Protein AF-A0AA88W5J7-F1 (afdb_monomer)

Structure (mmCIF, N/CA/C/O backbone):
data_AF-A0AA88W5J7-F1
#
_entry.id   AF-A0AA88W5J7-F1
#
loop_
_atom_site.group_PDB
_atom_site.id
_atom_site.type_symbol
_atom_site.label_atom_id
_atom_site.label_alt_id
_atom_site.label_comp_id
_atom_site.label_asym_id
_atom_site.label_entity_id
_atom_site.label_seq_id
_atom_site.pdbx_PDB_ins_code
_atom_site.Cartn_x
_atom_site.Cartn_y
_atom_site.Cartn_z
_atom_site.occupancy
_atom_site.B_iso_or_equiv
_atom_site.auth_seq_id
_atom_site.auth_comp_id
_atom_site.auth_asym_id
_atom_site.auth_atom_id
_atom_site.pdbx_PDB_model_num
ATOM 1 N N . MET A 1 1 ? -21.258 -0.349 -21.286 1.00 39.62 1 MET A N 1
ATOM 2 C CA . MET A 1 1 ? -20.048 -0.805 -20.565 1.00 39.62 1 MET A CA 1
ATOM 3 C C . MET A 1 1 ? -19.727 -2.217 -21.030 1.00 39.62 1 MET A C 1
ATOM 5 O O . MET A 1 1 ? -20.636 -3.033 -21.038 1.00 39.62 1 MET A O 1
ATOM 9 N N . ALA A 1 2 ? -18.496 -2.500 -21.459 1.00 29.19 2 ALA A N 1
ATOM 10 C CA . ALA A 1 2 ? -18.082 -3.851 -21.848 1.00 29.19 2 ALA A CA 1
ATOM 11 C C . ALA A 1 2 ? -17.327 -4.499 -20.676 1.00 29.19 2 ALA A C 1
ATOM 13 O O . ALA A 1 2 ? -16.171 -4.175 -20.427 1.00 29.19 2 ALA A O 1
ATOM 14 N N . SER A 1 3 ? -18.009 -5.369 -19.931 1.00 36.09 3 SER A N 1
ATOM 15 C CA . SER A 1 3 ? -17.408 -6.240 -18.918 1.00 36.09 3 SER A CA 1
ATOM 16 C C . SER A 1 3 ? -17.003 -7.550 -19.593 1.00 36.09 3 SER A C 1
ATOM 18 O O . SER A 1 3 ? -17.827 -8.184 -20.247 1.00 36.09 3 SER A O 1
ATOM 20 N N . THR A 1 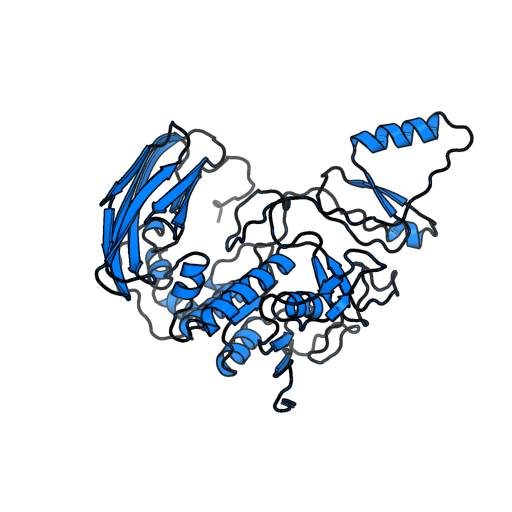4 ? -15.738 -7.948 -19.472 1.00 39.88 4 THR A N 1
ATOM 21 C CA . THR A 1 4 ? -15.267 -9.291 -19.847 1.00 39.88 4 THR A CA 1
ATOM 22 C C . THR A 1 4 ? -14.630 -9.935 -18.622 1.00 39.88 4 THR A C 1
ATOM 24 O O . THR A 1 4 ? -13.416 -9.928 -18.452 1.00 39.88 4 THR A O 1
ATOM 27 N N . ALA A 1 5 ? -15.460 -10.467 -17.728 1.00 39.97 5 ALA A N 1
ATOM 28 C CA . ALA A 1 5 ? -15.006 -11.355 -16.665 1.00 39.97 5 ALA A CA 1
ATOM 29 C C . ALA A 1 5 ? -15.251 -12.803 -17.112 1.00 39.97 5 ALA A C 1
ATOM 31 O O . ALA A 1 5 ? -16.396 -13.208 -17.292 1.00 39.97 5 ALA A O 1
ATOM 32 N N . MET A 1 6 ? -14.183 -13.575 -17.332 1.00 38.09 6 MET A N 1
ATOM 33 C CA . MET A 1 6 ? -14.278 -15.029 -17.491 1.00 38.09 6 MET A CA 1
ATOM 34 C C . MET A 1 6 ? -14.120 -15.685 -16.120 1.00 38.09 6 MET A C 1
ATOM 36 O O . MET A 1 6 ? -13.175 -15.393 -15.388 1.00 38.09 6 MET A O 1
ATOM 40 N N . GLU A 1 7 ? -15.033 -16.582 -15.772 1.00 35.09 7 GLU A N 1
ATOM 41 C CA . GLU A 1 7 ? -14.992 -17.353 -14.533 1.00 35.09 7 GLU A CA 1
ATOM 42 C C . GLU A 1 7 ? -13.627 -18.067 -14.391 1.00 35.09 7 GLU A C 1
ATOM 44 O O . GLU A 1 7 ? -13.141 -18.711 -15.319 1.00 35.09 7 GLU A O 1
ATOM 49 N N . GLY A 1 8 ? -12.939 -17.871 -13.259 1.00 54.25 8 GLY A N 1
ATOM 50 C CA . GLY A 1 8 ? -11.575 -18.376 -13.035 1.00 54.25 8 GLY A CA 1
ATOM 51 C C . GLY A 1 8 ? -10.427 -17.403 -13.366 1.00 54.25 8 GLY A C 1
ATOM 52 O O . GLY A 1 8 ? -9.282 -17.676 -12.978 1.00 54.25 8 GLY A O 1
ATOM 53 N N . SER A 1 9 ? -10.689 -16.236 -13.964 1.00 73.88 9 SER A N 1
ATOM 54 C CA . SER A 1 9 ? -9.660 -15.238 -14.298 1.00 73.88 9 SER A CA 1
ATOM 55 C C . SER A 1 9 ? -9.037 -14.561 -13.062 1.00 73.88 9 SER A C 1
ATOM 57 O O . SER A 1 9 ? -9.671 -14.359 -12.027 1.00 73.88 9 SER A O 1
ATOM 59 N N . LYS A 1 10 ? -7.739 -14.225 -13.126 1.00 89.00 10 LYS A N 1
ATOM 60 C CA . LYS A 1 10 ? -7.043 -13.463 -12.065 1.00 89.00 10 LYS A CA 1
ATOM 61 C C . LYS A 1 10 ? -7.529 -12.010 -12.005 1.00 89.00 10 LYS A C 1
ATOM 63 O O . LYS A 1 10 ? -7.726 -11.473 -10.918 1.00 89.00 10 LYS A O 1
ATOM 68 N N . LEU A 1 11 ? -7.700 -11.411 -13.181 1.00 90.81 11 LEU A N 1
ATOM 69 C CA . LEU A 1 11 ? -8.288 -10.094 -13.389 1.00 90.81 11 LEU A CA 1
ATOM 70 C C . LEU A 1 11 ? -9.779 -10.292 -13.661 1.00 90.81 11 LEU A C 1
ATOM 72 O O . LEU A 1 11 ? -10.135 -10.867 -14.689 1.00 90.81 11 LEU A O 1
ATOM 76 N N . ILE A 1 12 ? -10.624 -9.882 -12.720 1.00 92.88 12 ILE A N 1
ATOM 77 C CA . ILE A 1 12 ? -12.079 -10.120 -12.759 1.00 92.88 12 ILE A CA 1
ATOM 78 C C . ILE A 1 12 ? -12.879 -8.863 -13.113 1.00 92.88 12 ILE A C 1
ATOM 80 O O . ILE A 1 12 ? -14.061 -8.957 -13.411 1.00 92.88 12 ILE A O 1
ATOM 84 N N . GLY A 1 13 ? -12.238 -7.695 -13.107 1.00 89.88 13 GLY A N 1
ATOM 85 C CA . GLY A 1 13 ? -12.848 -6.425 -13.482 1.00 89.88 13 GLY A CA 1
ATOM 86 C C . GLY A 1 13 ? -11.786 -5.450 -13.973 1.00 89.88 13 GLY A C 1
ATOM 87 O O . GLY A 1 13 ? -10.667 -5.430 -13.458 1.00 89.88 13 GLY A O 1
ATOM 88 N N . ALA A 1 14 ? -12.114 -4.661 -14.991 1.00 91.44 14 ALA A N 1
ATOM 89 C CA . ALA A 1 14 ? -11.231 -3.630 -15.516 1.00 91.44 14 ALA A CA 1
ATOM 90 C C . ALA A 1 14 ? -12.068 -2.451 -16.020 1.00 91.44 14 ALA A C 1
ATOM 92 O O . ALA A 1 14 ? -12.797 -2.565 -17.006 1.00 91.44 14 ALA A O 1
ATOM 93 N N . ARG A 1 15 ? -11.954 -1.317 -15.336 1.00 88.88 15 ARG A N 1
ATOM 94 C CA . ARG A 1 15 ? -12.644 -0.063 -15.633 1.00 88.88 15 ARG A CA 1
ATOM 95 C C . ARG A 1 15 ? -11.637 1.073 -15.727 1.00 88.88 15 ARG A C 1
ATOM 97 O O . ARG A 1 15 ? -10.503 0.983 -15.253 1.00 88.88 15 ARG A O 1
ATOM 104 N N . TYR A 1 16 ? -12.056 2.154 -16.358 1.00 85.62 16 TYR A N 1
ATOM 105 C CA . TYR A 1 16 ? -11.303 3.392 -16.403 1.00 85.62 16 TYR A CA 1
ATOM 106 C C . TYR A 1 16 ? -12.275 4.559 -16.374 1.00 85.62 16 TYR A C 1
ATOM 108 O O . TYR A 1 16 ? -13.380 4.465 -16.909 1.00 85.62 16 TYR A O 1
ATOM 116 N N . CYS A 1 17 ? -11.871 5.645 -15.733 1.00 76.12 17 CYS A N 1
ATOM 117 C CA . CYS A 1 17 ? -12.718 6.820 -15.647 1.00 76.12 17 CYS A CA 1
ATOM 118 C C . CYS A 1 17 ? -12.650 7.658 -16.939 1.00 76.12 17 CYS A C 1
ATOM 120 O O . CYS A 1 17 ? -11.587 7.813 -17.544 1.00 76.12 17 CYS A O 1
ATOM 122 N N . HIS A 1 18 ? -13.800 8.195 -17.360 1.00 64.06 18 HIS A N 1
ATOM 123 C CA . HIS A 1 18 ? -13.929 9.112 -18.492 1.00 64.06 18 HIS A CA 1
ATOM 124 C C . HIS A 1 18 ? -13.679 10.558 -18.035 1.00 64.06 18 HIS A C 1
ATOM 126 O O . HIS A 1 18 ? -14.587 11.229 -17.556 1.00 64.06 18 HIS A O 1
ATOM 132 N N . SER A 1 19 ? -12.451 11.049 -18.198 1.00 56.16 19 SER A N 1
ATOM 133 C CA . SER A 1 19 ? -12.050 12.432 -17.909 1.00 56.16 19 SER A CA 1
ATOM 134 C C . SER A 1 19 ? -12.571 13.424 -18.961 1.00 56.16 19 SER A C 1
ATOM 136 O O . SER A 1 19 ? -11.780 13.964 -19.722 1.00 56.16 19 SER A O 1
ATOM 138 N N . GLU A 1 20 ? -13.892 13.613 -19.082 1.00 59.34 20 GLU A N 1
ATOM 139 C CA . GLU A 1 20 ? -14.538 14.599 -19.988 1.00 59.34 20 GLU A CA 1
ATOM 140 C C . GLU A 1 20 ? -13.945 14.675 -21.421 1.00 59.34 20 GLU A C 1
ATOM 142 O O . GLU A 1 20 ? -13.947 15.715 -22.072 1.00 59.34 20 GLU A O 1
ATOM 147 N N . GLY A 1 21 ? -13.403 13.566 -21.938 1.00 57.25 21 GLY A N 1
ATOM 148 C CA . GLY A 1 21 ? -12.769 13.505 -23.260 1.00 57.25 21 GLY A CA 1
ATOM 149 C C . GLY A 1 21 ? -11.319 14.007 -23.350 1.00 57.25 21 GLY A C 1
ATOM 150 O O . GLY A 1 21 ? -10.726 13.895 -24.425 1.00 57.25 21 GLY A O 1
ATOM 151 N N . GLN A 1 22 ? -10.715 14.499 -22.265 1.00 56.75 22 GLN A N 1
ATOM 152 C CA . GLN A 1 22 ? -9.301 14.879 -22.221 1.00 56.75 22 GLN A CA 1
ATOM 153 C C . GLN A 1 22 ? -8.429 13.678 -21.845 1.00 56.75 22 GLN A C 1
ATOM 155 O O . GLN A 1 22 ? -8.345 13.277 -20.683 1.00 56.75 22 GLN A O 1
ATOM 160 N N . TYR A 1 23 ? -7.775 13.110 -22.855 1.00 63.28 23 TYR A N 1
ATOM 161 C CA . TYR A 1 23 ? -6.804 12.028 -22.720 1.00 63.28 23 TYR A CA 1
ATOM 162 C C . TYR A 1 23 ? -5.432 12.534 -23.158 1.00 63.28 23 TYR A C 1
ATOM 164 O O . TYR A 1 23 ? -5.344 13.311 -24.110 1.00 63.28 23 TYR A O 1
ATOM 172 N N . ASP A 1 24 ? -4.369 12.056 -22.513 1.00 64.00 24 ASP A N 1
ATOM 173 C CA . ASP A 1 24 ? -3.034 12.184 -23.090 1.00 64.00 24 ASP A CA 1
ATOM 174 C C . ASP A 1 24 ? -3.030 11.447 -24.441 1.00 64.00 24 ASP A C 1
ATOM 176 O O . ASP A 1 24 ? -3.471 10.298 -24.534 1.00 64.00 24 ASP A O 1
ATOM 180 N N . VAL A 1 25 ? -2.577 12.123 -25.501 1.00 63.53 25 VAL A N 1
ATOM 181 C CA . VAL A 1 25 ? -2.519 11.580 -26.870 1.00 63.53 25 VAL A CA 1
ATOM 182 C C . VAL A 1 25 ? -1.694 10.296 -26.962 1.00 63.53 25 VAL A C 1
ATOM 184 O O . VAL A 1 25 ? -1.873 9.513 -27.892 1.00 63.53 25 VAL A O 1
ATOM 187 N N . SER A 1 26 ? -0.813 10.073 -25.991 1.00 66.81 26 SER A N 1
ATOM 188 C CA . SER A 1 26 ? 0.068 8.916 -25.909 1.00 66.81 26 SER A CA 1
ATOM 189 C C . SER A 1 26 ? -0.462 7.772 -25.031 1.00 66.81 26 SER A C 1
ATOM 191 O O . SER A 1 26 ? 0.231 6.767 -24.875 1.00 66.81 26 SER A O 1
ATOM 193 N N . ASP A 1 27 ? -1.671 7.891 -24.468 1.00 76.12 27 ASP A N 1
ATOM 194 C CA . ASP A 1 27 ? -2.262 6.889 -23.575 1.00 76.12 27 ASP A CA 1
ATOM 195 C C . ASP A 1 27 ? -3.402 6.085 -24.240 1.00 76.12 27 ASP A C 1
ATOM 197 O O . ASP A 1 27 ? -4.095 6.530 -25.158 1.00 76.12 27 ASP A O 1
ATOM 201 N N . PHE A 1 28 ? -3.629 4.861 -23.765 1.00 82.75 28 PHE A N 1
ATOM 202 C CA . PHE A 1 28 ? -4.695 3.989 -24.244 1.00 82.75 28 PHE A CA 1
ATOM 203 C C . PHE A 1 28 ? -6.025 4.398 -23.621 1.00 82.75 28 PHE A C 1
ATOM 205 O O . PHE A 1 28 ? -6.159 4.340 -22.402 1.00 82.75 28 PHE A O 1
ATOM 212 N N . ARG A 1 29 ? -7.051 4.678 -24.437 1.00 82.50 29 ARG A N 1
ATOM 213 C CA . ARG A 1 29 ? -8.449 4.896 -23.997 1.00 82.50 29 ARG A CA 1
ATOM 214 C C . ARG A 1 29 ? -9.119 3.594 -23.540 1.00 82.50 29 ARG A C 1
ATOM 216 O O . ARG A 1 29 ? -10.092 3.128 -24.123 1.00 82.50 29 ARG A O 1
ATOM 223 N N . SER A 1 30 ? -8.528 2.956 -22.541 1.00 85.62 30 SER A N 1
ATOM 224 C CA . SER A 1 30 ? -8.933 1.678 -21.968 1.00 85.62 30 SER A CA 1
ATOM 225 C C . SER A 1 30 ? -8.321 1.534 -20.566 1.00 85.62 30 SER A C 1
ATOM 227 O O . SER A 1 30 ? -7.436 2.315 -20.208 1.00 85.62 30 SER A O 1
ATOM 229 N N . PRO A 1 31 ? -8.684 0.496 -19.792 1.00 88.06 31 PRO A N 1
ATOM 230 C CA . PRO A 1 31 ? -8.007 0.172 -18.533 1.00 88.06 31 PRO A CA 1
ATOM 231 C C . PRO A 1 31 ? -6.540 -0.267 -18.690 1.00 88.06 31 PRO A C 1
ATOM 233 O O . PRO A 1 31 ? -5.891 -0.565 -17.690 1.00 88.06 31 PRO A O 1
ATOM 236 N N . ARG A 1 32 ? -6.014 -0.368 -19.922 1.00 89.81 32 ARG A N 1
ATOM 237 C CA . ARG A 1 32 ? -4.634 -0.793 -20.184 1.00 89.81 32 ARG A CA 1
ATOM 238 C C . ARG A 1 32 ? -3.636 0.214 -19.608 1.00 89.81 32 ARG A C 1
ATOM 240 O O . ARG A 1 32 ? -3.761 1.425 -19.801 1.00 89.81 32 ARG A O 1
ATOM 247 N N . ASP A 1 33 ? -2.623 -0.326 -18.942 1.00 88.69 33 ASP A N 1
ATOM 248 C CA . ASP A 1 33 ? -1.536 0.434 -18.338 1.00 88.69 33 ASP A CA 1
ATOM 249 C C . ASP A 1 33 ? -0.433 0.747 -19.363 1.00 88.69 33 ASP A C 1
ATOM 251 O O . ASP A 1 33 ? 0.204 -0.158 -19.908 1.00 88.69 33 ASP A O 1
ATOM 255 N N . SER A 1 34 ? -0.226 2.034 -19.628 1.00 86.56 34 SER A N 1
ATOM 256 C CA . SER A 1 34 ? 0.808 2.584 -20.517 1.00 86.56 34 SER A CA 1
ATOM 257 C C . SER A 1 34 ? 2.043 3.095 -19.766 1.00 86.56 34 SER A C 1
ATOM 259 O O . SER A 1 34 ? 3.051 3.389 -20.400 1.00 86.56 34 SER A O 1
ATOM 26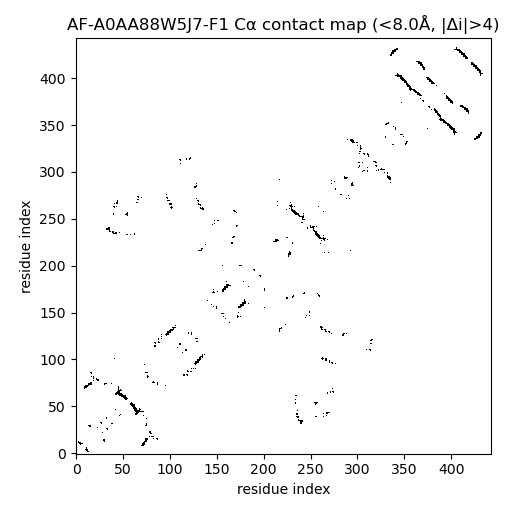1 N N . ILE A 1 35 ? 1.980 3.195 -18.432 1.00 85.06 35 ILE A N 1
ATOM 262 C CA . ILE A 1 35 ? 3.013 3.826 -17.591 1.00 85.06 35 ILE A CA 1
ATOM 263 C C . ILE A 1 35 ? 3.741 2.786 -16.728 1.00 85.06 35 ILE A C 1
ATOM 265 O O . ILE A 1 35 ? 4.877 2.999 -16.324 1.00 85.06 35 ILE A O 1
ATOM 269 N N . GLY A 1 36 ? 3.112 1.646 -16.445 1.00 89.38 36 GLY A N 1
ATOM 270 C CA . GLY A 1 36 ? 3.699 0.524 -15.708 1.00 89.38 36 GLY A CA 1
ATOM 271 C C . GLY A 1 36 ? 3.434 0.555 -14.201 1.00 89.38 36 GLY A C 1
ATOM 272 O O . GLY A 1 36 ? 3.413 -0.500 -13.568 1.00 89.38 36 GLY A O 1
ATOM 273 N N . HIS A 1 37 ? 3.158 1.729 -13.618 1.00 90.19 37 HIS A N 1
ATOM 274 C CA . HIS A 1 37 ? 2.931 1.893 -12.171 1.00 90.19 37 HIS A CA 1
ATOM 275 C C . HIS A 1 37 ? 1.739 1.075 -11.651 1.00 90.19 37 HIS A C 1
ATOM 277 O O . HIS A 1 37 ? 1.834 0.431 -10.602 1.00 90.19 37 HIS A O 1
ATOM 283 N N . GLY A 1 38 ? 0.634 1.036 -12.403 1.00 91.25 38 GLY A N 1
ATOM 284 C CA . GLY A 1 38 ? -0.549 0.247 -12.046 1.00 91.25 38 GLY A CA 1
ATOM 285 C C . GLY A 1 38 ? -0.275 -1.258 -12.079 1.00 91.25 38 GLY A C 1
ATOM 286 O O . GLY A 1 38 ? -0.657 -1.985 -11.163 1.00 91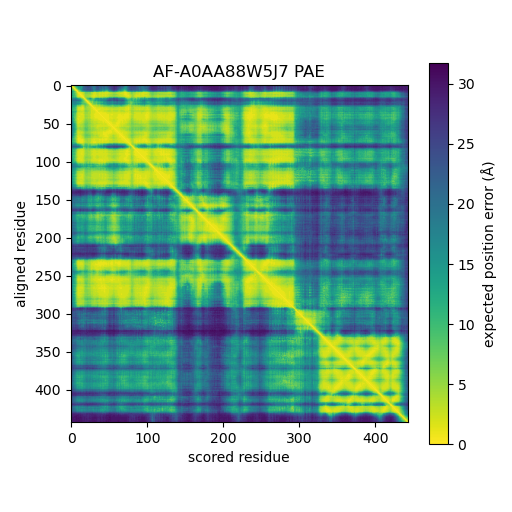.25 38 GLY A O 1
ATOM 287 N N . THR A 1 39 ? 0.446 -1.726 -13.100 1.00 94.81 39 THR A N 1
ATOM 288 C CA . THR A 1 39 ? 0.881 -3.126 -13.232 1.00 94.81 39 THR A CA 1
ATOM 289 C C . THR A 1 39 ? 1.804 -3.526 -12.081 1.00 94.81 39 THR A C 1
ATOM 291 O O . THR A 1 39 ? 1.609 -4.581 -11.466 1.00 94.81 39 THR A O 1
ATOM 294 N N . HIS A 1 40 ? 2.757 -2.656 -11.739 1.00 94.88 40 HIS A N 1
ATOM 295 C CA . HIS A 1 40 ? 3.719 -2.869 -10.657 1.00 94.88 40 HIS A CA 1
ATOM 296 C C . HIS A 1 40 ? 3.012 -3.017 -9.316 1.00 94.88 40 HIS A C 1
ATOM 298 O O . HIS A 1 40 ? 3.076 -4.077 -8.691 1.00 94.88 40 HIS A O 1
ATOM 304 N N . THR A 1 41 ? 2.214 -2.018 -8.938 1.00 93.44 41 THR A N 1
ATOM 305 C CA . THR A 1 41 ? 1.462 -2.013 -7.676 1.00 93.44 41 THR A CA 1
ATOM 306 C C . THR A 1 41 ? 0.466 -3.171 -7.561 1.00 93.44 41 THR A C 1
ATOM 308 O O . THR A 1 41 ? 0.425 -3.838 -6.523 1.00 93.44 41 THR A O 1
ATOM 311 N N . ALA A 1 42 ? -0.283 -3.491 -8.622 1.00 95.12 42 ALA A N 1
ATOM 312 C CA . ALA A 1 42 ? -1.218 -4.619 -8.620 1.00 95.12 42 ALA A CA 1
ATOM 313 C C . ALA A 1 42 ? -0.508 -5.970 -8.411 1.00 95.12 42 ALA A C 1
ATOM 315 O O . ALA A 1 42 ? -1.002 -6.836 -7.678 1.00 95.12 42 ALA A O 1
ATOM 316 N N . SER A 1 43 ? 0.668 -6.151 -9.020 1.00 95.94 43 SER A N 1
ATOM 317 C CA . SER A 1 43 ? 1.456 -7.379 -8.874 1.00 95.94 43 SER A CA 1
ATOM 318 C C . SER A 1 43 ? 2.113 -7.524 -7.495 1.00 95.94 43 SER A C 1
ATOM 320 O O . SER A 1 43 ? 2.221 -8.645 -7.007 1.00 95.94 43 SER A O 1
ATOM 322 N N . ILE A 1 44 ? 2.444 -6.425 -6.809 1.00 93.38 44 ILE A N 1
ATOM 323 C CA . ILE A 1 44 ? 2.893 -6.465 -5.405 1.00 93.38 44 ILE A CA 1
ATOM 324 C C . ILE A 1 44 ? 1.753 -6.905 -4.478 1.00 93.38 44 ILE A C 1
ATOM 326 O O . ILE A 1 44 ? 1.950 -7.717 -3.575 1.00 93.38 44 ILE A O 1
ATOM 330 N N . ALA A 1 45 ? 0.537 -6.395 -4.688 1.00 88.31 45 ALA A N 1
ATOM 331 C CA . ALA A 1 45 ? -0.587 -6.731 -3.815 1.00 88.31 45 ALA A CA 1
ATOM 332 C C . ALA A 1 45 ? -1.014 -8.196 -3.985 1.00 88.31 45 ALA A C 1
ATOM 334 O O . ALA A 1 45 ? -1.223 -8.919 -3.007 1.00 88.31 45 ALA A O 1
ATOM 335 N N . ALA A 1 46 ? -1.138 -8.641 -5.237 1.00 93.81 46 ALA A N 1
ATOM 336 C CA . ALA A 1 46 ? -1.755 -9.920 -5.550 1.00 93.81 46 ALA A CA 1
ATOM 337 C C . ALA A 1 46 ? -1.160 -10.605 -6.790 1.00 93.81 46 ALA A C 1
ATOM 339 O O . ALA A 1 46 ? -1.844 -11.397 -7.415 1.00 93.81 46 ALA A O 1
ATOM 340 N N . GLY A 1 47 ? 0.078 -10.363 -7.207 1.00 93.06 47 GLY A N 1
ATOM 341 C CA . GLY A 1 47 ? 0.699 -11.115 -8.306 1.00 93.06 47 GLY A CA 1
ATOM 342 C C . GLY A 1 47 ? 0.688 -12.630 -8.060 1.00 93.06 47 GLY A C 1
ATOM 343 O O . GLY A 1 47 ? 0.869 -13.086 -6.930 1.00 93.06 47 GLY A O 1
ATOM 344 N N . ARG A 1 48 ? 0.462 -13.424 -9.116 1.00 92.19 48 ARG A N 1
ATOM 345 C CA . ARG A 1 48 ? 0.701 -14.877 -9.053 1.00 92.19 48 ARG A CA 1
ATOM 346 C C . ARG A 1 48 ? 2.198 -15.142 -8.912 1.00 92.19 48 ARG A C 1
ATOM 348 O O . ARG A 1 48 ? 3.007 -14.288 -9.257 1.00 92.19 48 ARG A O 1
ATOM 355 N N . GLU A 1 49 ? 2.538 -16.330 -8.431 1.00 90.12 49 GLU A N 1
ATOM 356 C CA . GLU A 1 49 ? 3.925 -16.784 -8.393 1.00 90.12 49 GLU A CA 1
ATOM 357 C C . GLU A 1 49 ? 4.478 -16.937 -9.810 1.00 90.12 49 GLU A C 1
ATOM 359 O O . GLU A 1 49 ? 3.881 -17.620 -10.645 1.00 90.12 49 GLU A O 1
ATOM 364 N N . VAL A 1 50 ? 5.612 -16.289 -10.072 1.00 94.06 50 VAL A N 1
ATOM 365 C CA . VAL A 1 50 ? 6.344 -16.388 -11.335 1.00 94.06 50 VAL A CA 1
ATOM 366 C C . VAL A 1 50 ? 7.819 -16.672 -11.041 1.00 94.06 50 VAL A C 1
ATOM 368 O O . VAL A 1 50 ? 8.529 -15.774 -10.578 1.00 94.06 50 VAL A O 1
ATOM 371 N N . PRO A 1 51 ? 8.288 -17.911 -11.273 1.00 92.94 51 PRO A N 1
ATOM 372 C CA . PRO A 1 51 ? 9.701 -18.266 -11.164 1.00 92.94 51 PRO A CA 1
ATOM 373 C C . PRO A 1 51 ? 10.562 -17.581 -12.231 1.00 92.94 51 PRO A C 1
ATOM 375 O O . PRO A 1 51 ? 10.093 -17.338 -13.343 1.00 92.94 51 PRO A O 1
ATOM 378 N N . GLY A 1 52 ? 11.829 -17.313 -11.904 1.00 93.44 52 GLY A N 1
ATOM 379 C CA . GLY A 1 52 ? 12.794 -16.691 -12.821 1.00 93.44 52 GLY A CA 1
ATOM 380 C C . GLY A 1 52 ? 12.503 -15.218 -13.121 1.00 93.44 52 GLY A C 1
ATOM 381 O O . GLY A 1 52 ? 12.969 -14.683 -14.125 1.00 93.44 52 GLY A O 1
ATOM 382 N N . ALA A 1 53 ? 11.699 -14.559 -12.284 1.00 94.06 53 ALA A N 1
ATOM 383 C CA . ALA A 1 53 ? 11.454 -13.131 -12.398 1.00 94.06 53 ALA A CA 1
ATOM 384 C C . ALA A 1 53 ? 12.725 -12.368 -12.014 1.00 94.06 53 ALA A C 1
ATOM 386 O O . ALA A 1 53 ? 13.304 -12.620 -10.960 1.00 94.06 53 ALA A O 1
ATOM 387 N N . SER A 1 54 ? 13.144 -11.440 -12.868 1.00 93.31 54 SER A N 1
ATOM 388 C CA . SER A 1 54 ? 14.308 -10.587 -12.644 1.00 93.31 54 SER A CA 1
ATOM 389 C C . SER A 1 54 ? 14.207 -9.315 -13.479 1.00 93.31 54 SER A C 1
ATOM 391 O O . SER A 1 54 ? 13.445 -9.245 -14.452 1.00 93.31 54 SER A O 1
ATOM 393 N N . TYR A 1 55 ? 14.999 -8.311 -13.117 1.00 91.12 55 TYR A N 1
ATOM 394 C CA . TYR A 1 55 ? 15.214 -7.122 -13.935 1.00 91.12 55 TYR A CA 1
ATOM 395 C C . TYR A 1 55 ? 16.674 -7.088 -14.383 1.00 91.12 55 TYR A C 1
ATOM 397 O O . TYR A 1 55 ? 17.559 -6.784 -13.595 1.00 91.12 55 TYR A O 1
ATOM 405 N N . MET A 1 56 ? 16.944 -7.472 -15.635 1.00 88.06 56 MET A N 1
ATOM 406 C CA . MET A 1 56 ? 18.315 -7.617 -16.158 1.00 88.06 56 MET A CA 1
ATOM 407 C C . MET A 1 56 ? 19.205 -8.548 -15.300 1.00 88.06 56 MET A C 1
ATOM 409 O O . MET A 1 56 ? 20.394 -8.297 -15.139 1.00 88.06 56 MET A O 1
ATOM 413 N N . GLY A 1 57 ? 18.627 -9.609 -14.719 1.00 87.38 57 GLY A N 1
ATOM 414 C CA . GLY A 1 57 ? 19.321 -10.515 -13.789 1.00 87.38 57 GLY A CA 1
ATOM 415 C C . GLY A 1 57 ? 19.367 -10.024 -12.335 1.00 87.38 57 GLY A C 1
ATOM 416 O O . GLY A 1 57 ? 19.695 -10.795 -11.437 1.00 87.38 57 GLY A O 1
ATOM 417 N N . LEU A 1 58 ? 18.971 -8.776 -12.064 1.00 86.75 58 LEU A N 1
ATOM 418 C CA . LEU A 1 58 ? 18.836 -8.263 -10.702 1.00 86.75 58 LEU A CA 1
ATOM 419 C C . LEU A 1 58 ? 17.628 -8.883 -10.003 1.00 86.75 58 LEU A C 1
ATOM 421 O O . LEU A 1 58 ? 16.558 -9.036 -10.603 1.00 86.75 58 LEU A O 1
ATOM 425 N N . ALA A 1 59 ? 17.813 -9.172 -8.712 1.00 84.31 59 ALA A N 1
ATOM 426 C CA . ALA A 1 59 ? 16.797 -9.732 -7.822 1.00 84.31 59 ALA A CA 1
ATOM 427 C C . ALA A 1 59 ? 16.133 -11.012 -8.370 1.00 84.31 59 ALA A C 1
ATOM 429 O O . ALA A 1 59 ? 14.942 -11.233 -8.154 1.00 84.31 59 ALA A O 1
ATOM 430 N N . GLU A 1 60 ? 16.898 -11.846 -9.087 1.00 90.81 60 GLU A N 1
ATOM 431 C CA . GLU A 1 60 ? 16.382 -13.083 -9.667 1.00 90.81 60 GLU A CA 1
ATOM 432 C C . GLU A 1 60 ? 15.777 -14.004 -8.599 1.00 90.81 60 GLU A C 1
ATOM 434 O O . GLU A 1 60 ? 16.395 -14.320 -7.579 1.00 90.81 60 GLU A O 1
ATOM 439 N N . GLY A 1 61 ? 14.546 -14.447 -8.844 1.00 88.75 61 GLY A N 1
ATOM 440 C CA . GLY A 1 61 ? 13.855 -15.356 -7.946 1.00 88.75 61 GLY A CA 1
ATOM 441 C C . GLY A 1 61 ? 12.415 -15.626 -8.357 1.00 88.75 61 GLY A C 1
ATOM 442 O O . GLY A 1 61 ? 12.050 -15.586 -9.532 1.00 88.75 61 GLY A O 1
ATOM 443 N N . VAL A 1 62 ? 11.580 -15.938 -7.366 1.00 89.06 62 VAL A N 1
ATOM 444 C CA . VAL A 1 62 ? 10.139 -16.141 -7.556 1.00 89.06 62 VAL A CA 1
ATOM 445 C C . VAL A 1 62 ? 9.403 -14.871 -7.137 1.00 89.06 62 VAL A C 1
ATOM 447 O O . VAL A 1 62 ? 9.269 -14.600 -5.943 1.00 89.06 62 VAL A O 1
ATOM 450 N N . ALA A 1 63 ? 8.897 -14.106 -8.105 1.00 91.25 63 ALA A N 1
ATOM 451 C CA . ALA A 1 63 ? 8.059 -12.942 -7.823 1.00 91.25 63 ALA A CA 1
ATOM 452 C C . ALA A 1 63 ? 6.629 -13.383 -7.483 1.00 91.25 63 ALA A C 1
ATOM 454 O O . ALA A 1 63 ? 6.068 -14.241 -8.164 1.00 91.25 63 ALA A O 1
ATOM 455 N N . ARG A 1 64 ? 6.024 -12.794 -6.445 1.00 90.00 64 ARG A N 1
ATOM 456 C CA . ARG A 1 64 ? 4.625 -13.028 -6.046 1.00 90.00 64 ARG A CA 1
ATOM 457 C C . ARG A 1 64 ? 4.089 -11.827 -5.274 1.00 90.00 64 ARG A C 1
ATOM 459 O O . ARG A 1 64 ? 4.864 -11.118 -4.639 1.00 90.00 64 ARG A O 1
ATOM 466 N N . GLY A 1 65 ? 2.777 -11.623 -5.303 1.00 85.75 65 GLY A N 1
ATOM 467 C CA . GLY A 1 65 ? 2.146 -10.626 -4.444 1.00 85.75 65 GLY A CA 1
ATOM 468 C C . GLY A 1 65 ? 1.918 -11.137 -3.024 1.00 85.75 65 GLY A C 1
ATOM 469 O O . GLY A 1 65 ? 2.082 -12.327 -2.753 1.00 85.75 65 GLY A O 1
ATOM 470 N N . GLY A 1 66 ? 1.470 -10.253 -2.132 1.00 79.44 66 GLY A N 1
ATOM 471 C CA . GLY A 1 66 ? 1.134 -10.612 -0.749 1.00 79.44 66 GLY A CA 1
ATOM 472 C C . GLY A 1 66 ? 0.066 -11.708 -0.648 1.00 79.44 66 GLY A C 1
ATOM 473 O O . GLY A 1 66 ? 0.187 -12.603 0.185 1.00 79.44 66 GLY A O 1
ATOM 474 N N . VAL A 1 67 ? -0.946 -11.683 -1.529 1.00 85.38 67 VAL A N 1
ATOM 475 C CA . VAL A 1 67 ? -1.985 -12.732 -1.606 1.00 85.38 67 VAL A CA 1
ATOM 476 C C . VAL A 1 67 ? -2.164 -13.223 -3.050 1.00 85.38 67 VAL A C 1
ATOM 478 O O . VAL A 1 67 ? -3.026 -12.730 -3.787 1.00 85.38 67 VAL A O 1
ATOM 481 N N . PRO A 1 68 ? -1.371 -14.216 -3.499 1.00 85.19 68 PRO A N 1
ATOM 482 C CA . PRO A 1 68 ? -1.403 -14.704 -4.882 1.00 85.19 68 PRO A CA 1
ATOM 483 C C . PRO A 1 68 ? -2.750 -15.295 -5.324 1.00 85.19 68 PRO A C 1
ATOM 485 O O . PRO A 1 68 ? -3.046 -15.320 -6.523 1.00 85.19 68 PRO A O 1
ATOM 488 N N . SER A 1 69 ? -3.585 -15.739 -4.381 1.00 85.56 69 SER A N 1
ATOM 489 C CA . SER A 1 69 ? -4.924 -16.286 -4.631 1.00 85.56 69 SER A CA 1
ATOM 490 C C . SER A 1 69 ? -6.018 -15.222 -4.796 1.00 85.56 69 SER A C 1
ATOM 492 O O . SER A 1 69 ? -7.058 -15.532 -5.378 1.00 85.56 69 SER A O 1
ATOM 494 N N . SER A 1 70 ? -5.795 -13.974 -4.363 1.00 90.19 70 SER A N 1
ATOM 495 C CA . SER A 1 70 ? -6.799 -12.901 -4.457 1.00 90.19 70 SER A CA 1
ATOM 496 C C . SER A 1 70 ? -7.179 -12.589 -5.902 1.00 90.19 70 SER A C 1
ATOM 498 O O . SER A 1 70 ? -6.375 -12.743 -6.820 1.00 90.19 70 SER A O 1
ATOM 500 N N . ARG A 1 71 ? -8.395 -12.110 -6.143 1.00 94.50 71 ARG A N 1
ATOM 501 C CA . ARG A 1 71 ? -8.779 -11.572 -7.455 1.00 94.50 71 ARG A CA 1
ATOM 502 C C . ARG A 1 71 ? -8.396 -10.094 -7.541 1.00 94.50 71 ARG A C 1
ATOM 504 O O . ARG A 1 71 ? -8.249 -9.437 -6.515 1.00 94.50 71 ARG A O 1
ATOM 511 N N . ILE A 1 72 ? -8.194 -9.585 -8.752 1.00 95.25 72 ILE A N 1
ATOM 512 C CA . ILE A 1 72 ? -7.847 -8.180 -8.995 1.00 95.25 72 ILE A CA 1
ATOM 513 C C . ILE A 1 72 ? -8.953 -7.540 -9.838 1.00 95.25 72 ILE A C 1
ATOM 515 O O . ILE A 1 72 ? -9.300 -8.058 -10.902 1.00 95.25 72 ILE A O 1
ATOM 519 N N . ALA A 1 73 ? -9.469 -6.404 -9.374 1.00 95.38 73 ALA A N 1
ATOM 520 C CA . ALA A 1 73 ? -10.290 -5.486 -10.153 1.00 95.38 73 ALA A CA 1
ATOM 521 C C . ALA A 1 73 ? -9.513 -4.175 -10.340 1.00 95.38 73 ALA A C 1
ATOM 523 O O . ALA A 1 73 ? -9.011 -3.607 -9.371 1.00 95.38 73 ALA A O 1
ATOM 524 N N . VAL A 1 74 ? -9.358 -3.729 -11.585 1.00 93.81 74 VAL A N 1
ATOM 525 C CA . VAL A 1 74 ? -8.557 -2.550 -11.942 1.00 93.81 74 VAL A CA 1
ATOM 526 C C . VAL A 1 74 ? -9.473 -1.369 -12.227 1.00 93.81 74 VAL A C 1
ATOM 528 O O . VAL A 1 74 ? -10.383 -1.485 -13.042 1.00 93.81 74 VAL A O 1
ATOM 531 N N . TYR A 1 75 ? -9.172 -0.219 -11.624 1.00 91.81 75 TYR A N 1
ATOM 532 C CA . TYR A 1 75 ? -9.858 1.049 -11.877 1.00 91.81 75 TYR A CA 1
ATOM 533 C C . TYR A 1 75 ? -8.817 2.110 -12.250 1.00 91.81 75 TYR A C 1
ATOM 535 O O . TYR A 1 75 ? -8.148 2.682 -11.388 1.00 91.81 75 TYR A O 1
ATOM 543 N N . LYS A 1 76 ? -8.626 2.351 -13.551 1.00 88.56 76 LYS A N 1
ATOM 544 C CA . LYS A 1 76 ? -7.637 3.320 -14.044 1.00 88.56 76 LYS A CA 1
ATOM 545 C C . LYS A 1 76 ? -8.163 4.753 -13.888 1.00 88.56 76 LYS A C 1
ATOM 547 O O . LYS A 1 76 ? -9.064 5.179 -14.615 1.00 88.56 76 LYS A O 1
ATOM 552 N N . VAL A 1 77 ? -7.568 5.492 -12.950 1.00 83.69 77 VAL A N 1
ATOM 553 C CA . VAL A 1 77 ? -7.904 6.898 -12.631 1.00 83.69 77 VAL A CA 1
ATOM 554 C C . VAL A 1 77 ? -6.771 7.890 -12.890 1.00 83.69 77 VAL A C 1
ATOM 556 O O . VAL A 1 77 ? -6.999 9.097 -12.842 1.00 83.69 77 VAL A O 1
ATOM 559 N N . CYS A 1 78 ? -5.555 7.398 -13.130 1.00 70.75 78 CYS A N 1
ATOM 560 C CA . CYS A 1 78 ? -4.397 8.231 -13.430 1.00 70.75 78 CYS A CA 1
ATOM 561 C C . CYS A 1 78 ? -4.403 8.641 -14.896 1.00 70.75 78 CYS A C 1
ATOM 563 O O . CYS A 1 78 ? -4.115 7.824 -15.767 1.00 70.75 78 CYS A O 1
ATOM 565 N N . TRP A 1 79 ? -4.708 9.915 -15.110 1.00 73.19 79 TRP A N 1
ATOM 566 C CA . TRP A 1 79 ? -4.633 10.639 -16.376 1.00 73.19 79 TRP A CA 1
ATOM 567 C C . TRP A 1 79 ? -4.114 12.060 -16.084 1.00 73.19 79 TRP A C 1
ATOM 569 O O . TRP A 1 79 ? -3.616 12.322 -14.988 1.00 73.19 79 TRP A O 1
ATOM 579 N N . TYR A 1 80 ? -4.288 12.998 -17.023 1.00 51.62 80 TYR A N 1
ATOM 580 C CA . TYR A 1 80 ? -4.048 14.432 -16.798 1.00 51.62 80 TYR A CA 1
ATOM 581 C C . TYR A 1 80 ? -5.024 15.045 -15.768 1.00 51.62 80 TYR A C 1
ATOM 583 O O . TYR A 1 80 ? -4.629 15.853 -14.932 1.00 51.62 80 TYR A O 1
ATOM 591 N N . LEU A 1 81 ? -6.290 14.604 -15.780 1.00 54.06 81 LEU A N 1
ATOM 592 C CA . LEU A 1 81 ? -7.314 14.916 -14.777 1.00 54.06 81 LEU A CA 1
ATOM 593 C C . LEU A 1 81 ? -7.653 13.642 -13.994 1.00 54.06 81 LEU A C 1
ATOM 595 O O . LEU A 1 81 ? -8.022 12.623 -14.575 1.00 54.06 81 LEU A O 1
ATOM 599 N N . VAL A 1 82 ? -7.519 13.693 -12.668 1.00 65.56 82 VAL A N 1
ATOM 600 C CA . VAL A 1 82 ? -7.820 12.561 -11.780 1.00 65.56 82 VAL A CA 1
ATOM 601 C C . VAL A 1 82 ? -9.290 12.585 -11.360 1.00 65.56 82 VAL A C 1
ATOM 603 O O . VAL A 1 82 ? -9.786 13.590 -10.862 1.00 65.56 82 VAL A O 1
ATOM 606 N N . CYS A 1 83 ? -9.980 11.454 -11.496 1.00 71.38 83 CYS A N 1
ATOM 607 C CA . CYS A 1 83 ? -11.364 11.268 -11.035 1.00 71.38 83 CYS A CA 1
ATOM 608 C C . CYS A 1 83 ? -11.465 10.078 -10.068 1.00 71.38 83 CYS A C 1
ATOM 610 O O . CYS A 1 83 ? -12.122 9.076 -10.358 1.00 71.38 83 CYS A O 1
ATOM 612 N N . PRO A 1 84 ? -10.797 10.159 -8.903 1.00 76.00 84 PRO A N 1
ATOM 613 C CA . PRO A 1 84 ? -10.758 9.054 -7.955 1.00 76.00 84 PRO A CA 1
ATOM 614 C C . PRO A 1 84 ? -12.144 8.716 -7.387 1.00 76.00 84 PRO A C 1
ATOM 616 O O . PRO A 1 84 ? -12.401 7.545 -7.144 1.00 76.00 84 PRO A O 1
ATOM 619 N N . LEU A 1 85 ? -13.050 9.692 -7.230 1.00 80.94 85 LEU A N 1
ATOM 620 C CA . LEU A 1 85 ? -14.387 9.459 -6.658 1.00 80.94 85 LEU A CA 1
ATOM 621 C C . LEU A 1 85 ? -15.226 8.475 -7.475 1.00 80.94 85 LEU A C 1
ATOM 623 O O . LEU A 1 85 ? -15.737 7.518 -6.910 1.00 80.94 85 LEU A O 1
ATOM 627 N N . ALA A 1 86 ? -15.288 8.645 -8.799 1.00 85.81 86 ALA A N 1
ATOM 628 C CA . ALA A 1 86 ? -16.047 7.741 -9.663 1.00 85.81 86 ALA A CA 1
ATOM 629 C C . ALA A 1 86 ? -15.529 6.294 -9.582 1.00 85.81 86 ALA A C 1
ATOM 631 O O . ALA A 1 86 ? -16.308 5.348 -9.577 1.00 85.81 86 ALA A O 1
ATOM 632 N N . ALA A 1 87 ? -14.210 6.113 -9.466 1.00 88.56 87 ALA A N 1
ATOM 633 C CA . ALA A 1 87 ? -13.631 4.788 -9.280 1.00 88.56 87 ALA A CA 1
ATOM 634 C C . ALA A 1 87 ? -13.896 4.203 -7.891 1.00 88.56 87 ALA A C 1
ATOM 636 O O . ALA A 1 87 ? -14.052 2.991 -7.782 1.00 88.56 87 ALA A O 1
ATOM 637 N N . PHE A 1 88 ? -13.939 5.029 -6.840 1.00 86.00 88 PHE A N 1
ATOM 638 C CA . PHE A 1 88 ? -14.372 4.573 -5.519 1.00 86.00 88 PHE A CA 1
ATOM 639 C C . PHE A 1 88 ? -15.824 4.101 -5.559 1.00 86.00 88 PHE A C 1
ATOM 641 O O . PHE A 1 88 ? -16.095 3.007 -5.075 1.00 86.00 88 PHE A O 1
ATOM 648 N N . ASP A 1 89 ? -16.725 4.870 -6.169 1.00 89.31 89 ASP A N 1
ATOM 649 C CA . ASP A 1 89 ? -18.137 4.498 -6.287 1.00 89.31 89 ASP A CA 1
ATOM 650 C C . ASP A 1 89 ? -18.309 3.188 -7.070 1.00 89.31 89 ASP A C 1
ATOM 652 O O . ASP A 1 89 ? -18.972 2.271 -6.582 1.00 89.31 89 ASP A O 1
ATOM 656 N N . ASP A 1 90 ? -17.642 3.053 -8.223 1.00 91.50 90 ASP A N 1
ATOM 657 C CA . ASP A 1 90 ? -17.638 1.812 -9.007 1.00 91.50 90 ASP A CA 1
ATOM 658 C C . ASP A 1 90 ? -17.071 0.634 -8.199 1.00 91.50 90 ASP A C 1
ATOM 660 O O . ASP A 1 90 ? -17.659 -0.444 -8.189 1.00 91.50 90 ASP A O 1
ATOM 664 N N . ALA A 1 91 ? -15.952 0.822 -7.492 1.00 91.25 91 ALA A N 1
ATOM 665 C CA . ALA A 1 91 ? -15.325 -0.240 -6.709 1.00 91.25 91 ALA A CA 1
ATOM 666 C C . ALA A 1 91 ? -16.190 -0.693 -5.526 1.00 91.25 91 ALA A C 1
ATOM 668 O O . ALA A 1 91 ? -16.282 -1.889 -5.243 1.00 91.25 91 ALA A O 1
ATOM 669 N N . ILE A 1 92 ? -16.837 0.252 -4.842 1.00 90.75 92 ILE A N 1
ATOM 670 C CA . ILE A 1 92 ? -17.774 -0.033 -3.753 1.00 90.75 92 ILE A CA 1
ATOM 671 C C . ILE A 1 92 ? -18.991 -0.787 -4.297 1.00 90.75 92 ILE A C 1
ATOM 673 O O . ILE A 1 92 ? -19.391 -1.791 -3.709 1.00 90.75 92 ILE A O 1
ATOM 677 N N . ALA A 1 93 ? -19.555 -0.339 -5.422 1.00 93.00 93 ALA A N 1
ATOM 678 C CA . ALA A 1 93 ? -20.709 -0.973 -6.057 1.00 93.00 93 ALA A CA 1
ATOM 679 C C . ALA A 1 93 ? -20.393 -2.381 -6.588 1.00 93.00 93 ALA A C 1
ATOM 681 O O . ALA A 1 93 ? -21.215 -3.286 -6.452 1.00 93.00 93 ALA A O 1
ATOM 682 N N . ASP A 1 94 ? -19.192 -2.581 -7.135 1.00 93.88 94 ASP A N 1
ATOM 683 C CA . ASP A 1 94 ? -18.694 -3.883 -7.591 1.00 93.88 94 ASP A CA 1
ATOM 684 C C . ASP A 1 94 ? -18.358 -4.829 -6.410 1.00 93.88 94 ASP A C 1
ATOM 686 O O . ASP A 1 94 ? -18.088 -6.011 -6.626 1.00 93.88 94 ASP A O 1
ATOM 690 N N . GLY A 1 95 ? -18.397 -4.342 -5.161 1.00 91.50 95 GLY A N 1
ATOM 691 C CA . GLY A 1 95 ? -18.282 -5.163 -3.953 1.00 91.50 95 GLY A CA 1
ATOM 692 C C . GLY A 1 95 ? -16.861 -5.626 -3.631 1.00 91.50 95 GLY A C 1
ATOM 693 O O . GLY A 1 95 ? -16.677 -6.738 -3.138 1.00 91.50 95 GLY A O 1
ATOM 694 N N . VAL A 1 96 ? -15.844 -4.808 -3.920 1.00 93.19 96 VAL A N 1
ATOM 695 C CA . VAL A 1 96 ? -14.447 -5.155 -3.600 1.00 93.19 96 VAL A CA 1
ATOM 696 C C . VAL A 1 96 ? -14.206 -5.250 -2.087 1.00 93.19 96 VAL A C 1
ATOM 698 O O . VAL A 1 96 ? -14.793 -4.511 -1.307 1.00 93.19 96 VAL A O 1
ATOM 701 N N . ASP A 1 97 ? -13.280 -6.108 -1.653 1.00 87.88 97 ASP A N 1
ATOM 702 C CA . ASP A 1 97 ? -12.973 -6.285 -0.223 1.00 87.88 97 ASP A CA 1
ATOM 703 C C . ASP A 1 97 ? -11.997 -5.241 0.346 1.00 87.88 97 ASP A C 1
ATOM 705 O O . ASP A 1 97 ? -12.124 -4.806 1.494 1.00 87.88 97 ASP A O 1
ATOM 709 N N . ILE A 1 98 ? -10.988 -4.868 -0.446 1.00 86.38 98 ILE A N 1
ATOM 710 C CA . ILE A 1 98 ? -9.892 -3.959 -0.086 1.00 86.38 98 ILE A CA 1
ATOM 711 C C . ILE A 1 98 ? -9.592 -3.071 -1.293 1.00 86.38 98 ILE A C 1
ATOM 713 O O . ILE A 1 98 ? -9.498 -3.567 -2.417 1.00 86.38 98 ILE A O 1
ATOM 717 N N . ILE A 1 99 ? -9.373 -1.777 -1.061 1.00 84.12 99 ILE A N 1
ATOM 718 C CA . ILE A 1 99 ? -8.930 -0.829 -2.089 1.00 84.12 99 ILE A CA 1
ATOM 719 C C . ILE A 1 99 ? -7.471 -0.452 -1.815 1.00 84.12 99 ILE A C 1
ATOM 721 O O . ILE A 1 99 ? -7.118 -0.042 -0.710 1.00 84.12 99 ILE A O 1
ATOM 725 N N . SER A 1 100 ? -6.618 -0.579 -2.832 1.00 86.31 100 SER A N 1
ATOM 726 C CA . SER A 1 100 ? -5.218 -0.145 -2.800 1.00 86.31 100 SER A CA 1
ATOM 727 C C . SER A 1 100 ? -5.050 1.087 -3.680 1.00 86.31 100 SER A C 1
ATOM 729 O O . SER A 1 100 ? -5.326 1.021 -4.878 1.00 86.31 100 SER A O 1
ATOM 731 N N . VAL A 1 101 ? -4.627 2.212 -3.100 1.00 82.44 101 VAL A N 1
ATOM 732 C CA . VAL A 1 101 ? -4.498 3.482 -3.824 1.00 82.44 101 VAL A CA 1
ATOM 733 C C . VAL A 1 101 ? -3.124 4.100 -3.595 1.00 82.44 101 VAL A C 1
ATOM 735 O O . VAL A 1 101 ? -2.857 4.759 -2.591 1.00 82.44 101 VAL A O 1
ATOM 738 N N . SER A 1 102 ? -2.254 3.952 -4.586 1.00 81.50 102 SER A N 1
ATOM 739 C CA . SER A 1 102 ? -0.905 4.523 -4.578 1.00 81.50 102 SER A CA 1
ATOM 740 C C . SER A 1 102 ? -0.860 5.920 -5.211 1.00 81.50 102 SER A C 1
ATOM 742 O O . SER A 1 102 ? -0.032 6.175 -6.084 1.00 81.50 102 SER A O 1
ATOM 744 N N . LEU A 1 103 ? -1.766 6.810 -4.786 1.00 72.88 103 LEU A N 1
ATOM 745 C CA . LEU A 1 103 ? -1.890 8.202 -5.254 1.00 72.88 103 LEU A CA 1
ATOM 746 C C . LEU A 1 103 ? -1.570 9.199 -4.132 1.00 72.88 103 LEU A C 1
ATOM 748 O O . LEU A 1 103 ? -1.314 8.799 -3.001 1.00 72.88 103 LEU A O 1
ATOM 752 N N . GLY A 1 104 ? -1.481 10.493 -4.453 1.00 64.31 104 GLY A N 1
ATOM 753 C CA . GLY A 1 104 ? -0.906 11.493 -3.546 1.00 64.31 104 GLY A CA 1
ATOM 754 C C . GLY A 1 104 ? -1.021 12.929 -4.038 1.00 64.31 104 GLY A C 1
ATOM 755 O O . GLY A 1 104 ? -0.464 13.247 -5.081 1.00 64.31 104 GLY A O 1
ATOM 756 N N . SER A 1 105 ? -1.628 13.830 -3.256 1.00 61.59 105 SER A N 1
ATOM 757 C CA . SER A 1 105 ? -1.445 15.279 -3.443 1.00 61.59 105 SER A CA 1
ATOM 758 C C . SER A 1 105 ? -0.297 15.802 -2.572 1.00 61.59 105 SER A C 1
ATOM 760 O O . SER A 1 105 ? -0.181 15.479 -1.382 1.00 61.59 105 SER A O 1
ATOM 762 N N . ARG A 1 106 ? 0.558 16.659 -3.148 1.00 56.47 106 ARG A N 1
ATOM 763 C CA . ARG A 1 106 ? 1.572 17.411 -2.383 1.00 56.47 106 ARG A CA 1
ATOM 764 C C . ARG A 1 106 ? 0.940 18.525 -1.541 1.00 56.47 106 ARG A C 1
ATOM 766 O O . ARG A 1 106 ? 1.489 18.871 -0.495 1.00 56.47 106 ARG A O 1
ATOM 773 N N . ILE A 1 107 ? -0.216 19.031 -1.970 1.00 55.94 107 ILE A N 1
ATOM 774 C CA . ILE A 1 107 ? -1.006 20.054 -1.281 1.00 55.94 107 ILE A CA 1
ATOM 775 C C . ILE A 1 107 ? -1.899 19.364 -0.251 1.00 55.94 107 ILE A C 1
ATOM 777 O O . ILE A 1 107 ? -2.641 18.442 -0.597 1.00 55.94 107 ILE A O 1
ATOM 781 N N . LYS A 1 108 ? -1.820 19.804 1.010 1.00 54.91 108 LYS A N 1
ATOM 782 C CA . LYS A 1 108 ? -2.752 19.375 2.058 1.00 54.91 108 LYS A CA 1
ATOM 783 C C . LYS A 1 108 ? -4.095 20.057 1.810 1.00 54.91 108 LYS A C 1
ATOM 785 O O . LYS A 1 108 ? -4.139 21.281 1.784 1.00 54.91 108 LYS A O 1
ATOM 790 N N . LYS A 1 109 ? -5.151 19.270 1.639 1.00 57.06 109 LYS A N 1
ATOM 791 C CA . LYS A 1 109 ? -6.530 19.752 1.540 1.00 57.06 109 LYS A CA 1
ATOM 792 C C . LYS A 1 109 ? -7.291 19.382 2.810 1.00 57.06 109 LYS A C 1
ATOM 794 O O . LYS A 1 109 ? -6.897 18.440 3.505 1.00 57.06 109 LYS A O 1
ATOM 799 N N . ALA A 1 110 ? -8.354 20.115 3.121 1.00 53.84 110 ALA A N 1
ATOM 800 C CA . ALA A 1 110 ? -9.299 19.670 4.139 1.00 53.84 110 ALA A CA 1
ATOM 801 C C . ALA A 1 110 ? -10.005 18.382 3.671 1.00 53.84 110 ALA A C 1
ATOM 803 O O . ALA A 1 110 ? -10.093 18.124 2.471 1.00 53.84 110 ALA A O 1
ATOM 804 N N . TYR A 1 111 ? -10.519 17.561 4.594 1.00 51.09 111 TYR A N 1
ATOM 805 C CA . TYR A 1 111 ? -11.072 16.243 4.240 1.00 51.09 111 TYR A CA 1
ATOM 806 C C . TYR A 1 111 ? -12.225 16.305 3.224 1.00 51.09 111 TYR A C 1
ATOM 808 O O . TYR A 1 111 ? -12.342 15.413 2.395 1.00 51.09 111 TYR A O 1
ATOM 816 N N . PHE A 1 112 ? -13.040 17.363 3.252 1.00 61.59 112 PHE A N 1
ATOM 817 C CA . PHE A 1 112 ? -14.167 17.580 2.331 1.00 61.59 112 PHE A CA 1
ATOM 818 C C . PHE A 1 112 ? -13.755 18.145 0.960 1.00 61.59 112 PHE A C 1
ATOM 820 O O . PHE A 1 112 ? -14.591 18.279 0.073 1.00 61.59 112 PHE A O 1
ATOM 827 N N . GLU A 1 113 ? -12.477 18.467 0.774 1.00 61.06 113 GLU A N 1
ATOM 828 C CA . GLU A 1 113 ? -11.900 18.906 -0.505 1.00 61.06 113 GLU A CA 1
ATOM 829 C C . GLU A 1 113 ? -10.932 17.859 -1.081 1.00 61.06 113 GLU A C 1
ATOM 831 O O . GLU A 1 113 ? -10.417 18.005 -2.197 1.00 61.06 113 GLU A O 1
ATOM 836 N N . ASP A 1 114 ? -10.651 16.804 -0.312 1.00 64.19 114 ASP A N 1
ATOM 837 C CA . ASP A 1 114 ? -9.800 15.694 -0.709 1.00 64.19 114 ASP A CA 1
ATOM 838 C C . ASP A 1 114 ? -10.657 14.525 -1.202 1.00 64.19 114 ASP A C 1
ATOM 840 O O . ASP A 1 114 ? -11.231 13.750 -0.436 1.00 64.19 114 ASP A O 1
ATOM 844 N N . ALA A 1 115 ? -10.696 14.380 -2.522 1.00 72.44 115 ALA A N 1
ATOM 845 C CA . ALA A 1 115 ? -11.414 13.321 -3.212 1.00 72.44 115 ALA A CA 1
ATOM 846 C C . ALA A 1 115 ? -11.009 11.904 -2.750 1.00 72.44 115 ALA A C 1
ATOM 848 O O . ALA A 1 115 ? -11.830 10.988 -2.757 1.00 72.44 115 ALA A O 1
ATOM 849 N N . LEU A 1 116 ? -9.761 11.709 -2.314 1.00 72.00 116 LEU A N 1
ATOM 850 C CA . LEU A 1 116 ? -9.286 10.422 -1.807 1.00 72.00 116 LEU A CA 1
ATOM 851 C C . LEU A 1 116 ? -9.775 10.187 -0.378 1.00 72.00 116 LEU A C 1
ATOM 853 O O . LEU A 1 116 ? -10.110 9.054 -0.038 1.00 72.00 116 LEU A O 1
ATOM 857 N N . ALA A 1 117 ? -9.875 11.240 0.439 1.00 62.81 117 ALA A N 1
ATOM 858 C CA . ALA A 1 117 ? -10.454 11.149 1.778 1.00 62.81 117 ALA A CA 1
ATOM 859 C C . ALA A 1 117 ? -11.957 10.838 1.727 1.00 62.81 117 ALA A C 1
ATOM 861 O O . ALA A 1 117 ? -12.402 9.928 2.425 1.00 62.81 117 ALA A O 1
ATOM 862 N N . ILE A 1 118 ? -12.714 11.527 0.866 1.00 66.38 118 ILE A N 1
ATOM 863 C CA . ILE A 1 118 ? -14.156 11.296 0.667 1.00 66.38 118 ILE A CA 1
ATOM 864 C C . ILE A 1 118 ? -14.410 9.865 0.174 1.00 66.38 118 ILE A C 1
ATOM 866 O O . ILE A 1 118 ? -15.161 9.118 0.802 1.00 66.38 118 ILE A O 1
ATOM 870 N N . GLY A 1 119 ? -13.729 9.438 -0.897 1.00 67.94 119 GLY A N 1
ATOM 871 C CA . GLY A 1 119 ? -13.884 8.083 -1.435 1.00 67.94 119 GLY A CA 1
ATOM 872 C C . GLY A 1 119 ? -13.502 6.993 -0.426 1.00 67.94 119 GLY A C 1
ATOM 873 O O . GLY A 1 119 ? -14.243 6.028 -0.235 1.00 67.94 119 GLY A O 1
ATOM 874 N N . SER A 1 120 ? -12.402 7.187 0.311 1.00 70.88 120 SER A N 1
ATOM 875 C CA . SER A 1 120 ? -11.987 6.256 1.373 1.00 70.88 120 SER A CA 1
ATOM 876 C C . SER A 1 120 ? -13.001 6.187 2.515 1.00 70.88 120 SER A C 1
ATOM 878 O O . SER A 1 120 ? -13.219 5.117 3.085 1.00 70.88 120 SER A O 1
ATOM 880 N N . PHE A 1 121 ? -13.634 7.309 2.865 1.00 65.31 121 PHE A N 1
ATOM 881 C CA . PHE A 1 121 ? -14.674 7.351 3.889 1.00 65.31 121 PHE A CA 1
ATOM 882 C C . PHE A 1 121 ? -15.914 6.556 3.459 1.00 65.31 121 PHE A C 1
ATOM 884 O O . PHE A 1 121 ? -16.419 5.730 4.225 1.00 65.31 121 PHE A O 1
ATOM 891 N N . HIS A 1 122 ? -16.365 6.742 2.216 1.00 72.25 122 HIS A N 1
ATOM 892 C CA . HIS A 1 122 ? -17.475 5.982 1.637 1.00 72.25 122 HIS A CA 1
ATOM 893 C C . HIS A 1 122 ? -17.163 4.477 1.578 1.00 72.25 122 HIS A C 1
ATOM 895 O O . HIS A 1 122 ? -18.008 3.657 1.947 1.00 72.25 122 HIS A O 1
ATOM 901 N N . ALA A 1 123 ? -15.938 4.099 1.203 1.00 70.06 123 ALA A N 1
ATOM 902 C CA . ALA A 1 123 ? -15.492 2.706 1.218 1.00 70.06 123 ALA A CA 1
ATOM 903 C C . ALA A 1 123 ? -15.534 2.112 2.636 1.00 70.06 123 ALA A C 1
ATOM 905 O O . ALA A 1 123 ? -16.121 1.052 2.859 1.00 70.06 123 ALA A O 1
ATOM 906 N N . MET A 1 124 ? -15.006 2.840 3.624 1.00 68.75 124 MET A N 1
ATOM 907 C CA . MET A 1 124 ? -15.014 2.423 5.030 1.00 68.75 124 MET A CA 1
ATOM 908 C C . MET A 1 124 ? -16.432 2.189 5.561 1.00 68.75 124 MET A C 1
ATOM 910 O O . MET A 1 124 ? -16.677 1.180 6.230 1.00 68.75 124 MET A O 1
ATOM 914 N N . LYS A 1 125 ? -17.374 3.082 5.238 1.00 68.88 125 LYS A N 1
ATOM 915 C CA . LYS A 1 125 ? -18.797 2.949 5.590 1.00 68.88 125 LYS A CA 1
ATOM 916 C C . LYS A 1 125 ? -19.418 1.675 5.006 1.00 68.88 125 LYS A C 1
ATOM 918 O O . LYS A 1 125 ? -20.216 1.024 5.674 1.00 68.88 125 LYS A O 1
ATOM 923 N N . ASN A 1 126 ? -18.983 1.277 3.812 1.00 74.62 126 ASN A N 1
ATOM 924 C CA . ASN A 1 126 ? -19.375 0.031 3.148 1.00 74.62 126 ASN A CA 1
ATOM 925 C C . ASN A 1 126 ? -18.516 -1.180 3.556 1.00 74.62 126 ASN A C 1
ATOM 927 O O . ASN A 1 126 ? -18.560 -2.224 2.915 1.00 74.62 126 ASN A O 1
ATOM 931 N N . ARG A 1 127 ? -17.770 -1.077 4.663 1.00 77.00 127 ARG A N 1
ATOM 932 C CA . ARG A 1 127 ? -16.919 -2.141 5.219 1.00 77.00 127 ARG A CA 1
ATOM 933 C C . ARG A 1 127 ? -15.747 -2.559 4.321 1.00 77.00 127 ARG A C 1
ATOM 935 O O . ARG A 1 127 ? -15.244 -3.675 4.469 1.00 77.00 127 ARG A O 1
ATOM 942 N N . ILE A 1 128 ? -15.256 -1.634 3.500 1.00 75.19 128 ILE A N 1
ATOM 943 C CA . ILE A 1 128 ? -14.111 -1.806 2.601 1.00 75.19 128 ILE A CA 1
ATOM 944 C C . ILE A 1 128 ? -12.933 -0.984 3.137 1.00 75.19 128 ILE A C 1
ATOM 946 O O . ILE A 1 128 ? -13.032 0.232 3.316 1.00 75.19 128 ILE A O 1
ATOM 950 N N . LEU A 1 129 ? -11.805 -1.636 3.426 1.00 74.38 129 LEU A N 1
ATOM 951 C CA . LEU A 1 129 ? -10.603 -0.937 3.894 1.00 74.38 129 LEU A CA 1
ATOM 952 C C . LEU A 1 129 ? -9.855 -0.333 2.701 1.00 74.38 129 LEU A C 1
ATOM 954 O O . LEU A 1 129 ? -9.562 -1.034 1.735 1.00 74.38 129 LEU A O 1
ATOM 958 N N . THR A 1 130 ? -9.485 0.944 2.804 1.00 73.69 130 THR A N 1
ATOM 959 C CA . THR A 1 130 ? -8.612 1.605 1.824 1.00 73.69 130 THR A CA 1
ATOM 960 C C . THR A 1 130 ? -7.199 1.752 2.382 1.00 73.69 130 THR A C 1
ATOM 962 O O . THR A 1 130 ? -6.998 2.360 3.436 1.00 73.69 130 THR A O 1
ATOM 965 N N . ALA A 1 131 ? -6.212 1.210 1.674 1.00 70.25 131 ALA A N 1
ATOM 966 C CA . ALA A 1 131 ? -4.795 1.442 1.919 1.00 70.25 131 ALA A CA 1
ATOM 967 C C . ALA A 1 131 ? -4.282 2.529 0.969 1.00 70.25 131 ALA A C 1
ATOM 969 O O . ALA A 1 131 ? -4.591 2.520 -0.222 1.00 70.25 131 ALA A O 1
ATOM 970 N N . TYR A 1 132 ? -3.480 3.455 1.497 1.00 69.56 132 TYR A N 1
ATOM 971 C CA . TYR A 1 132 ? -3.045 4.643 0.767 1.00 69.56 132 TYR A CA 1
ATOM 972 C C . TYR A 1 132 ? -1.563 4.951 0.995 1.00 69.56 132 TYR A C 1
ATOM 974 O O . TYR A 1 132 ? -1.046 4.742 2.095 1.00 69.56 132 TYR A O 1
ATOM 982 N N . SER A 1 133 ? -0.869 5.459 -0.026 1.00 64.44 133 SER A N 1
ATOM 983 C CA . SER A 1 133 ? 0.544 5.843 0.084 1.00 64.44 133 SER A CA 1
ATOM 984 C C . SER A 1 133 ? 0.754 7.164 0.837 1.00 64.44 133 SER A C 1
ATOM 986 O O . SER A 1 133 ? 0.087 8.160 0.579 1.00 64.44 133 SER A O 1
ATOM 988 N N . ALA A 1 134 ? 1.742 7.218 1.737 1.00 55.06 134 ALA A N 1
ATOM 989 C CA . ALA A 1 134 ? 2.027 8.414 2.542 1.00 55.06 134 ALA A CA 1
ATOM 990 C C . ALA A 1 134 ? 2.666 9.585 1.754 1.00 55.06 134 ALA A C 1
ATOM 992 O O . ALA A 1 134 ? 2.667 10.724 2.235 1.00 55.06 134 ALA A O 1
ATOM 993 N N . GLY A 1 135 ? 3.184 9.321 0.550 1.00 57.19 135 GLY A N 1
ATOM 994 C CA . GLY A 1 135 ? 3.850 10.289 -0.321 1.00 57.19 135 GLY A CA 1
ATOM 995 C C . GLY A 1 135 ? 5.370 10.337 -0.126 1.00 57.19 135 GLY A C 1
ATOM 996 O O . GLY A 1 135 ? 5.878 10.115 0.968 1.00 57.19 135 GLY A O 1
ATOM 997 N N . ASN A 1 136 ? 6.098 10.664 -1.199 1.00 57.88 136 ASN A N 1
ATOM 998 C CA . ASN A 1 136 ? 7.566 10.545 -1.271 1.00 57.88 136 ASN A CA 1
ATOM 999 C C . ASN A 1 136 ? 8.309 11.888 -1.092 1.00 57.88 136 ASN A C 1
ATOM 1001 O O . ASN A 1 136 ? 9.463 12.023 -1.482 1.00 57.88 136 ASN A O 1
ATOM 1005 N N . SER A 1 137 ? 7.649 12.925 -0.563 1.00 56.03 137 SER A N 1
ATOM 1006 C CA . SER A 1 137 ? 8.244 14.266 -0.457 1.00 56.03 137 SER A CA 1
ATOM 1007 C C . SER A 1 137 ? 9.139 14.405 0.780 1.00 56.03 137 SER A C 1
ATOM 1009 O O . SER A 1 137 ? 8.662 14.785 1.854 1.00 56.03 137 SER A O 1
ATOM 1011 N N . ALA A 1 138 ? 10.433 14.137 0.610 1.00 45.75 138 ALA A N 1
ATOM 1012 C CA . ALA A 1 138 ? 11.495 14.695 1.450 1.00 45.75 138 ALA A CA 1
ATOM 1013 C C . ALA A 1 138 ? 11.585 16.234 1.248 1.00 45.75 138 ALA A C 1
ATOM 1015 O O . ALA A 1 138 ? 11.025 16.739 0.266 1.00 45.75 138 ALA A O 1
ATOM 1016 N N . PRO A 1 139 ? 12.198 17.019 2.166 1.00 36.31 139 PRO A N 1
ATOM 1017 C CA . PRO A 1 139 ? 12.453 18.447 1.925 1.00 36.31 139 PRO A CA 1
ATOM 1018 C C . PRO A 1 139 ? 13.219 18.652 0.604 1.00 36.31 139 PRO A C 1
ATOM 1020 O O . PRO A 1 139 ? 13.864 17.712 0.146 1.00 36.31 139 PRO A O 1
ATOM 1023 N N . PRO A 1 140 ? 13.114 19.838 -0.028 1.00 33.97 140 PRO A N 1
ATOM 1024 C CA . PRO A 1 140 ? 13.573 20.074 -1.394 1.00 33.97 140 PRO A CA 1
ATOM 1025 C C . PRO A 1 140 ? 15.097 19.944 -1.476 1.00 33.97 140 PRO A C 1
ATOM 1027 O O . PRO A 1 140 ? 15.825 20.907 -1.261 1.00 33.97 140 PRO A O 1
ATOM 1030 N N . ALA A 1 141 ? 15.572 18.739 -1.760 1.00 32.09 141 ALA A N 1
ATOM 1031 C CA . ALA A 1 141 ? 16.864 18.518 -2.378 1.00 32.09 141 ALA A CA 1
ATOM 1032 C C . ALA A 1 141 ? 16.637 18.516 -3.893 1.00 32.09 141 ALA A C 1
ATOM 1034 O O . ALA A 1 141 ? 15.557 18.133 -4.344 1.00 32.09 141 ALA A O 1
ATOM 1035 N N . GLY A 1 142 ? 17.604 19.064 -4.627 1.00 35.44 142 GLY A N 1
ATOM 1036 C CA . GLY A 1 142 ? 17.472 19.485 -6.019 1.00 35.44 142 GLY A CA 1
ATOM 1037 C C . GLY A 1 142 ? 16.979 18.410 -6.985 1.00 35.44 142 GLY A C 1
ATOM 1038 O O . GLY A 1 142 ? 16.896 17.231 -6.655 1.00 35.44 142 GLY A O 1
ATOM 1039 N N . GLU A 1 143 ? 16.625 18.869 -8.183 1.00 35.72 143 GLU A N 1
ATOM 1040 C CA . GLU A 1 143 ? 16.272 18.036 -9.333 1.00 35.72 143 GLU A CA 1
ATOM 1041 C C . GLU A 1 143 ? 17.177 16.801 -9.404 1.00 35.72 143 GLU A C 1
ATOM 1043 O O . GLU A 1 143 ? 18.402 16.913 -9.478 1.00 35.72 143 GLU A O 1
ATOM 1048 N N . TYR A 1 144 ? 16.568 15.617 -9.327 1.00 45.44 144 TYR A N 1
ATOM 1049 C CA . TYR A 1 144 ? 17.286 14.366 -9.512 1.00 45.44 144 TYR A CA 1
ATOM 1050 C C . TYR A 1 144 ? 17.927 14.386 -10.902 1.00 45.44 144 TYR A C 1
ATOM 1052 O O . TYR A 1 144 ? 17.260 14.672 -11.896 1.00 45.44 144 TYR A O 1
ATOM 1060 N N . ALA A 1 145 ? 19.220 14.083 -10.988 1.00 48.94 145 ALA A N 1
ATOM 1061 C CA . ALA A 1 145 ? 19.870 13.890 -12.274 1.00 48.94 145 ALA A CA 1
ATOM 1062 C C . ALA A 1 145 ? 19.361 12.571 -12.884 1.00 48.94 145 ALA A C 1
ATOM 1064 O O . ALA A 1 145 ? 19.808 11.489 -12.518 1.00 48.94 145 ALA A O 1
ATOM 1065 N N . GLU A 1 146 ? 18.400 12.651 -13.805 1.00 53.56 146 GLU A N 1
ATOM 1066 C CA . GLU A 1 146 ? 17.766 11.483 -14.449 1.00 53.56 146 GLU A CA 1
ATOM 1067 C C . GLU A 1 146 ? 18.641 10.835 -15.544 1.00 53.56 146 GLU A C 1
ATOM 1069 O O . GLU A 1 146 ? 18.248 9.857 -16.176 1.00 53.56 146 GLU A O 1
ATOM 1074 N N . GLY A 1 147 ? 19.828 11.387 -15.824 1.00 48.38 147 GLY A N 1
ATOM 1075 C CA . GLY A 1 147 ? 20.737 10.911 -16.876 1.00 48.38 147 GLY A CA 1
ATOM 1076 C C . GLY A 1 147 ? 20.287 11.225 -18.313 1.00 48.38 147 GLY A C 1
ATOM 1077 O O . GLY A 1 147 ? 21.117 11.263 -19.218 1.00 48.38 147 GLY A O 1
ATOM 1078 N N . THR A 1 148 ? 19.008 11.537 -18.536 1.00 51.59 148 THR A N 1
ATOM 1079 C CA . THR A 1 148 ? 18.393 11.822 -19.847 1.00 51.59 148 THR A CA 1
ATOM 1080 C C . THR A 1 148 ? 19.142 12.888 -20.659 1.00 51.59 148 THR A C 1
ATOM 1082 O O . THR A 1 148 ? 19.358 12.715 -21.857 1.00 51.59 148 THR A O 1
ATOM 1085 N N . GLY A 1 149 ? 19.602 13.968 -20.017 1.00 48.00 149 GLY A N 1
ATOM 1086 C CA . GLY A 1 149 ? 20.349 15.038 -20.692 1.00 48.00 149 GLY A CA 1
ATOM 1087 C C . GLY A 1 149 ? 21.700 14.586 -21.258 1.00 48.00 149 GLY A C 1
ATOM 1088 O O . GLY A 1 149 ? 22.111 15.059 -22.314 1.00 48.00 149 GLY A O 1
ATOM 1089 N N . ILE A 1 150 ? 22.363 13.625 -20.608 1.00 57.59 150 ILE A N 1
ATOM 1090 C CA . ILE A 1 150 ? 23.634 13.061 -21.083 1.00 57.59 150 ILE A CA 1
ATOM 1091 C C . ILE A 1 150 ? 23.401 12.172 -22.306 1.00 57.59 150 ILE A C 1
ATOM 1093 O O . ILE A 1 150 ? 24.191 12.218 -23.245 1.00 57.59 150 ILE A O 1
ATOM 1097 N N . LEU A 1 151 ? 22.294 11.423 -22.338 1.00 45.78 151 LEU A N 1
ATOM 1098 C CA . LEU A 1 151 ? 21.928 10.622 -23.507 1.00 45.78 151 LEU A CA 1
ATOM 1099 C C . LEU A 1 151 ? 21.607 11.498 -24.721 1.00 45.78 151 LEU A C 1
ATOM 1101 O O . LEU A 1 151 ? 22.087 11.226 -25.818 1.00 45.78 151 LEU A O 1
ATOM 1105 N N . ILE A 1 152 ? 20.857 12.588 -24.519 1.00 43.28 152 ILE A N 1
ATOM 1106 C CA . ILE A 1 152 ? 20.571 13.577 -25.573 1.00 43.28 152 ILE A CA 1
ATOM 1107 C C . ILE A 1 152 ? 21.872 14.220 -26.079 1.00 43.28 152 ILE A C 1
ATOM 1109 O O . ILE A 1 152 ? 22.023 14.465 -27.274 1.00 43.28 152 ILE A O 1
ATOM 1113 N N . ALA A 1 153 ? 22.851 14.423 -25.195 1.00 44.72 153 ALA A N 1
ATOM 1114 C CA . ALA A 1 153 ? 24.187 14.900 -25.544 1.00 44.72 153 ALA A CA 1
ATOM 1115 C C . ALA A 1 153 ? 25.111 13.818 -26.153 1.00 44.72 153 ALA A C 1
ATOM 1117 O O . ALA A 1 153 ? 26.303 14.066 -26.318 1.00 44.72 153 ALA A O 1
ATOM 1118 N N . SER A 1 154 ? 24.591 12.630 -26.500 1.00 50.91 154 SER A N 1
ATOM 1119 C CA . SER A 1 154 ? 25.355 11.489 -27.045 1.00 50.91 154 SER A CA 1
ATOM 1120 C C . SER A 1 154 ? 26.463 10.955 -26.121 1.00 50.91 154 SER A C 1
ATOM 1122 O O . SER A 1 154 ? 27.436 10.356 -26.580 1.00 50.91 154 SER A O 1
ATOM 1124 N N . GLY A 1 155 ? 26.330 11.154 -24.808 1.00 52.75 155 GLY A N 1
ATOM 1125 C CA . GLY A 1 155 ? 27.230 10.582 -23.811 1.00 52.75 155 GLY A CA 1
ATOM 1126 C C . GLY A 1 155 ? 27.060 9.064 -23.683 1.00 52.75 155 GLY A C 1
ATOM 1127 O O . GLY A 1 155 ? 25.945 8.550 -23.681 1.00 52.75 155 GLY A O 1
ATOM 1128 N N . LEU A 1 156 ? 28.178 8.343 -23.545 1.00 66.06 156 LEU A N 1
ATOM 1129 C CA . LEU A 1 156 ? 28.208 6.872 -23.468 1.00 66.06 156 LEU A CA 1
ATOM 1130 C C . LEU A 1 156 ? 27.947 6.313 -22.060 1.00 66.06 156 LEU A C 1
ATOM 1132 O O . LEU A 1 156 ? 27.646 5.132 -21.909 1.00 66.06 156 LEU A O 1
ATOM 1136 N N . GLY A 1 157 ? 28.101 7.141 -21.028 1.00 69.44 157 GLY A N 1
ATOM 1137 C CA . GLY A 1 157 ? 28.024 6.744 -19.628 1.00 69.44 157 GLY A CA 1
ATOM 1138 C C . GLY A 1 157 ? 28.028 7.965 -18.709 1.00 69.44 157 GLY A C 1
ATOM 1139 O O . GLY A 1 157 ? 28.436 9.047 -19.136 1.00 69.44 157 GLY A O 1
ATOM 1140 N N . THR A 1 158 ? 27.594 7.822 -17.455 1.00 75.44 158 THR A N 1
ATOM 1141 C CA . THR A 1 158 ? 27.673 8.922 -16.480 1.00 75.44 158 THR A CA 1
ATOM 1142 C C . THR A 1 158 ? 27.953 8.460 -15.052 1.00 75.44 158 THR A C 1
ATOM 1144 O O . THR A 1 158 ? 27.446 7.440 -14.592 1.00 75.44 158 THR A O 1
ATOM 1147 N N . ILE A 1 159 ? 28.763 9.237 -14.336 1.00 74.38 159 ILE A N 1
ATOM 1148 C CA . ILE A 1 159 ? 28.954 9.118 -12.891 1.00 74.38 159 ILE A CA 1
ATOM 1149 C C . ILE A 1 159 ? 28.303 10.359 -12.287 1.00 74.38 159 ILE A C 1
ATOM 1151 O O . ILE A 1 159 ? 28.775 11.476 -12.494 1.00 74.38 159 ILE A O 1
ATOM 1155 N N . MET A 1 160 ? 27.184 10.167 -11.601 1.00 73.94 160 MET A N 1
ATOM 1156 C CA . MET A 1 160 ? 26.369 11.246 -11.051 1.00 73.94 160 MET A CA 1
ATOM 1157 C C . MET A 1 160 ? 26.611 11.393 -9.557 1.00 73.94 160 MET A C 1
ATOM 1159 O O . MET A 1 160 ? 26.933 10.434 -8.860 1.00 73.94 160 MET A O 1
ATOM 1163 N N . VAL A 1 161 ? 26.429 12.611 -9.063 1.00 67.75 161 VAL A N 1
ATOM 1164 C CA . VAL A 1 161 ? 26.496 12.904 -7.633 1.00 67.75 161 VAL A CA 1
ATOM 1165 C C . VAL A 1 161 ? 25.096 12.801 -7.058 1.00 67.75 161 VAL A C 1
ATOM 1167 O O . VAL A 1 161 ? 24.211 13.533 -7.502 1.00 67.75 161 VAL A O 1
ATOM 1170 N N . ASP A 1 162 ? 24.906 11.954 -6.052 1.00 66.06 162 ASP A N 1
ATOM 1171 C CA . ASP A 1 162 ? 23.734 12.041 -5.183 1.00 66.06 162 ASP A CA 1
ATOM 1172 C C . ASP A 1 162 ? 24.157 12.677 -3.846 1.00 66.06 162 ASP A C 1
ATOM 1174 O O . ASP A 1 162 ? 24.747 12.007 -2.992 1.00 66.06 162 ASP A O 1
ATOM 1178 N N . PRO A 1 163 ? 23.877 13.978 -3.633 1.00 54.00 163 PRO A N 1
ATOM 1179 C CA . PRO A 1 163 ? 24.247 14.670 -2.402 1.00 54.00 163 PRO A CA 1
ATOM 1180 C C . PRO A 1 163 ? 23.414 14.220 -1.195 1.00 54.00 163 PRO A C 1
ATOM 1182 O O . PRO A 1 163 ? 23.715 14.610 -0.067 1.00 54.00 163 PRO A O 1
ATOM 1185 N N . THR A 1 164 ? 22.351 13.442 -1.412 1.00 53.81 164 THR A N 1
ATOM 1186 C CA . THR A 1 164 ? 21.404 13.039 -0.371 1.00 53.81 164 THR A CA 1
ATOM 1187 C C . THR A 1 164 ? 21.559 11.605 0.104 1.00 53.81 164 THR A C 1
ATOM 1189 O O . THR A 1 164 ? 20.985 11.297 1.152 1.00 53.81 164 THR A O 1
ATOM 1192 N N . LEU A 1 165 ? 22.346 10.773 -0.599 1.00 52.91 165 LEU A N 1
ATOM 1193 C CA . LEU A 1 165 ? 22.519 9.342 -0.309 1.00 52.91 165 LEU A CA 1
ATOM 1194 C C . LEU A 1 165 ? 21.168 8.708 0.042 1.00 52.91 165 LEU A C 1
ATOM 1196 O O . LEU A 1 165 ? 20.913 8.301 1.183 1.00 52.91 165 LEU A O 1
ATOM 1200 N N . ILE A 1 166 ? 20.248 8.716 -0.921 1.00 55.00 166 ILE A N 1
ATOM 1201 C CA . ILE A 1 166 ? 19.020 7.950 -0.754 1.00 55.00 166 ILE A CA 1
ATOM 1202 C C . ILE A 1 166 ? 19.403 6.490 -1.006 1.00 55.00 166 ILE A C 1
ATOM 1204 O O . ILE A 1 166 ? 19.904 6.175 -2.079 1.00 55.00 166 ILE A O 1
ATOM 1208 N N . ASP A 1 167 ? 19.184 5.606 -0.023 1.00 64.19 167 ASP A N 1
ATOM 1209 C CA . ASP A 1 167 ? 19.287 4.145 -0.196 1.00 64.19 167 ASP A CA 1
ATOM 1210 C C . ASP A 1 167 ? 18.162 3.664 -1.127 1.00 64.19 167 ASP A C 1
ATOM 1212 O O . ASP A 1 167 ? 17.212 3.014 -0.700 1.00 64.19 167 ASP A O 1
ATOM 1216 N N . THR A 1 168 ? 18.192 4.098 -2.380 1.00 65.62 168 THR A N 1
ATOM 1217 C CA . THR A 1 168 ? 17.270 3.712 -3.442 1.00 65.62 168 THR A CA 1
ATOM 1218 C C . THR A 1 168 ? 18.054 3.652 -4.736 1.00 65.62 168 THR A C 1
ATOM 1220 O O . THR A 1 168 ? 18.692 4.637 -5.121 1.00 65.62 168 THR A O 1
ATOM 1223 N N . ALA A 1 169 ? 17.959 2.539 -5.445 1.00 68.88 169 ALA A N 1
ATOM 1224 C CA . ALA A 1 169 ? 18.473 2.446 -6.796 1.00 68.88 169 ALA A CA 1
ATOM 1225 C C . ALA A 1 169 ? 17.513 3.135 -7.780 1.00 68.88 169 ALA A C 1
ATOM 1227 O O . ALA A 1 169 ? 16.288 3.036 -7.676 1.00 68.88 169 ALA A O 1
ATOM 1228 N N . SER A 1 170 ? 18.079 3.837 -8.762 1.00 73.81 170 SER A N 1
ATOM 1229 C CA . SER A 1 170 ? 17.336 4.399 -9.892 1.00 73.81 170 SER A CA 1
ATOM 1230 C C . SER A 1 170 ? 17.766 3.727 -11.188 1.00 73.81 170 SER A C 1
ATOM 1232 O O . SER A 1 170 ? 18.936 3.396 -11.376 1.00 73.81 170 SER A O 1
ATOM 1234 N N . ASN A 1 171 ? 16.811 3.547 -12.097 1.00 77.69 171 ASN A N 1
ATOM 1235 C CA . ASN A 1 171 ? 17.099 3.079 -13.445 1.00 77.69 171 ASN A CA 1
ATOM 1236 C C . ASN A 1 171 ? 17.510 4.261 -14.315 1.00 77.69 171 ASN A C 1
ATOM 1238 O O . ASN A 1 171 ? 16.863 5.308 -14.288 1.00 77.69 171 ASN A O 1
ATOM 1242 N N . TYR A 1 172 ? 18.540 4.062 -15.132 1.00 78.88 172 TYR A N 1
ATOM 1243 C CA . TYR A 1 172 ? 19.044 5.078 -16.048 1.00 78.88 172 TYR A CA 1
ATOM 1244 C C . TYR A 1 172 ? 19.018 4.576 -17.493 1.00 78.88 172 TYR A C 1
ATOM 1246 O O . TYR A 1 172 ? 19.171 3.370 -17.731 1.00 78.88 172 TYR A O 1
ATOM 1254 N N . PRO A 1 173 ? 18.829 5.479 -18.471 1.00 76.06 173 PRO A N 1
ATOM 1255 C CA . PRO A 1 173 ? 18.735 5.112 -19.883 1.00 76.06 173 PRO A CA 1
ATOM 1256 C C . PRO A 1 173 ? 20.094 4.768 -20.524 1.00 76.06 173 PRO A C 1
ATOM 1258 O O . PRO A 1 173 ? 20.135 4.231 -21.626 1.00 76.06 173 PRO A O 1
ATOM 1261 N N . LEU A 1 174 ? 21.203 5.019 -19.820 1.00 75.44 174 LEU A N 1
ATOM 1262 C CA . LEU A 1 174 ? 22.583 4.705 -20.212 1.00 75.44 174 LEU A CA 1
ATOM 1263 C C . LEU A 1 174 ? 23.369 4.121 -19.018 1.00 75.44 174 LEU A C 1
ATOM 1265 O O . LEU A 1 174 ? 22.899 4.258 -17.885 1.00 75.44 174 LEU A O 1
ATOM 1269 N N . PRO A 1 175 ? 24.546 3.490 -19.229 1.00 81.62 175 PRO A N 1
ATOM 1270 C CA . PRO A 1 175 ? 25.412 3.036 -18.142 1.00 81.62 175 PRO A CA 1
ATOM 1271 C C . PRO A 1 175 ? 25.708 4.167 -17.158 1.00 81.62 175 PRO A C 1
ATOM 1273 O O . PRO A 1 175 ? 26.367 5.150 -17.495 1.00 81.62 175 PRO A O 1
ATOM 1276 N N . ALA A 1 176 ? 25.193 4.043 -15.941 1.00 80.81 176 ALA A N 1
ATOM 1277 C CA . ALA A 1 176 ? 25.247 5.115 -14.970 1.00 80.81 176 ALA A CA 1
ATOM 1278 C C . ALA A 1 176 ? 25.447 4.577 -13.559 1.00 80.81 176 ALA A C 1
ATOM 1280 O O . ALA A 1 176 ? 24.963 3.497 -13.222 1.00 80.81 176 ALA A O 1
ATOM 1281 N N . THR A 1 177 ? 26.138 5.354 -12.736 1.00 81.25 177 THR A N 1
ATOM 1282 C CA . THR A 1 177 ? 26.237 5.111 -11.297 1.00 81.25 177 THR A CA 1
ATOM 1283 C C . THR A 1 177 ? 26.110 6.427 -10.546 1.00 81.25 177 THR A C 1
ATOM 1285 O O . THR A 1 177 ? 26.599 7.458 -11.013 1.00 81.25 177 THR A O 1
ATOM 1288 N N . ALA A 1 178 ? 25.428 6.397 -9.407 1.00 78.00 178 ALA A N 1
ATOM 1289 C CA . ALA A 1 178 ? 25.362 7.518 -8.484 1.00 78.00 178 ALA A CA 1
ATOM 1290 C C . ALA A 1 178 ? 26.347 7.267 -7.339 1.00 78.00 178 ALA A C 1
ATOM 1292 O O . ALA A 1 178 ? 26.376 6.179 -6.765 1.00 78.00 178 ALA A O 1
ATOM 1293 N N . ILE A 1 179 ? 27.161 8.267 -7.020 1.00 76.00 179 ILE A N 1
ATOM 1294 C CA . ILE A 1 179 ? 28.161 8.204 -5.954 1.00 76.00 179 ILE A CA 1
ATOM 1295 C C . ILE A 1 179 ? 27.933 9.317 -4.932 1.00 76.00 179 ILE A C 1
ATOM 1297 O O . ILE A 1 179 ? 27.310 10.344 -5.223 1.00 76.00 179 ILE A O 1
ATOM 1301 N N . SER A 1 180 ? 28.449 9.101 -3.723 1.00 76.12 180 SER A N 1
ATOM 1302 C CA . SER A 1 180 ? 28.364 10.071 -2.635 1.00 76.12 180 SER A CA 1
ATOM 1303 C C . SER A 1 180 ? 29.124 11.357 -2.972 1.00 76.12 180 SER A C 1
ATOM 1305 O O . SER A 1 180 ? 30.111 11.336 -3.709 1.00 76.12 180 SER A O 1
ATOM 1307 N N . ALA A 1 181 ? 28.723 12.483 -2.376 1.00 73.69 181 ALA A N 1
ATOM 1308 C CA . ALA A 1 181 ? 29.463 13.740 -2.512 1.00 73.69 181 ALA A CA 1
ATOM 1309 C C . ALA A 1 181 ? 30.941 13.619 -2.076 1.00 73.69 181 ALA A C 1
ATOM 1311 O O . ALA A 1 181 ? 31.802 14.303 -2.626 1.00 73.69 181 ALA A O 1
ATOM 1312 N N . GLU A 1 182 ? 31.247 12.728 -1.127 1.00 79.50 182 GLU A N 1
ATOM 1313 C CA . GLU A 1 182 ? 32.617 12.450 -0.682 1.00 79.50 182 GLU A CA 1
ATOM 1314 C C . GLU A 1 182 ? 33.436 11.719 -1.756 1.00 79.50 182 GLU A C 1
ATOM 1316 O O . GLU A 1 182 ? 34.598 12.056 -1.995 1.00 79.50 182 GLU A O 1
ATOM 1321 N N . ASP A 1 183 ? 32.838 10.745 -2.445 1.00 82.94 183 ASP A N 1
ATOM 1322 C CA . ASP A 1 183 ? 33.521 9.975 -3.489 1.00 82.94 183 ASP A CA 1
ATOM 1323 C C . ASP A 1 183 ? 33.723 10.779 -4.774 1.00 82.94 183 ASP A C 1
ATOM 1325 O O . ASP A 1 183 ? 34.697 10.556 -5.495 1.00 82.94 183 ASP A O 1
ATOM 1329 N N . VAL A 1 184 ? 32.873 11.773 -5.037 1.00 80.12 184 VAL A N 1
ATOM 1330 C CA . VAL A 1 184 ? 33.046 12.694 -6.172 1.00 80.12 184 VAL A CA 1
ATOM 1331 C C . VAL A 1 184 ? 34.369 13.429 -6.090 1.00 80.12 184 VAL A C 1
ATOM 1333 O O . VAL A 1 184 ? 35.041 13.578 -7.106 1.00 80.12 184 VAL A O 1
ATOM 1336 N N . LEU A 1 185 ? 34.782 13.853 -4.893 1.00 83.00 185 LEU A N 1
ATOM 1337 C CA . LEU A 1 185 ? 36.065 14.530 -4.717 1.00 83.00 185 LEU A CA 1
ATOM 1338 C C . LEU A 1 185 ? 37.232 13.619 -5.114 1.00 83.00 185 LEU A C 1
ATOM 1340 O O . LEU A 1 185 ? 38.176 14.087 -5.744 1.00 83.00 185 LEU A O 1
ATOM 1344 N N . LYS A 1 186 ? 37.136 12.314 -4.831 1.00 87.00 186 LYS A N 1
ATOM 1345 C CA . LYS A 1 186 ? 38.140 11.320 -5.241 1.00 87.00 186 LYS A CA 1
ATOM 1346 C C . LYS A 1 186 ? 38.153 11.130 -6.759 1.00 87.00 186 LYS A C 1
ATOM 1348 O O . LYS A 1 186 ? 39.223 11.050 -7.354 1.00 87.00 186 LYS A O 1
ATOM 1353 N N . VAL A 1 187 ? 36.980 11.092 -7.395 1.00 84.19 187 VAL A N 1
ATOM 1354 C CA . VAL A 1 187 ? 36.864 10.987 -8.861 1.00 84.19 187 VAL A CA 1
ATOM 1355 C C . VAL A 1 187 ? 37.423 12.234 -9.548 1.00 84.19 187 VAL A C 1
ATOM 1357 O O . VAL A 1 187 ? 38.185 12.113 -10.503 1.00 84.19 187 VAL A O 1
ATOM 1360 N N . LEU A 1 188 ? 37.093 13.430 -9.054 1.00 85.19 188 LEU A N 1
ATOM 1361 C CA . LEU A 1 188 ? 37.620 14.688 -9.587 1.00 85.19 188 LEU A CA 1
ATOM 1362 C C . LEU A 1 188 ? 39.139 14.781 -9.418 1.00 85.19 188 LEU A C 1
ATOM 1364 O O . LEU A 1 188 ? 39.831 15.236 -10.330 1.00 85.19 188 LEU A O 1
ATOM 1368 N N . ASP A 1 189 ? 39.664 14.322 -8.283 1.00 89.06 189 ASP A N 1
ATOM 1369 C CA . ASP A 1 189 ? 41.104 14.264 -8.058 1.00 89.06 189 ASP A CA 1
ATOM 1370 C C . ASP A 1 189 ? 41.795 13.292 -9.024 1.00 89.06 189 ASP A C 1
ATOM 1372 O O . ASP A 1 189 ? 42.790 13.656 -9.650 1.00 89.06 189 ASP A O 1
ATOM 1376 N N . TYR A 1 190 ? 41.218 12.106 -9.246 1.00 88.62 190 TYR A N 1
ATOM 1377 C CA . TYR A 1 190 ? 41.699 11.144 -10.242 1.00 88.62 190 TYR A CA 1
ATOM 1378 C C . TYR A 1 190 ? 41.707 11.724 -11.665 1.00 88.62 190 TYR A C 1
ATOM 1380 O O . TYR A 1 190 ? 42.700 11.590 -12.378 1.00 88.62 190 TYR A O 1
ATOM 1388 N N . ILE A 1 191 ? 40.639 12.421 -12.068 1.00 87.44 191 ILE A N 1
ATOM 1389 C CA . ILE A 1 191 ? 40.558 13.076 -13.385 1.00 87.44 191 ILE A CA 1
ATOM 1390 C C . ILE A 1 191 ? 41.656 14.132 -13.540 1.00 87.44 191 ILE A C 1
ATOM 1392 O O . ILE A 1 191 ? 42.259 14.242 -14.603 1.00 87.44 191 ILE A O 1
ATOM 1396 N N . ARG A 1 192 ? 41.921 14.914 -12.489 1.00 90.88 192 ARG A N 1
ATOM 1397 C CA . ARG A 1 192 ? 42.899 16.010 -12.519 1.00 90.88 192 ARG A CA 1
ATOM 1398 C C . ARG A 1 192 ? 44.349 15.529 -12.496 1.00 90.88 192 ARG A C 1
ATOM 1400 O O . ARG A 1 192 ? 45.222 16.224 -13.005 1.00 90.88 192 ARG A O 1
ATOM 1407 N N . THR A 1 193 ? 44.610 14.394 -11.855 1.00 91.94 193 THR A N 1
ATOM 1408 C CA . THR A 1 193 ? 45.966 13.869 -11.626 1.00 91.94 193 THR A CA 1
ATOM 1409 C C . THR A 1 193 ? 46.382 12.790 -12.625 1.00 91.94 193 THR A C 1
ATOM 1411 O O . THR A 1 193 ? 47.544 12.388 -12.629 1.00 91.94 193 THR A O 1
ATOM 1414 N N . SER A 1 194 ? 45.467 12.326 -13.480 1.00 93.25 194 SER A N 1
ATOM 1415 C CA . SER A 1 194 ? 45.735 11.314 -14.500 1.00 93.25 194 SER A CA 1
ATOM 1416 C C . SER A 1 194 ? 45.775 11.919 -15.902 1.00 93.25 194 SER A C 1
ATOM 1418 O O . SER A 1 194 ? 44.853 12.619 -16.308 1.00 93.25 194 SER A O 1
ATOM 1420 N N . ASP A 1 195 ? 46.798 11.574 -16.688 1.00 89.19 195 ASP A N 1
ATOM 1421 C CA . ASP A 1 195 ? 46.921 12.026 -18.083 1.00 89.19 195 ASP A CA 1
ATOM 1422 C C . ASP A 1 195 ? 45.844 11.426 -19.008 1.00 89.19 195 ASP A C 1
ATOM 1424 O O . ASP A 1 195 ? 45.548 11.973 -20.073 1.00 89.19 195 ASP A O 1
ATOM 1428 N N . LYS A 1 196 ? 45.275 10.271 -18.631 1.00 89.25 196 LYS A N 1
ATOM 1429 C CA . LYS A 1 196 ? 44.239 9.540 -19.382 1.00 89.25 196 LYS A CA 1
ATOM 1430 C C . LYS A 1 196 ? 43.283 8.833 -18.412 1.00 89.25 196 LYS A C 1
ATOM 1432 O O . LYS A 1 196 ? 43.388 7.614 -18.246 1.00 89.25 196 LYS A O 1
ATOM 1437 N N . PRO A 1 197 ? 42.371 9.567 -17.756 1.00 81.69 197 PRO A N 1
ATOM 1438 C CA . PRO A 1 197 ? 41.453 8.968 -16.800 1.00 81.69 197 PRO A CA 1
ATOM 1439 C C . PRO A 1 197 ? 40.474 8.033 -17.520 1.00 81.69 197 PRO A C 1
ATOM 1441 O O . PRO A 1 197 ? 39.782 8.437 -18.455 1.00 81.69 197 PRO A O 1
ATOM 1444 N N . ILE A 1 198 ? 40.413 6.776 -17.080 1.00 87.25 198 ILE A N 1
ATOM 1445 C CA . ILE A 1 198 ? 39.493 5.755 -17.595 1.00 87.25 198 ILE A CA 1
ATOM 1446 C C . ILE A 1 198 ? 38.782 5.122 -16.401 1.00 87.25 198 ILE A C 1
ATOM 1448 O O . ILE A 1 198 ? 39.417 4.714 -15.432 1.00 87.25 198 ILE A O 1
ATOM 1452 N N . ALA A 1 199 ? 37.460 5.005 -16.489 1.00 80.00 199 ALA A N 1
ATOM 1453 C CA . ALA A 1 199 ? 36.634 4.327 -15.499 1.00 80.00 199 ALA A CA 1
ATOM 1454 C C . ALA A 1 199 ? 35.738 3.289 -16.183 1.00 80.00 199 ALA A C 1
ATOM 1456 O O . ALA A 1 199 ? 35.358 3.450 -17.342 1.00 80.00 199 ALA A O 1
ATOM 1457 N N . THR A 1 200 ? 35.393 2.228 -15.455 1.00 84.12 200 THR A N 1
ATOM 1458 C CA . THR A 1 200 ? 34.441 1.205 -15.906 1.00 84.12 200 THR A CA 1
ATOM 1459 C C . THR A 1 200 ? 33.241 1.203 -14.970 1.00 84.12 200 THR A C 1
ATOM 1461 O O . THR A 1 200 ? 33.406 1.066 -13.760 1.00 84.12 200 THR A O 1
ATOM 1464 N N . ILE A 1 201 ? 32.038 1.345 -15.526 1.00 81.25 201 ILE A N 1
ATOM 1465 C CA . ILE A 1 201 ? 30.783 1.191 -14.784 1.00 81.25 201 ILE A CA 1
ATOM 1466 C C . ILE A 1 201 ? 30.350 -0.265 -14.936 1.00 81.25 201 ILE A C 1
ATOM 1468 O O . ILE A 1 201 ? 30.053 -0.712 -16.044 1.00 81.25 201 ILE A O 1
ATOM 1472 N N . MET A 1 202 ? 30.363 -1.013 -13.835 1.00 83.44 202 MET A N 1
ATOM 1473 C CA . MET A 1 202 ? 29.916 -2.406 -13.830 1.00 83.44 202 MET A CA 1
ATOM 1474 C C . MET A 1 202 ? 28.387 -2.497 -13.793 1.00 83.44 202 MET A C 1
ATOM 1476 O O . MET A 1 202 ? 27.702 -1.549 -13.405 1.00 83.44 202 MET A O 1
ATOM 1480 N N . VAL A 1 203 ? 27.852 -3.652 -14.194 1.00 81.94 203 VAL A N 1
ATOM 1481 C CA . VAL A 1 203 ? 26.428 -3.966 -14.015 1.00 81.94 203 VAL A CA 1
ATOM 1482 C C . VAL A 1 203 ? 26.118 -4.001 -12.517 1.00 81.94 203 VAL A C 1
ATOM 1484 O O . VAL A 1 203 ? 26.962 -4.407 -11.720 1.00 81.94 203 VAL A O 1
ATOM 1487 N N . GLY A 1 204 ? 24.918 -3.557 -12.134 1.00 79.50 204 GLY A N 1
ATOM 1488 C CA . GLY A 1 204 ? 24.483 -3.611 -10.742 1.00 79.50 204 GLY A CA 1
ATOM 1489 C C . GLY A 1 204 ? 24.542 -5.034 -10.179 1.00 79.50 204 GLY A C 1
ATOM 1490 O O . GLY A 1 204 ? 24.278 -6.008 -10.883 1.00 79.50 204 GLY A O 1
ATOM 1491 N N . GLU A 1 205 ? 24.852 -5.146 -8.892 1.00 80.12 205 GLU A N 1
ATOM 1492 C CA . GLU A 1 205 ? 24.801 -6.401 -8.146 1.00 80.12 205 GLU A CA 1
ATOM 1493 C C . GLU A 1 205 ? 23.779 -6.265 -7.018 1.00 80.12 205 GLU A C 1
ATOM 1495 O O . GLU A 1 205 ? 23.815 -5.306 -6.248 1.00 80.12 205 GLU A O 1
ATOM 1500 N N . ALA A 1 206 ? 22.874 -7.236 -6.893 1.00 76.25 206 ALA A N 1
ATOM 1501 C CA . ALA A 1 206 ? 21.947 -7.283 -5.770 1.00 76.25 206 ALA A CA 1
ATOM 1502 C C . ALA A 1 206 ? 22.629 -7.942 -4.564 1.00 76.25 206 ALA A C 1
ATOM 1504 O O . ALA A 1 206 ? 23.095 -9.081 -4.647 1.00 76.25 206 ALA A O 1
ATOM 1505 N N . ARG A 1 207 ? 22.654 -7.249 -3.422 1.00 70.38 207 ARG A N 1
ATOM 1506 C CA . ARG A 1 207 ? 23.149 -7.795 -2.152 1.00 70.38 207 ARG A CA 1
ATOM 1507 C C . ARG A 1 207 ? 22.000 -7.946 -1.171 1.00 70.38 207 ARG A C 1
ATOM 1509 O O . ARG A 1 207 ? 21.145 -7.074 -1.053 1.00 70.38 207 ARG A O 1
ATOM 1516 N N . LYS A 1 208 ? 21.971 -9.074 -0.461 1.00 64.31 208 LYS A N 1
ATOM 1517 C CA . LYS A 1 208 ? 20.986 -9.303 0.595 1.00 64.31 208 LYS A CA 1
ATOM 1518 C C . LYS A 1 208 ? 21.469 -8.628 1.872 1.00 64.31 208 LYS A C 1
ATOM 1520 O O . LYS A 1 208 ? 22.318 -9.172 2.572 1.00 64.31 208 LYS A O 1
ATOM 1525 N N . GLU A 1 209 ? 20.902 -7.473 2.178 1.00 57.50 209 GLU A N 1
ATOM 1526 C CA . GLU A 1 209 ? 21.159 -6.768 3.431 1.00 57.50 209 GLU A CA 1
ATOM 1527 C C . GLU A 1 209 ? 20.032 -7.027 4.443 1.00 57.50 209 GLU A C 1
ATOM 1529 O O . GLU A 1 209 ? 18.852 -7.109 4.101 1.00 57.50 209 GLU A O 1
ATOM 1534 N N . GLY A 1 210 ? 20.402 -7.240 5.707 1.00 42.56 210 GLY A N 1
ATOM 1535 C CA . GLY A 1 210 ? 19.498 -7.673 6.776 1.00 42.56 210 GLY A CA 1
ATOM 1536 C C . GLY A 1 210 ? 18.740 -6.530 7.452 1.00 42.56 210 GLY A C 1
ATOM 1537 O O . GLY A 1 210 ? 18.815 -6.406 8.673 1.00 42.56 210 GLY A O 1
ATOM 1538 N N . TYR A 1 211 ? 18.021 -5.697 6.699 1.00 47.81 211 TYR A N 1
ATOM 1539 C CA . TYR A 1 211 ? 17.204 -4.625 7.280 1.00 47.81 211 TYR A CA 1
ATOM 1540 C C . TYR A 1 211 ? 15.754 -5.077 7.524 1.00 47.81 211 TYR A C 1
ATOM 1542 O O . TYR A 1 211 ? 15.089 -5.625 6.647 1.00 47.81 211 TYR A O 1
ATOM 1550 N N . CYS A 1 212 ? 15.239 -4.837 8.736 1.00 41.59 212 CYS A N 1
ATOM 1551 C CA . CYS A 1 212 ?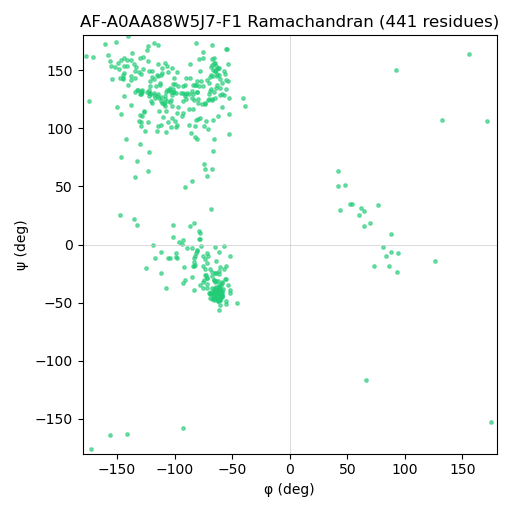 13.834 -5.070 9.082 1.00 41.59 212 CYS A CA 1
ATOM 1552 C C . CYS A 1 212 ? 12.982 -3.864 8.656 1.00 41.59 212 CYS A C 1
ATOM 1554 O O . CYS A 1 212 ? 13.306 -2.724 8.991 1.00 41.59 212 CYS A O 1
ATOM 1556 N N . CYS A 1 213 ? 11.887 -4.107 7.931 1.00 39.06 213 CYS A N 1
ATOM 1557 C CA . CYS A 1 213 ? 11.023 -3.053 7.398 1.00 39.06 213 CYS A CA 1
ATOM 1558 C C . CYS A 1 213 ? 9.711 -2.938 8.187 1.00 39.06 213 CYS A C 1
ATOM 1560 O O . CYS A 1 213 ? 9.022 -3.936 8.408 1.00 39.06 213 CYS A O 1
ATOM 1562 N N . PHE A 1 214 ? 9.322 -1.712 8.547 1.00 38.53 214 PHE A N 1
ATOM 1563 C CA . PHE A 1 214 ? 8.051 -1.425 9.218 1.00 38.53 214 PHE A CA 1
ATOM 1564 C C . PHE A 1 214 ? 6.944 -1.109 8.194 1.00 38.53 214 PHE A C 1
ATOM 1566 O O . PHE A 1 214 ? 7.155 -0.361 7.237 1.00 38.53 214 PHE A O 1
ATOM 1573 N N . LEU A 1 215 ? 5.740 -1.649 8.414 1.00 37.47 215 LEU A N 1
ATOM 1574 C CA . LEU A 1 215 ? 4.518 -1.247 7.708 1.00 37.47 215 LEU A CA 1
ATOM 1575 C C . LEU A 1 215 ? 3.986 0.051 8.337 1.00 37.47 215 LEU A C 1
ATOM 1577 O O . LEU A 1 215 ? 3.696 0.086 9.531 1.00 37.47 215 LEU A O 1
ATOM 1581 N N . PHE A 1 216 ? 3.851 1.120 7.547 1.00 39.47 216 PHE A N 1
ATOM 1582 C CA . PHE A 1 216 ? 3.332 2.408 8.020 1.00 39.47 216 PHE A CA 1
ATOM 1583 C C . PHE A 1 216 ? 2.012 2.762 7.336 1.00 39.47 216 PHE A C 1
ATOM 1585 O O . PHE A 1 216 ? 1.929 2.815 6.112 1.00 39.47 216 PHE A O 1
ATOM 1592 N N . PHE A 1 217 ? 0.999 3.084 8.144 1.00 35.69 217 PHE A N 1
ATOM 1593 C CA . PHE A 1 217 ? -0.327 3.524 7.690 1.00 35.69 217 PHE A CA 1
ATOM 1594 C C . PHE A 1 217 ? -0.537 5.051 7.783 1.00 35.69 217 PHE A C 1
ATOM 1596 O O . PHE A 1 217 ? -1.655 5.523 7.580 1.00 35.69 217 PHE A O 1
ATOM 1603 N N . GLN A 1 218 ? 0.494 5.842 8.122 1.00 34.88 218 GLN A N 1
ATOM 1604 C CA . GLN A 1 218 ? 0.393 7.305 8.251 1.00 34.88 218 GLN A CA 1
ATOM 1605 C C . GLN A 1 218 ? 1.624 8.064 7.735 1.00 34.88 218 GLN A C 1
ATOM 1607 O O . GLN A 1 218 ? 2.747 7.567 7.759 1.00 34.88 218 GLN A O 1
ATOM 1612 N N . ARG A 1 219 ? 1.393 9.319 7.321 1.00 36.41 219 ARG A N 1
ATOM 1613 C CA . ARG A 1 219 ? 2.411 10.293 6.904 1.00 36.41 219 ARG A CA 1
ATOM 1614 C C . ARG A 1 219 ? 3.053 10.954 8.129 1.00 36.41 219 ARG A C 1
ATOM 1616 O O . ARG A 1 219 ? 2.575 11.987 8.593 1.00 36.41 219 ARG A O 1
ATOM 1623 N N . THR A 1 220 ? 4.143 10.392 8.643 1.00 35.88 220 THR A N 1
ATOM 1624 C CA . THR A 1 220 ? 4.991 11.056 9.646 1.00 35.88 220 THR A CA 1
ATOM 1625 C C . THR A 1 220 ? 6.097 11.850 8.934 1.00 35.88 220 THR A C 1
ATOM 1627 O O . THR A 1 220 ? 6.780 11.340 8.050 1.00 35.88 220 THR A O 1
ATOM 1630 N N . LYS A 1 221 ? 6.256 13.143 9.253 1.00 41.25 221 LYS A N 1
ATOM 1631 C CA . LYS A 1 221 ? 7.384 13.968 8.770 1.00 41.25 221 LYS A CA 1
ATOM 1632 C C . LYS A 1 221 ? 8.485 14.044 9.844 1.00 41.25 221 LYS A C 1
ATOM 1634 O O . LYS A 1 221 ? 8.120 14.176 11.010 1.00 41.25 221 LYS A O 1
ATOM 1639 N N . PRO A 1 222 ? 9.781 14.144 9.481 1.00 39.59 222 PRO A N 1
ATOM 1640 C CA . PRO A 1 222 ? 10.460 13.592 8.311 1.00 39.59 222 PRO A CA 1
ATOM 1641 C C . PRO A 1 222 ? 11.260 12.349 8.741 1.00 39.59 222 PRO A C 1
ATOM 1643 O O . PRO A 1 222 ? 12.160 12.449 9.573 1.00 39.59 222 PRO A O 1
ATOM 1646 N N . TYR A 1 223 ? 10.956 11.175 8.191 1.00 37.72 223 TYR A N 1
ATOM 1647 C CA . TYR A 1 223 ? 11.848 10.024 8.342 1.00 37.72 223 TYR A CA 1
ATOM 1648 C C . TYR A 1 223 ? 12.282 9.523 6.970 1.00 37.72 223 TYR A C 1
ATOM 1650 O O . TYR A 1 223 ? 11.485 9.484 6.035 1.00 37.72 223 TYR A O 1
ATOM 1658 N N . HIS A 1 224 ? 13.573 9.214 6.855 1.00 38.75 224 HIS A N 1
ATOM 1659 C CA . HIS A 1 224 ? 14.203 8.765 5.619 1.00 38.75 224 HIS A CA 1
ATOM 1660 C C . HIS A 1 224 ? 13.610 7.420 5.148 1.00 38.75 224 HIS A C 1
ATOM 1662 O O . HIS A 1 224 ? 13.284 6.583 5.994 1.00 38.75 224 HIS A O 1
ATOM 1668 N N . PRO A 1 225 ? 13.521 7.177 3.823 1.00 37.03 225 PRO A N 1
ATOM 1669 C CA . PRO A 1 225 ? 12.918 5.975 3.225 1.00 37.03 225 PRO A CA 1
ATOM 1670 C C . PRO A 1 225 ? 13.598 4.637 3.583 1.00 37.03 225 PRO A C 1
ATOM 1672 O O . PRO A 1 225 ? 13.020 3.590 3.303 1.00 37.03 225 PRO A O 1
ATOM 1675 N N . ARG A 1 226 ? 14.746 4.669 4.279 1.00 40.16 226 ARG A N 1
ATOM 1676 C CA . ARG A 1 226 ? 15.619 3.536 4.656 1.00 40.16 226 ARG A CA 1
ATOM 1677 C C . ARG A 1 226 ? 14.961 2.336 5.365 1.00 40.16 226 ARG A C 1
ATOM 1679 O O . ARG A 1 226 ? 15.617 1.326 5.560 1.00 40.16 226 ARG A O 1
ATOM 1686 N N . HIS A 1 227 ? 13.697 2.421 5.793 1.00 44.94 227 HIS A N 1
ATOM 1687 C CA . HIS A 1 227 ? 13.062 1.394 6.640 1.00 44.94 227 HIS A CA 1
ATOM 1688 C C . HIS A 1 227 ? 11.638 0.995 6.212 1.00 44.94 227 HIS A C 1
ATOM 1690 O O . HIS A 1 227 ? 10.858 0.508 7.039 1.00 44.94 227 HIS A O 1
ATOM 1696 N N . SER A 1 228 ? 11.261 1.227 4.950 1.00 49.28 228 SER A N 1
ATOM 1697 C CA . SER A 1 228 ? 9.925 0.882 4.438 1.00 49.28 228 SER A CA 1
ATOM 1698 C C . SER A 1 228 ? 9.976 -0.260 3.419 1.00 49.28 228 SER A C 1
ATOM 1700 O O . SER A 1 228 ? 10.910 -0.327 2.629 1.00 49.28 228 SER A O 1
ATOM 1702 N N . GLN A 1 229 ? 8.941 -1.112 3.390 1.00 54.53 229 GLN A N 1
ATOM 1703 C CA . GLN A 1 229 ? 8.758 -2.211 2.415 1.00 54.53 229 GLN A CA 1
ATOM 1704 C C . GLN A 1 229 ? 8.486 -1.721 0.971 1.00 54.53 229 GLN A C 1
ATOM 1706 O O . GLN A 1 229 ? 7.742 -2.340 0.216 1.00 54.53 229 GLN A O 1
ATOM 1711 N N . GLY A 1 230 ? 9.024 -0.566 0.596 1.00 64.25 230 GLY A N 1
ATOM 1712 C CA . GLY A 1 230 ? 8.804 0.081 -0.691 1.00 64.25 230 GLY A CA 1
ATOM 1713 C C . GLY A 1 230 ? 10.088 0.561 -1.341 1.00 64.25 230 GLY A C 1
ATOM 1714 O O . GLY A 1 230 ? 10.005 1.408 -2.216 1.00 64.25 230 GLY A O 1
ATOM 1715 N N . VAL A 1 231 ? 11.251 0.085 -0.903 1.00 73.69 231 VAL A N 1
ATOM 1716 C CA . VAL A 1 231 ? 12.550 0.401 -1.507 1.00 73.69 231 VAL A CA 1
ATOM 1717 C C . VAL A 1 231 ? 12.984 -0.771 -2.383 1.00 73.69 231 VAL A C 1
ATOM 1719 O O . VAL A 1 231 ? 12.903 -1.916 -1.949 1.00 73.69 231 VAL A O 1
ATOM 1722 N N . ASP A 1 232 ? 13.396 -0.464 -3.609 1.00 81.44 232 ASP A N 1
ATOM 1723 C CA . ASP A 1 232 ? 13.958 -1.363 -4.617 1.00 81.44 232 ASP A CA 1
ATOM 1724 C C . ASP A 1 232 ? 13.136 -2.644 -4.808 1.00 81.44 232 ASP A C 1
ATOM 1726 O O . ASP A 1 232 ? 13.630 -3.773 -4.786 1.00 81.44 232 ASP A O 1
ATOM 1730 N N . ILE A 1 233 ? 11.831 -2.455 -5.018 1.00 85.38 233 ILE A N 1
ATOM 1731 C CA . ILE A 1 233 ? 10.876 -3.553 -5.148 1.00 85.38 233 ILE A CA 1
ATOM 1732 C C . ILE A 1 233 ? 10.802 -4.023 -6.600 1.00 85.38 233 ILE A C 1
ATOM 1734 O O . ILE A 1 233 ? 10.336 -3.292 -7.479 1.00 85.38 233 ILE A O 1
ATOM 1738 N N . LEU A 1 234 ? 11.194 -5.279 -6.832 1.00 91.94 234 LEU A N 1
ATOM 1739 C CA . LEU A 1 234 ? 10.953 -5.993 -8.084 1.00 91.94 234 LEU A CA 1
ATOM 1740 C C . LEU A 1 234 ? 9.474 -6.393 -8.188 1.00 91.94 234 LEU A C 1
ATOM 1742 O O . LEU A 1 234 ? 8.970 -7.155 -7.362 1.00 91.94 234 LEU A O 1
ATOM 1746 N N . ALA A 1 235 ? 8.788 -5.938 -9.233 1.00 94.19 235 ALA A N 1
ATOM 1747 C CA . ALA A 1 235 ? 7.432 -6.389 -9.547 1.00 94.19 235 ALA A CA 1
ATOM 1748 C C . ALA A 1 235 ? 7.153 -6.309 -11.054 1.00 94.19 235 ALA A C 1
ATOM 1750 O O . ALA A 1 235 ? 8.005 -5.859 -11.824 1.00 94.19 235 ALA A O 1
ATOM 1751 N N . ALA A 1 236 ? 5.988 -6.796 -11.491 1.00 96.44 236 ALA A N 1
ATOM 1752 C CA . ALA A 1 236 ? 5.632 -6.819 -12.907 1.00 96.44 236 ALA A CA 1
ATOM 1753 C C . ALA A 1 236 ? 5.585 -5.398 -13.488 1.00 96.44 236 ALA A C 1
ATOM 1755 O O . ALA A 1 236 ? 5.183 -4.450 -12.819 1.00 96.44 236 ALA A O 1
ATOM 1756 N N . TRP A 1 237 ? 5.960 -5.248 -14.749 1.00 95.38 237 TRP A N 1
ATOM 1757 C CA . TRP A 1 237 ? 5.969 -3.968 -15.448 1.00 95.38 237 TRP A CA 1
ATOM 1758 C C . TRP A 1 237 ? 5.236 -4.092 -16.775 1.00 95.38 237 TRP A C 1
ATOM 1760 O O . TRP A 1 237 ? 5.251 -5.155 -17.400 1.00 95.38 237 TRP A O 1
ATOM 1770 N N . SER A 1 238 ? 4.567 -3.019 -17.196 1.00 92.94 238 SER A N 1
ATOM 1771 C CA . SER A 1 238 ? 3.913 -3.003 -18.502 1.00 92.94 238 SER A CA 1
ATOM 1772 C C . SER A 1 238 ? 4.985 -2.977 -19.594 1.00 92.94 238 SER A C 1
ATOM 1774 O O . SER A 1 238 ? 5.787 -2.046 -19.611 1.00 92.94 238 SER A O 1
ATOM 1776 N N . PRO A 1 239 ? 4.991 -3.917 -20.557 1.00 91.00 239 PRO A N 1
ATOM 1777 C CA . PRO A 1 239 ? 5.931 -3.862 -21.677 1.00 91.00 239 PRO A CA 1
ATOM 1778 C C . PRO A 1 239 ? 5.733 -2.642 -22.590 1.00 91.00 239 PRO A C 1
ATOM 1780 O O . PRO A 1 239 ? 6.595 -2.354 -23.414 1.00 91.00 239 PRO A O 1
ATOM 1783 N N . ALA A 1 240 ? 4.596 -1.945 -22.471 1.00 88.38 240 ALA A N 1
ATOM 1784 C CA . ALA A 1 240 ? 4.334 -0.691 -23.172 1.00 88.38 240 ALA A CA 1
ATOM 1785 C C . ALA A 1 240 ? 4.941 0.535 -22.465 1.00 88.38 240 ALA A C 1
ATOM 1787 O O . ALA A 1 240 ? 4.923 1.623 -23.032 1.00 88.38 240 ALA A O 1
ATOM 1788 N N . ALA A 1 241 ? 5.437 0.367 -21.238 1.00 87.38 241 ALA A N 1
ATOM 1789 C CA . ALA A 1 241 ? 6.008 1.432 -20.435 1.00 87.38 241 ALA A CA 1
ATOM 1790 C C . ALA A 1 241 ? 7.538 1.409 -20.474 1.00 87.38 241 ALA A C 1
ATOM 1792 O O . ALA A 1 241 ? 8.161 0.345 -20.427 1.00 87.38 241 ALA A O 1
ATOM 1793 N N . SER A 1 242 ? 8.134 2.599 -20.477 1.00 87.31 242 SER A N 1
ATOM 1794 C CA . SER A 1 242 ? 9.576 2.760 -20.297 1.00 87.31 242 SER A CA 1
ATOM 1795 C C . SER A 1 242 ? 9.988 2.350 -18.874 1.00 87.31 242 SER A C 1
ATOM 1797 O O . SER A 1 242 ? 9.215 2.558 -17.933 1.00 87.31 242 SER A O 1
ATOM 1799 N N . PRO A 1 243 ? 11.174 1.749 -18.671 1.00 84.94 243 PRO A N 1
ATOM 1800 C CA . PRO A 1 243 ? 11.698 1.465 -17.335 1.00 84.94 243 PRO A CA 1
ATOM 1801 C C . PRO A 1 243 ? 12.205 2.721 -16.608 1.00 84.94 243 PRO A C 1
ATOM 1803 O O . PRO A 1 243 ? 12.460 2.654 -15.402 1.00 84.94 243 PRO A O 1
ATOM 1806 N N . THR A 1 244 ? 12.359 3.842 -17.322 1.00 81.12 244 THR A N 1
ATOM 1807 C CA . THR A 1 244 ? 12.800 5.140 -16.793 1.00 81.12 244 THR A CA 1
ATOM 1808 C C . THR A 1 244 ? 11.721 6.211 -16.979 1.00 81.12 244 THR A C 1
ATOM 1810 O O . THR A 1 244 ? 10.676 5.970 -17.581 1.00 81.12 244 THR A O 1
ATOM 1813 N N . TYR A 1 245 ? 11.941 7.402 -16.413 1.00 69.31 245 TYR A N 1
ATOM 1814 C CA . TYR A 1 245 ? 10.939 8.472 -16.404 1.00 69.31 245 TYR A CA 1
ATOM 1815 C C . TYR A 1 245 ? 10.628 9.025 -17.807 1.00 69.31 245 TYR A C 1
ATOM 1817 O O . TYR A 1 245 ? 9.495 9.427 -18.075 1.00 69.31 245 TYR A O 1
ATOM 1825 N N . ASN A 1 246 ? 11.605 9.015 -18.723 1.00 68.38 246 ASN A N 1
ATOM 1826 C CA . ASN A 1 246 ? 11.460 9.597 -20.054 1.00 68.38 246 ASN A CA 1
ATOM 1827 C C . ASN A 1 246 ? 11.346 8.526 -21.151 1.00 68.38 246 ASN A C 1
ATOM 1829 O O . ASN A 1 246 ? 12.339 8.037 -21.693 1.00 68.38 246 ASN A O 1
ATOM 1833 N N . LYS A 1 247 ? 10.100 8.225 -21.525 1.00 70.88 247 LYS A N 1
ATOM 1834 C CA . LYS A 1 247 ? 9.765 7.265 -22.587 1.00 70.88 247 LYS A CA 1
ATOM 1835 C C . LYS A 1 247 ? 10.215 7.676 -23.990 1.00 70.88 247 LYS A C 1
ATOM 1837 O O . LYS A 1 247 ? 10.375 6.805 -24.838 1.00 70.88 247 LYS A O 1
ATOM 1842 N N . ASP A 1 248 ? 10.394 8.973 -24.240 1.00 72.94 248 ASP A N 1
ATOM 1843 C CA . ASP A 1 248 ? 10.802 9.474 -25.558 1.00 72.94 248 ASP A CA 1
ATOM 1844 C C . ASP A 1 248 ? 12.294 9.211 -25.803 1.00 72.94 248 ASP A C 1
ATOM 1846 O O . ASP A 1 248 ? 12.761 9.219 -26.941 1.00 72.94 248 ASP A O 1
ATOM 1850 N N . VAL A 1 249 ? 13.037 8.949 -24.725 1.00 74.19 249 VAL A N 1
ATOM 1851 C CA . VAL A 1 249 ? 14.481 8.723 -24.739 1.00 74.19 249 VAL A CA 1
ATOM 1852 C C . VAL A 1 249 ? 14.829 7.251 -24.499 1.00 74.19 249 VAL A C 1
ATOM 1854 O O . VAL A 1 249 ? 15.749 6.729 -25.126 1.00 74.19 249 VAL A O 1
ATOM 1857 N N . ASP A 1 250 ? 14.092 6.557 -23.632 1.00 81.81 250 ASP A N 1
ATOM 1858 C CA . ASP A 1 250 ? 14.335 5.152 -23.305 1.00 81.81 250 ASP A CA 1
ATOM 1859 C C . ASP A 1 250 ? 13.220 4.244 -23.826 1.00 81.81 250 ASP A C 1
ATOM 1861 O O . ASP A 1 250 ? 12.141 4.136 -23.237 1.00 81.81 250 ASP A O 1
ATOM 1865 N N . THR A 1 251 ? 13.520 3.565 -24.933 1.00 83.75 251 THR A N 1
ATOM 1866 C CA . THR A 1 251 ? 12.604 2.673 -25.658 1.00 83.75 251 THR A CA 1
ATOM 1867 C C . THR A 1 251 ? 12.705 1.210 -25.223 1.00 83.75 251 THR A C 1
ATOM 1869 O O . THR A 1 251 ? 12.057 0.340 -25.814 1.00 83.75 251 THR A O 1
ATOM 1872 N N . ARG A 1 252 ? 13.521 0.900 -24.205 1.00 88.44 252 ARG A N 1
ATOM 1873 C CA . ARG A 1 252 ? 13.656 -0.471 -23.698 1.00 88.44 252 ARG A CA 1
ATOM 1874 C C . ARG A 1 252 ? 12.334 -0.942 -23.097 1.00 88.44 252 ARG A C 1
ATOM 1876 O O . ARG A 1 252 ? 11.567 -0.164 -22.542 1.00 88.44 252 ARG A O 1
ATOM 1883 N N . SER A 1 253 ? 12.092 -2.246 -23.180 1.00 90.81 253 SER A N 1
ATOM 1884 C CA . SER A 1 253 ? 10.866 -2.875 -22.692 1.00 90.81 253 SER A CA 1
ATOM 1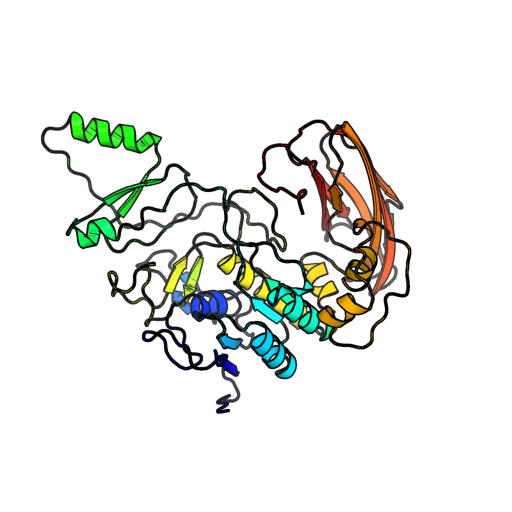885 C C . SER A 1 253 ? 11.208 -4.063 -21.805 1.00 90.81 253 SER A C 1
ATOM 1887 O O . SER A 1 253 ? 11.995 -4.932 -22.185 1.00 90.81 253 SER A O 1
ATOM 1889 N N . PHE A 1 254 ? 10.603 -4.103 -20.620 1.00 91.56 254 PHE A N 1
ATOM 1890 C CA . PHE A 1 254 ? 10.837 -5.140 -19.623 1.00 91.56 254 PHE A CA 1
ATOM 1891 C C . PHE A 1 254 ? 9.517 -5.652 -19.045 1.00 91.56 254 PHE A C 1
ATOM 1893 O O . PHE A 1 254 ? 8.531 -4.925 -18.949 1.00 91.56 254 PHE A O 1
ATOM 1900 N N . LYS A 1 255 ? 9.503 -6.930 -18.647 1.00 94.50 255 LYS A N 1
ATOM 1901 C CA . LYS A 1 255 ? 8.351 -7.568 -17.980 1.00 94.50 255 LYS A CA 1
ATOM 1902 C C . LYS A 1 255 ? 8.312 -7.307 -16.475 1.00 94.50 255 LYS A C 1
ATOM 1904 O O . LYS A 1 255 ? 7.274 -7.504 -15.850 1.00 94.50 255 LYS A O 1
ATOM 1909 N N . TYR A 1 256 ? 9.443 -6.903 -15.911 1.00 94.94 256 TYR A N 1
ATOM 1910 C CA . TYR A 1 256 ? 9.621 -6.568 -14.507 1.00 94.94 256 TYR A CA 1
ATOM 1911 C C . TYR A 1 256 ? 10.413 -5.277 -14.408 1.00 94.94 256 TYR A C 1
ATOM 1913 O O . TYR A 1 256 ? 11.164 -4.952 -15.324 1.00 94.94 256 TYR A O 1
ATOM 1921 N N . ASN A 1 257 ? 10.243 -4.559 -13.307 1.00 92.81 257 ASN A N 1
ATOM 1922 C CA . ASN A 1 257 ? 11.027 -3.372 -13.003 1.00 92.81 257 ASN A CA 1
ATOM 1923 C C . ASN A 1 257 ? 11.286 -3.296 -11.496 1.00 92.81 257 ASN A C 1
ATOM 1925 O O . ASN A 1 257 ? 10.498 -3.820 -10.699 1.00 92.81 257 ASN A O 1
ATOM 1929 N N . VAL A 1 258 ? 12.379 -2.640 -11.120 1.00 88.88 258 VAL A N 1
ATOM 1930 C CA . VAL A 1 258 ? 12.750 -2.350 -9.734 1.00 88.88 258 VAL A CA 1
ATOM 1931 C C . VAL A 1 258 ? 12.538 -0.862 -9.506 1.00 88.88 258 VAL A C 1
ATOM 1933 O O . VAL A 1 258 ? 13.194 -0.047 -10.150 1.00 88.88 258 VAL A O 1
ATOM 1936 N N . ILE A 1 259 ? 11.590 -0.511 -8.634 1.00 84.75 259 ILE A N 1
ATOM 1937 C CA . ILE A 1 259 ? 11.302 0.888 -8.293 1.00 84.75 259 ILE A CA 1
ATOM 1938 C C . ILE A 1 259 ? 11.069 1.071 -6.795 1.00 84.75 259 ILE A C 1
ATOM 1940 O O . ILE A 1 259 ? 10.715 0.134 -6.074 1.00 84.75 259 ILE A O 1
ATOM 1944 N N . SER A 1 260 ? 11.245 2.316 -6.360 1.00 76.94 260 SER A N 1
ATOM 1945 C CA . SER A 1 260 ? 11.164 2.743 -4.968 1.00 76.94 260 SER A CA 1
ATOM 1946 C C . SER A 1 260 ? 10.046 3.766 -4.742 1.00 76.94 260 SER A C 1
ATOM 1948 O O . SER A 1 260 ? 9.815 4.664 -5.553 1.00 76.94 260 SER A O 1
ATOM 1950 N N . GLY A 1 261 ? 9.361 3.673 -3.604 1.00 69.44 261 GLY A N 1
ATOM 1951 C CA . GLY A 1 261 ? 8.388 4.649 -3.130 1.00 69.44 261 GLY A CA 1
ATOM 1952 C C . GLY A 1 261 ? 7.348 4.078 -2.165 1.00 69.44 261 GLY A C 1
ATOM 1953 O O . GLY A 1 261 ? 7.066 2.883 -2.115 1.00 69.44 261 GLY A O 1
ATOM 1954 N N . THR A 1 262 ? 6.661 4.970 -1.449 1.00 65.25 262 THR A N 1
ATOM 1955 C CA . THR A 1 262 ? 5.491 4.606 -0.624 1.00 65.25 262 THR A CA 1
ATOM 1956 C C . THR A 1 262 ? 4.352 3.990 -1.445 1.00 65.25 262 THR A C 1
ATOM 1958 O O . THR A 1 262 ? 3.514 3.273 -0.895 1.00 65.25 262 THR A O 1
ATOM 1961 N N . SER A 1 263 ? 4.352 4.209 -2.764 1.00 79.00 263 SER A N 1
ATOM 1962 C CA . SER A 1 263 ? 3.496 3.519 -3.728 1.00 79.00 263 SER A CA 1
ATOM 1963 C C . SER A 1 263 ? 3.716 2.009 -3.786 1.00 79.00 263 SER A C 1
ATOM 1965 O O . SER A 1 263 ? 2.781 1.310 -4.154 1.00 79.00 263 SER A O 1
ATOM 1967 N N . MET A 1 264 ? 4.900 1.507 -3.430 1.00 84.56 264 MET A N 1
ATOM 1968 C CA . MET A 1 264 ? 5.224 0.078 -3.381 1.00 84.56 264 MET A CA 1
ATOM 1969 C C . MET A 1 264 ? 4.942 -0.498 -1.987 1.00 84.56 264 MET A C 1
ATOM 1971 O O . MET A 1 264 ? 4.499 -1.636 -1.866 1.00 84.56 264 MET A O 1
ATOM 1975 N N . SER A 1 265 ? 5.074 0.299 -0.921 1.00 69.19 265 SER A N 1
ATOM 1976 C CA . SER A 1 265 ? 4.672 -0.113 0.436 1.00 69.19 265 SER A CA 1
ATOM 1977 C C . SER A 1 265 ? 3.151 -0.273 0.581 1.00 69.19 265 SER A C 1
ATOM 1979 O O . SER A 1 265 ? 2.674 -1.173 1.270 1.00 69.19 265 SER A O 1
ATOM 1981 N N . CYS A 1 266 ? 2.367 0.594 -0.069 1.00 73.62 266 CYS A N 1
ATOM 1982 C CA . CYS A 1 266 ? 0.900 0.559 -0.039 1.00 73.62 266 CYS A CA 1
ATOM 1983 C C . CYS A 1 266 ? 0.298 -0.802 -0.472 1.00 73.62 266 CYS A C 1
ATOM 1985 O O . CYS A 1 266 ? -0.506 -1.363 0.285 1.00 73.62 266 CYS A O 1
ATOM 1987 N N . PRO A 1 267 ? 0.676 -1.394 -1.621 1.00 82.00 267 PRO A N 1
ATOM 1988 C CA . PRO A 1 267 ? 0.164 -2.694 -2.040 1.00 82.00 267 PRO A CA 1
ATOM 1989 C C . PRO A 1 267 ? 0.624 -3.854 -1.143 1.00 82.00 267 PRO A C 1
ATOM 1991 O O . PRO A 1 267 ? -0.141 -4.803 -0.987 1.00 82.00 267 PRO A O 1
ATOM 1994 N N . HIS A 1 268 ? 1.776 -3.766 -0.463 1.00 75.88 268 HIS A N 1
ATOM 1995 C CA . HIS A 1 268 ? 2.144 -4.738 0.582 1.00 75.88 268 HIS A CA 1
ATOM 1996 C C . HIS A 1 268 ? 1.152 -4.708 1.755 1.00 75.88 268 HIS A C 1
ATOM 1998 O O . HIS A 1 268 ? 0.610 -5.746 2.142 1.00 75.88 268 HIS A O 1
ATOM 2004 N N . ALA A 1 269 ? 0.841 -3.512 2.273 1.00 67.81 269 ALA A N 1
ATOM 2005 C CA . ALA A 1 269 ? -0.169 -3.339 3.321 1.00 67.81 269 ALA A CA 1
ATOM 2006 C C . ALA A 1 269 ? -1.564 -3.802 2.862 1.00 67.81 269 ALA A C 1
ATOM 2008 O O . AL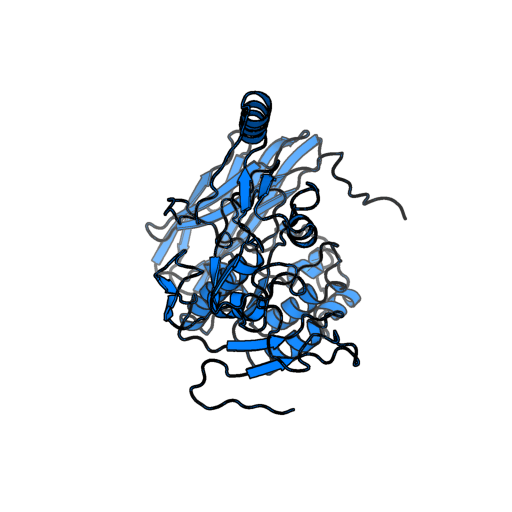A A 1 269 ? -2.316 -4.391 3.637 1.00 67.81 269 ALA A O 1
ATOM 2009 N N . SER A 1 270 ? -1.887 -3.578 1.586 1.00 77.88 270 SER A N 1
ATOM 2010 C CA . SER A 1 270 ? -3.150 -4.011 0.974 1.00 77.88 270 SER A CA 1
ATOM 2011 C C . SER A 1 270 ? -3.248 -5.535 0.894 1.00 77.88 270 SER A C 1
ATOM 2013 O O . SER A 1 270 ? -4.287 -6.099 1.229 1.00 77.88 270 SER A O 1
ATOM 2015 N N . GLY A 1 271 ? -2.161 -6.212 0.508 1.00 76.31 271 GLY A N 1
ATOM 2016 C CA . GLY A 1 271 ? -2.073 -7.672 0.513 1.00 76.31 271 GLY A CA 1
ATOM 2017 C C . GLY A 1 271 ? -2.251 -8.245 1.921 1.00 76.31 271 GLY A C 1
ATOM 2018 O O . GLY A 1 271 ? -3.092 -9.117 2.126 1.00 76.31 271 GLY A O 1
ATOM 2019 N N . ALA A 1 272 ? -1.549 -7.700 2.917 1.00 72.56 272 ALA A N 1
ATOM 2020 C CA . ALA A 1 272 ? -1.712 -8.120 4.311 1.00 72.56 272 ALA A CA 1
ATOM 2021 C C . ALA A 1 272 ? -3.159 -7.928 4.812 1.00 72.56 272 ALA A C 1
ATOM 2023 O O . ALA A 1 272 ? -3.724 -8.818 5.449 1.00 72.56 272 ALA A O 1
ATOM 2024 N N . ALA A 1 273 ? -3.794 -6.804 4.469 1.00 72.81 273 ALA A N 1
ATOM 2025 C CA . ALA A 1 273 ? -5.190 -6.540 4.804 1.00 72.81 273 ALA A CA 1
ATOM 2026 C C . ALA A 1 273 ? -6.160 -7.520 4.132 1.00 72.81 273 ALA A C 1
ATOM 2028 O O . ALA A 1 273 ? -7.082 -8.008 4.785 1.00 72.81 273 ALA A O 1
ATOM 2029 N N . ALA A 1 274 ? -5.933 -7.852 2.859 1.00 80.12 274 ALA A N 1
ATOM 2030 C CA . ALA A 1 274 ? -6.732 -8.837 2.136 1.00 80.12 274 ALA A CA 1
ATOM 2031 C C . ALA A 1 274 ? -6.596 -10.239 2.748 1.00 80.12 274 ALA A C 1
ATOM 2033 O O . ALA A 1 274 ? -7.593 -10.945 2.884 1.00 80.12 274 ALA A O 1
ATOM 2034 N N . TYR A 1 275 ? -5.391 -10.623 3.182 1.00 77.06 275 TYR A N 1
ATOM 2035 C CA . TYR A 1 275 ? -5.164 -11.894 3.871 1.00 77.06 275 TYR A CA 1
ATOM 2036 C C . TYR A 1 275 ? -5.955 -11.976 5.184 1.00 77.06 275 TYR A C 1
ATOM 2038 O O . TYR A 1 275 ? -6.663 -12.952 5.429 1.00 77.06 275 TYR A O 1
ATOM 2046 N N . ILE A 1 276 ? -5.898 -10.920 6.002 1.00 75.06 276 ILE A N 1
ATOM 2047 C CA . ILE A 1 276 ? -6.647 -10.844 7.265 1.00 75.06 276 ILE A CA 1
ATOM 2048 C C . ILE A 1 276 ? -8.155 -10.852 7.005 1.00 75.06 276 ILE A C 1
ATOM 2050 O O . ILE A 1 276 ? -8.882 -11.556 7.699 1.00 75.06 276 ILE A O 1
ATOM 2054 N N . LYS A 1 277 ? -8.637 -10.115 5.997 1.00 81.25 277 LYS A N 1
ATOM 2055 C CA . LYS A 1 277 ? -10.051 -10.124 5.595 1.00 81.25 277 LYS A CA 1
ATOM 2056 C C . LYS A 1 277 ? -10.510 -11.520 5.173 1.00 81.25 277 LYS A C 1
ATOM 2058 O O . LYS A 1 277 ? -11.600 -11.924 5.559 1.00 81.25 277 LYS A O 1
ATOM 2063 N N . ALA A 1 278 ? -9.689 -12.261 4.429 1.00 79.88 278 ALA A N 1
ATOM 2064 C CA . ALA A 1 278 ? -10.003 -13.628 4.019 1.00 79.88 278 ALA A CA 1
ATOM 2065 C C . ALA A 1 278 ? -10.065 -14.595 5.216 1.00 79.88 278 ALA A C 1
ATOM 2067 O O . ALA A 1 278 ? -10.972 -15.421 5.286 1.00 79.88 278 ALA A O 1
ATOM 2068 N N . ALA A 1 279 ? -9.145 -14.465 6.178 1.00 74.56 279 ALA A N 1
ATOM 2069 C CA . ALA A 1 279 ? -9.150 -15.258 7.412 1.00 74.56 279 ALA A CA 1
ATOM 2070 C C . ALA A 1 279 ? -10.281 -14.857 8.379 1.00 74.56 279 ALA A C 1
ATOM 2072 O O . ALA A 1 279 ? -10.784 -15.686 9.138 1.00 74.56 279 ALA A O 1
ATOM 2073 N N . HIS A 1 280 ? -10.710 -13.593 8.334 1.00 79.44 280 HIS A N 1
ATOM 2074 C CA . HIS A 1 280 ? -11.748 -13.034 9.195 1.00 79.44 280 HIS A CA 1
ATOM 2075 C C . HIS A 1 280 ? -12.795 -12.222 8.398 1.00 79.44 280 HIS A C 1
ATOM 2077 O O . HIS A 1 280 ? -12.868 -10.995 8.533 1.00 79.44 280 HIS A O 1
ATOM 2083 N N . PRO A 1 281 ? -13.678 -12.874 7.612 1.00 83.56 281 PRO A N 1
ATOM 2084 C CA . PRO A 1 281 ? -14.589 -12.190 6.679 1.00 83.56 281 PRO A CA 1
ATOM 2085 C C . PRO A 1 281 ? -15.529 -11.177 7.343 1.00 83.56 281 PRO A C 1
ATOM 2087 O O . PRO A 1 281 ? -15.854 -10.133 6.773 1.00 83.56 281 PRO A O 1
ATOM 2090 N N . ASN A 1 282 ? -15.916 -11.450 8.590 1.00 81.31 282 ASN A N 1
ATOM 2091 C CA . ASN A 1 282 ? -16.844 -10.623 9.360 1.00 81.31 282 ASN A CA 1
ATOM 2092 C C . ASN A 1 282 ? -16.172 -9.448 10.079 1.00 81.31 282 ASN A C 1
ATOM 2094 O O . ASN A 1 282 ? -16.867 -8.648 10.713 1.00 81.31 282 ASN A O 1
ATOM 2098 N N . TRP A 1 283 ? -14.846 -9.308 10.002 1.00 76.75 283 TRP A N 1
ATOM 2099 C CA . TRP A 1 283 ? -14.160 -8.166 10.596 1.00 76.75 283 TRP A CA 1
ATOM 2100 C C . TRP A 1 283 ? -14.489 -6.876 9.840 1.00 76.75 283 TRP A C 1
ATOM 2102 O O . TRP A 1 283 ? -14.724 -6.855 8.628 1.00 76.75 283 TRP A O 1
ATOM 2112 N N . SER A 1 284 ? -14.597 -5.780 10.589 1.00 74.81 284 SER A N 1
ATOM 2113 C CA . SER A 1 284 ? -14.736 -4.443 10.015 1.00 74.81 284 SER A CA 1
ATOM 2114 C C . SER A 1 284 ? -13.386 -3.967 9.465 1.00 74.81 284 SER A C 1
ATOM 2116 O O . SER A 1 284 ? -12.342 -4.455 9.907 1.00 74.81 284 SER A O 1
ATOM 2118 N N . PRO A 1 285 ? -13.361 -2.969 8.565 1.00 66.25 285 PRO A N 1
ATOM 2119 C CA . PRO A 1 285 ? -12.117 -2.314 8.168 1.00 66.25 285 PRO A CA 1
ATOM 2120 C C . PRO A 1 285 ? -11.308 -1.821 9.361 1.00 66.25 285 PRO A C 1
ATOM 2122 O O . PRO A 1 285 ? -10.101 -1.988 9.384 1.00 66.25 285 PRO A O 1
ATOM 2125 N N . ALA A 1 286 ? -11.979 -1.290 10.384 1.00 61.97 286 ALA A N 1
ATOM 2126 C CA . ALA A 1 286 ? -11.370 -0.889 11.644 1.00 61.97 286 ALA A CA 1
ATOM 2127 C C . ALA A 1 286 ? -10.688 -2.050 12.382 1.00 61.97 286 ALA A C 1
ATOM 2129 O O . ALA A 1 286 ? -9.618 -1.848 12.943 1.00 61.97 286 ALA A O 1
ATOM 2130 N N . ALA A 1 287 ? -11.270 -3.255 12.371 1.00 64.19 287 ALA A N 1
ATOM 2131 C CA . ALA A 1 287 ? -10.689 -4.450 12.984 1.00 64.19 287 ALA A CA 1
ATOM 2132 C C . ALA A 1 287 ? -9.534 -5.041 12.151 1.00 64.19 287 ALA A C 1
ATOM 2134 O O . ALA A 1 287 ? -8.525 -5.457 12.712 1.00 64.19 287 ALA A O 1
ATOM 2135 N N . ILE A 1 288 ? -9.628 -5.018 10.818 1.00 63.81 288 ILE A N 1
ATOM 2136 C CA . ILE A 1 288 ? -8.534 -5.441 9.921 1.00 63.81 288 ILE A CA 1
ATOM 2137 C C . ILE A 1 288 ? -7.371 -4.469 10.021 1.00 63.81 288 ILE A C 1
ATOM 2139 O O . ILE A 1 288 ? -6.231 -4.888 10.212 1.00 63.81 288 ILE A O 1
ATOM 2143 N N . LYS A 1 289 ? -7.679 -3.166 9.965 1.00 59.53 289 LYS A N 1
ATOM 2144 C CA . LYS A 1 289 ? -6.716 -2.133 10.293 1.00 59.53 289 LYS A CA 1
ATOM 2145 C C . LYS A 1 289 ? -6.206 -2.429 11.687 1.00 59.53 289 LYS A C 1
ATOM 2147 O O . LYS A 1 289 ? -5.025 -2.591 11.768 1.00 59.53 289 LYS A O 1
ATOM 2152 N N . SER A 1 290 ? -7.018 -2.690 12.718 1.00 59.91 290 SER A N 1
ATOM 2153 C CA . SER A 1 290 ? -6.590 -3.091 14.081 1.00 59.91 290 SER A CA 1
ATOM 2154 C C . SER A 1 290 ? -5.535 -4.162 14.175 1.00 59.91 290 SER A C 1
ATOM 2156 O O . SER A 1 290 ? -4.530 -3.942 14.851 1.00 59.91 290 SER A O 1
ATOM 2158 N N . ALA A 1 291 ? -5.723 -5.270 13.482 1.00 58.09 291 ALA A N 1
ATOM 2159 C CA . ALA A 1 291 ? -4.721 -6.321 13.424 1.00 58.09 291 ALA A CA 1
ATOM 2160 C C . ALA A 1 291 ? -3.419 -5.870 12.738 1.00 58.09 291 ALA A C 1
ATOM 2162 O O . ALA A 1 291 ? -2.354 -6.401 13.035 1.00 58.09 291 ALA A O 1
ATOM 2163 N N . LEU A 1 292 ? -3.493 -4.853 11.877 1.00 55.12 292 LEU A N 1
ATOM 2164 C CA . LEU A 1 292 ? -2.360 -4.166 11.257 1.00 55.12 292 LEU A CA 1
ATOM 2165 C C . LEU A 1 292 ? -1.957 -2.836 11.953 1.00 55.12 292 LEU A C 1
ATOM 2167 O O . LEU A 1 292 ? -0.893 -2.346 11.593 1.00 55.12 292 LEU A O 1
ATOM 2171 N N . MET A 1 293 ? -2.781 -2.281 12.883 1.00 48.62 293 MET A N 1
ATOM 2172 C CA . MET A 1 293 ? -2.981 -0.884 13.404 1.00 48.62 293 MET A CA 1
ATOM 2173 C C . MET A 1 293 ? -4.486 -0.369 13.501 1.00 48.62 293 MET A C 1
ATOM 2175 O O . MET A 1 293 ? -5.086 0.039 12.516 1.00 48.62 293 MET A O 1
ATOM 2179 N N . THR A 1 294 ? -5.090 -0.241 14.702 1.00 41.41 294 THR A N 1
ATOM 2180 C CA . THR A 1 294 ? -6.531 0.048 15.088 1.00 41.41 294 THR A CA 1
ATOM 2181 C C . THR A 1 294 ? -7.242 1.322 14.541 1.00 41.41 294 THR A C 1
ATOM 2183 O O . THR A 1 294 ? -6.597 2.159 13.906 1.00 41.41 294 THR A O 1
ATOM 2186 N N . THR A 1 295 ? -8.584 1.475 14.674 1.00 38.34 295 THR A N 1
ATOM 2187 C CA . THR A 1 295 ? -9.340 2.752 14.441 1.00 38.34 295 THR A CA 1
ATOM 2188 C C . THR A 1 295 ? -10.861 2.749 14.715 1.00 38.34 295 THR A C 1
ATOM 2190 O O . THR A 1 295 ? -11.481 1.698 14.669 1.00 38.34 295 THR A O 1
ATOM 2193 N N . ASP A 1 296 ? -11.467 3.947 14.861 1.00 43.06 296 ASP A N 1
ATOM 2194 C CA . ASP A 1 296 ? -12.893 4.319 14.639 1.00 43.06 296 ASP A CA 1
ATOM 2195 C C . ASP A 1 296 ? -12.928 5.790 14.136 1.00 43.06 296 ASP A C 1
ATOM 2197 O O . ASP A 1 296 ? -12.073 6.549 14.568 1.00 43.06 296 ASP A O 1
ATOM 2201 N N . TYR A 1 297 ? -13.808 6.206 13.210 1.00 49.97 297 TYR A N 1
ATOM 2202 C CA . TYR A 1 297 ? -13.703 7.493 12.475 1.00 49.97 297 TYR A CA 1
ATOM 2203 C C . TYR A 1 297 ? -14.926 8.425 12.546 1.00 49.97 297 TYR A C 1
ATOM 2205 O O . TYR A 1 297 ? -14.779 9.625 12.317 1.00 49.97 297 TYR A O 1
ATOM 2213 N N . MET A 1 298 ? -16.122 7.930 12.879 1.00 47.91 298 MET A N 1
ATOM 2214 C CA . MET A 1 298 ? -17.346 8.755 12.817 1.00 47.91 298 MET A CA 1
ATOM 2215 C C . MET A 1 298 ? -17.360 9.854 13.887 1.00 47.91 298 MET A C 1
ATOM 2217 O O . MET A 1 298 ? -17.676 11.009 13.612 1.00 47.91 298 MET A O 1
ATOM 2221 N N . ASN A 1 299 ? -16.933 9.511 15.103 1.00 52.88 299 ASN A N 1
ATOM 2222 C CA . ASN A 1 299 ? -16.825 10.461 16.209 1.00 52.88 299 ASN A CA 1
ATOM 2223 C C . ASN A 1 299 ? -15.702 11.493 16.009 1.00 52.88 299 ASN A C 1
ATOM 2225 O O . ASN A 1 299 ? -15.751 12.562 16.610 1.00 52.88 299 ASN A O 1
ATOM 2229 N N . LEU A 1 300 ? -14.704 11.204 15.166 1.00 52.38 300 LEU A N 1
ATOM 2230 C CA . LEU A 1 300 ? -13.579 12.105 14.904 1.00 52.38 300 LEU A CA 1
ATOM 2231 C C . LEU A 1 300 ? -14.026 13.384 14.204 1.00 52.38 300 LEU A C 1
ATOM 2233 O O . LEU A 1 300 ? -13.635 14.471 14.617 1.00 52.38 300 LEU A O 1
ATOM 2237 N N . LEU A 1 301 ? -14.833 13.245 13.149 1.00 53.44 301 LEU A N 1
ATOM 2238 C CA . LEU A 1 301 ? -15.255 14.377 12.328 1.00 53.44 301 LEU A CA 1
ATOM 2239 C C . LEU A 1 301 ? -16.126 15.333 13.151 1.00 53.44 301 LEU A C 1
ATOM 2241 O O . LEU A 1 301 ? -15.832 16.520 13.212 1.00 53.44 301 LEU A O 1
ATOM 2245 N N . CYS A 1 302 ? -17.106 14.825 13.900 1.00 55.06 302 CYS A N 1
ATOM 2246 C CA . CYS A 1 302 ? -17.906 15.678 14.785 1.00 55.06 302 CYS A CA 1
ATOM 2247 C C . CYS A 1 302 ? -17.063 16.370 15.874 1.00 55.06 302 CYS A C 1
ATOM 2249 O O . CYS A 1 302 ? -17.249 17.556 16.137 1.00 55.06 302 CYS A O 1
ATOM 2251 N N . LYS A 1 303 ? -16.087 15.670 16.472 1.00 57.00 303 LYS A N 1
ATOM 2252 C CA . LYS A 1 303 ? -15.211 16.233 17.518 1.00 57.00 303 LYS A CA 1
ATOM 2253 C C . LYS A 1 303 ? -14.166 17.229 16.997 1.00 57.00 303 LYS A C 1
ATOM 2255 O O . LYS A 1 303 ? -13.692 18.065 17.757 1.00 57.00 303 LYS A O 1
ATOM 2260 N N . GLN A 1 304 ? -13.826 17.190 15.708 1.00 49.78 304 GLN A N 1
ATOM 2261 C CA . GLN A 1 304 ? -12.951 18.178 15.058 1.00 49.78 304 GLN A CA 1
ATOM 2262 C C . GLN A 1 304 ? -13.655 19.509 14.735 1.00 49.78 304 GLN A C 1
ATOM 2264 O O . GLN A 1 304 ? -13.044 20.382 14.124 1.00 49.78 304 GLN A O 1
ATOM 2269 N N . GLY A 1 305 ? -14.918 19.680 15.146 1.00 53.34 305 GLY A N 1
ATOM 2270 C CA . GLY A 1 305 ? -15.677 20.917 14.948 1.00 53.34 305 GLY A CA 1
ATOM 2271 C C . GLY A 1 305 ? -16.425 20.987 13.615 1.00 53.34 305 GLY A C 1
ATOM 2272 O O . GLY A 1 305 ? -16.968 22.039 13.280 1.00 53.34 305 GLY A O 1
ATOM 2273 N N . TYR A 1 306 ? -16.489 19.888 12.854 1.00 55.41 306 TYR A N 1
ATOM 2274 C CA . TYR A 1 306 ? -17.313 19.830 11.648 1.00 55.41 306 TYR A CA 1
ATOM 2275 C C . TYR A 1 306 ? -18.795 19.884 12.028 1.00 55.41 306 TYR A C 1
ATOM 2277 O O . TYR A 1 306 ? -19.283 19.065 12.808 1.00 55.41 306 TYR A O 1
ATOM 2285 N N . ASN A 1 307 ? -19.522 20.849 11.462 1.00 61.06 307 ASN A N 1
ATOM 2286 C CA . ASN A 1 307 ? -20.965 20.945 11.645 1.00 61.06 307 ASN A CA 1
ATOM 2287 C C . ASN A 1 307 ? -21.696 19.885 10.801 1.00 61.06 307 ASN A C 1
ATOM 2289 O O . ASN A 1 307 ? -21.133 19.276 9.889 1.00 61.06 307 ASN A O 1
ATOM 2293 N N . THR A 1 308 ? -22.979 19.678 11.094 1.00 61.06 308 THR A N 1
ATOM 2294 C CA . THR A 1 308 ? -23.832 18.719 10.380 1.00 61.06 308 THR A CA 1
ATOM 2295 C C . THR A 1 308 ? -23.830 18.945 8.865 1.00 61.06 308 THR A C 1
ATOM 2297 O O . THR A 1 308 ? -23.852 17.982 8.108 1.00 61.06 308 THR A O 1
ATOM 2300 N N . SER A 1 309 ? -23.751 20.192 8.400 1.00 64.06 309 SER A N 1
ATOM 2301 C CA . SER A 1 309 ? -23.695 20.533 6.975 1.00 64.06 309 SER A CA 1
ATOM 2302 C C . SER A 1 309 ? -22.443 19.958 6.304 1.00 64.06 309 SER A C 1
ATOM 2304 O O . SER A 1 309 ? -22.548 19.291 5.279 1.00 64.06 309 SER A O 1
ATOM 2306 N N . THR A 1 310 ? -21.267 20.160 6.903 1.00 57.59 310 THR A N 1
ATOM 2307 C CA . THR A 1 310 ? -19.984 19.684 6.366 1.00 57.59 310 THR A CA 1
ATOM 2308 C C . THR A 1 310 ? -19.799 18.183 6.567 1.00 57.59 310 THR A C 1
ATOM 2310 O O . THR A 1 310 ? -19.218 17.522 5.711 1.00 57.59 310 THR A O 1
ATOM 2313 N N . LEU A 1 311 ? -20.341 17.614 7.650 1.00 60.59 311 LEU A N 1
ATOM 2314 C CA . LEU A 1 311 ? -20.364 16.165 7.844 1.00 60.59 311 LEU A CA 1
ATOM 2315 C C . LEU A 1 311 ? -21.109 15.480 6.690 1.00 60.59 311 LEU A C 1
ATOM 2317 O O . LEU A 1 311 ? -20.588 14.529 6.121 1.00 60.59 311 LEU A O 1
ATOM 2321 N N . ARG A 1 312 ? -22.274 16.004 6.292 1.00 62.44 312 ARG A N 1
ATOM 2322 C CA . ARG A 1 312 ? -23.087 15.452 5.193 1.00 62.44 312 ARG A CA 1
ATOM 2323 C C . ARG A 1 312 ? -22.374 15.473 3.842 1.00 62.44 312 ARG A C 1
ATOM 2325 O O . ARG A 1 312 ? -22.591 14.572 3.038 1.00 62.44 312 ARG A O 1
ATOM 2332 N N . LEU A 1 313 ? -21.496 16.454 3.611 1.00 55.16 313 LEU A N 1
ATOM 2333 C CA . LEU A 1 313 ? -20.649 16.499 2.412 1.00 55.16 313 LEU A CA 1
ATOM 2334 C C . LEU A 1 313 ? -19.631 15.348 2.374 1.00 55.16 313 LEU A C 1
ATOM 2336 O O . LEU A 1 313 ? -19.273 14.893 1.294 1.00 55.16 313 LEU A O 1
ATOM 2340 N N . VAL A 1 314 ? -19.177 14.871 3.538 1.00 47.06 314 VAL A N 1
ATOM 2341 C CA . VAL A 1 314 ? -18.195 13.778 3.663 1.00 47.06 314 VAL A CA 1
ATOM 2342 C C . VAL A 1 314 ? -18.868 12.407 3.799 1.00 47.06 314 VAL A C 1
ATOM 2344 O O . VAL A 1 314 ? -18.312 11.411 3.348 1.00 47.06 314 VAL A O 1
ATOM 2347 N N . THR A 1 315 ? -20.045 12.328 4.432 1.00 49.88 315 THR A N 1
ATOM 2348 C CA . THR A 1 315 ? -20.739 11.058 4.717 1.00 49.88 315 THR A CA 1
ATOM 2349 C C . THR A 1 315 ? -21.738 10.623 3.650 1.00 49.88 315 THR A C 1
ATOM 2351 O O . THR A 1 315 ? -22.138 9.448 3.639 1.00 49.88 315 THR A O 1
ATOM 2354 N N . GLY A 1 316 ? -22.181 11.565 2.809 1.00 49.44 316 GLY A N 1
ATOM 2355 C CA . GLY A 1 316 ? -23.162 11.345 1.747 1.00 49.44 316 GLY A CA 1
ATOM 2356 C C . GLY A 1 316 ? -24.559 10.939 2.240 1.00 49.44 316 GLY A C 1
ATOM 2357 O O . GLY A 1 316 ? -25.341 10.403 1.462 1.00 49.44 316 GLY A O 1
ATOM 2358 N N . ASP A 1 317 ? -24.881 11.128 3.525 1.00 53.97 317 ASP A N 1
ATOM 2359 C CA . ASP A 1 317 ? -26.152 10.721 4.146 1.00 53.97 317 ASP A CA 1
ATOM 2360 C C . ASP A 1 317 ? -26.695 11.755 5.146 1.00 53.97 317 ASP A C 1
ATOM 2362 O O . ASP A 1 317 ? -26.086 12.791 5.367 1.00 53.97 317 ASP A O 1
ATOM 2366 N N . ALA A 1 318 ? -27.859 11.497 5.759 1.00 56.59 318 ALA A N 1
ATOM 2367 C CA . ALA A 1 318 ? -28.558 12.452 6.628 1.00 56.59 318 ALA A CA 1
ATOM 2368 C C . ALA A 1 318 ? -28.002 12.572 8.067 1.00 56.59 318 ALA A C 1
ATOM 2370 O O . ALA A 1 318 ? -28.658 13.196 8.909 1.00 56.59 318 ALA A O 1
ATOM 2371 N N . ASN A 1 319 ? -26.825 12.007 8.361 1.00 51.84 319 ASN A N 1
ATOM 2372 C CA . ASN A 1 319 ? -26.263 11.965 9.715 1.00 51.84 319 ASN A CA 1
ATOM 2373 C C . ASN A 1 319 ? -26.106 13.361 10.348 1.00 51.84 319 ASN A C 1
ATOM 2375 O O . ASN A 1 319 ? -25.901 14.365 9.658 1.00 51.84 319 ASN A O 1
ATOM 2379 N N . VAL A 1 320 ? -26.226 13.415 11.680 1.00 57.56 320 VAL A N 1
ATOM 2380 C CA . VAL A 1 320 ? -26.206 14.640 12.495 1.00 57.56 320 VAL A CA 1
ATOM 2381 C C . VAL A 1 320 ? -25.190 14.479 13.625 1.00 57.56 320 VAL A C 1
ATOM 2383 O O . VAL A 1 320 ? -25.179 13.456 14.312 1.00 57.56 320 VAL A O 1
ATOM 2386 N N . CYS A 1 321 ? -24.333 15.482 13.835 1.00 55.00 321 CYS A N 1
ATOM 2387 C CA . CYS A 1 321 ? -23.448 15.515 14.998 1.00 55.00 321 CYS A CA 1
ATOM 2388 C C . CYS A 1 321 ? -24.266 15.865 16.248 1.00 55.00 321 CYS A C 1
ATOM 2390 O O . CYS A 1 321 ? -24.599 17.025 16.465 1.00 55.00 321 CYS A O 1
ATOM 2392 N N . ASN A 1 322 ? -24.585 14.867 17.075 1.00 49.66 322 ASN A N 1
ATOM 2393 C CA . ASN A 1 322 ? -25.397 15.063 18.284 1.00 49.66 322 ASN A CA 1
ATOM 2394 C C . ASN A 1 322 ? -24.606 15.585 19.501 1.00 49.66 322 ASN A C 1
ATOM 2396 O O . ASN A 1 322 ? -25.216 15.894 20.518 1.00 49.66 322 ASN A O 1
ATOM 2400 N N . ASN A 1 323 ? -23.272 15.680 19.421 1.00 52.03 323 ASN A N 1
ATOM 2401 C CA . ASN A 1 323 ? -22.422 16.127 20.529 1.00 52.03 323 ASN A CA 1
ATOM 2402 C C . ASN A 1 323 ? -21.750 17.469 20.209 1.00 52.03 323 ASN A C 1
ATOM 2404 O O . ASN A 1 323 ? -20.918 17.552 19.309 1.00 52.03 323 ASN A O 1
ATOM 2408 N N . THR A 1 324 ? -22.104 18.500 20.977 1.00 40.16 324 THR A N 1
ATOM 2409 C CA . THR A 1 324 ? -21.603 19.885 20.885 1.00 40.16 324 THR A CA 1
ATOM 2410 C C . THR A 1 324 ? -20.358 20.155 21.730 1.00 40.16 324 THR A C 1
ATOM 2412 O O . THR A 1 324 ? -19.817 21.258 21.687 1.00 40.16 324 THR A O 1
ATOM 2415 N N . ASN A 1 325 ? -19.877 19.173 22.498 1.00 45.91 325 ASN A N 1
ATOM 2416 C CA . ASN A 1 325 ? -18.627 19.316 23.235 1.00 45.91 325 ASN A CA 1
ATOM 2417 C C . ASN A 1 325 ? -17.461 19.081 22.271 1.00 45.91 325 ASN A C 1
ATOM 2419 O O . ASN A 1 325 ? -17.220 17.951 21.842 1.00 45.91 325 ASN A O 1
ATOM 2423 N N . ILE A 1 326 ? -16.753 20.158 21.923 1.00 42.47 326 ILE A N 1
ATOM 2424 C CA . ILE A 1 326 ? -15.488 20.117 21.182 1.00 42.47 326 ILE A CA 1
ATOM 2425 C C . ILE A 1 326 ? -14.441 19.452 22.089 1.00 42.47 326 ILE A C 1
ATOM 2427 O O . ILE A 1 326 ? -13.674 20.106 22.790 1.00 42.47 326 ILE A O 1
ATOM 2431 N N . GLU A 1 327 ? -14.453 18.125 22.143 1.00 49.19 327 GLU A N 1
ATOM 2432 C CA . GLU A 1 327 ? -13.407 17.334 22.785 1.00 49.19 327 GLU A CA 1
ATOM 2433 C C . GLU A 1 327 ? -12.273 17.075 21.792 1.00 49.19 327 GLU A C 1
ATOM 2435 O O . GLU A 1 327 ? -12.491 16.852 20.602 1.00 49.19 327 GLU A O 1
ATOM 2440 N N . ARG A 1 328 ? -11.031 17.089 22.283 1.00 52.12 328 ARG A N 1
ATOM 2441 C CA . ARG A 1 328 ? -9.833 16.912 21.454 1.00 52.12 328 ARG A CA 1
ATOM 2442 C C . ARG A 1 328 ? -9.875 15.558 20.729 1.00 52.12 328 ARG A C 1
ATOM 2444 O O . ARG A 1 328 ? -10.192 14.524 21.312 1.00 52.12 328 ARG A O 1
ATOM 2451 N N . ALA A 1 329 ? -9.471 15.549 19.458 1.00 49.59 329 ALA A N 1
ATOM 2452 C CA . ALA A 1 329 ? -9.455 14.385 18.560 1.00 49.59 329 ALA A CA 1
ATOM 2453 C C . ALA A 1 329 ? -8.630 13.164 19.045 1.00 49.59 329 ALA A C 1
ATOM 2455 O O . ALA A 1 329 ? -8.569 12.147 18.358 1.00 49.59 329 ALA A O 1
ATOM 2456 N N . TRP A 1 330 ? -7.977 13.241 20.206 1.00 57.50 330 TRP A N 1
ATOM 2457 C CA . TRP A 1 330 ? -7.107 12.204 20.753 1.00 57.50 330 TRP A CA 1
ATOM 2458 C C . TRP A 1 330 ? -7.830 11.075 21.518 1.00 57.50 330 TRP A C 1
ATOM 2460 O O . TRP A 1 330 ? -7.231 10.019 21.751 1.00 57.50 330 TRP A O 1
ATOM 2470 N N . ASP A 1 331 ? -9.122 11.244 21.828 1.00 58.75 331 ASP A N 1
ATOM 2471 C CA . ASP A 1 331 ? -9.989 10.201 22.414 1.00 58.75 331 ASP A CA 1
ATOM 2472 C C . ASP A 1 331 ? -10.488 9.194 21.371 1.00 58.75 331 ASP A C 1
ATOM 2474 O O . ASP A 1 331 ? -11.269 8.289 21.660 1.00 58.75 331 ASP A O 1
ATOM 2478 N N . LEU A 1 332 ? -10.011 9.340 20.135 1.00 62.53 332 LEU A N 1
ATOM 2479 C CA . LEU A 1 332 ? -10.169 8.359 19.083 1.00 62.53 332 LEU A CA 1
ATOM 2480 C C . LEU A 1 332 ? -9.627 7.008 19.534 1.00 62.53 332 LEU A C 1
ATOM 2482 O O . LEU A 1 332 ? -8.495 6.928 20.008 1.00 62.53 332 LEU A O 1
ATOM 2486 N N . ASN A 1 333 ? -10.379 5.934 19.308 1.00 64.62 333 ASN A N 1
ATOM 2487 C CA . ASN A 1 333 ? -9.900 4.587 19.592 1.00 64.62 333 ASN A CA 1
ATOM 2488 C C . ASN A 1 333 ? -8.875 4.130 18.528 1.00 64.62 333 ASN A C 1
ATOM 2490 O O . ASN A 1 333 ? -9.170 3.301 17.669 1.00 64.62 333 ASN A O 1
ATOM 2494 N N . TYR A 1 334 ? -7.693 4.754 18.553 1.00 59.03 334 TYR A N 1
ATOM 2495 C CA . TYR A 1 334 ? -6.611 4.669 17.566 1.00 59.03 334 TYR A CA 1
ATOM 2496 C C . TYR A 1 334 ? -5.392 3.916 18.154 1.00 59.03 334 TYR A C 1
ATOM 2498 O O . TYR A 1 334 ? -5.104 4.071 19.345 1.00 59.03 334 TYR A O 1
ATOM 2506 N N . PRO A 1 335 ? -4.616 3.164 17.348 1.00 61.50 335 PRO A N 1
ATOM 2507 C CA . PRO A 1 335 ? -3.518 2.265 17.748 1.00 61.50 335 PRO A CA 1
ATOM 2508 C C . PRO A 1 335 ? -2.225 3.020 17.953 1.00 61.50 335 PRO A C 1
ATOM 2510 O O . PRO A 1 335 ? -1.132 2.473 17.847 1.00 61.50 335 PRO A O 1
ATOM 2513 N N . SER A 1 336 ? -2.343 4.316 18.130 1.00 60.34 336 SER A N 1
ATOM 2514 C CA . SER A 1 336 ? -1.242 5.154 18.481 1.00 60.34 336 SER A CA 1
ATOM 2515 C C . SER A 1 336 ? -1.774 6.290 19.317 1.00 60.34 336 SER A C 1
ATOM 2517 O O . SER A 1 336 ? -2.951 6.674 19.270 1.00 60.34 336 SER A O 1
ATOM 2519 N N . PHE A 1 337 ? -0.859 6.827 20.090 1.00 68.38 337 PHE A N 1
ATOM 2520 C CA . PHE A 1 337 ? -1.064 8.017 20.872 1.00 68.38 337 PHE A CA 1
ATOM 2521 C C . PHE A 1 337 ? -0.191 9.102 20.260 1.00 68.38 337 PHE A C 1
ATOM 2523 O O . PHE A 1 337 ? 1.002 8.907 20.027 1.00 68.38 337 PHE A O 1
ATOM 2530 N N . SER A 1 338 ? -0.799 10.237 19.952 1.00 68.25 338 SER A N 1
ATOM 2531 C CA . SER A 1 338 ? -0.103 11.393 19.403 1.00 68.25 338 SER A CA 1
ATOM 2532 C C . SER A 1 338 ? -0.474 12.589 20.259 1.00 68.25 338 SER A C 1
ATOM 2534 O O . SER A 1 338 ? -1.628 13.012 20.270 1.00 68.25 338 SER A O 1
ATOM 2536 N N . LEU A 1 339 ? 0.501 13.077 21.021 1.00 73.56 339 LEU A N 1
ATOM 2537 C CA . LEU A 1 339 ? 0.352 14.206 21.922 1.00 73.56 339 LEU A CA 1
ATOM 2538 C C . LEU A 1 339 ? 1.047 15.423 21.315 1.00 73.56 339 LEU A C 1
ATOM 2540 O O . LEU A 1 339 ? 2.276 15.502 21.310 1.00 73.56 339 LEU A O 1
ATOM 2544 N N . TYR A 1 340 ? 0.246 16.355 20.807 1.00 72.38 340 TYR A N 1
ATOM 2545 C CA . TYR A 1 340 ? 0.720 17.695 20.487 1.00 72.38 340 TYR A CA 1
ATOM 2546 C C . TYR A 1 340 ? 0.767 18.530 21.767 1.00 72.38 340 TYR A C 1
ATOM 2548 O O . TYR A 1 340 ? -0.208 18.545 22.523 1.00 72.38 340 TYR A O 1
ATOM 2556 N N . VAL A 1 341 ? 1.887 19.207 21.997 1.00 74.56 341 VAL A N 1
ATOM 2557 C CA . VAL A 1 341 ? 2.084 20.136 23.114 1.00 74.56 341 VAL A CA 1
ATOM 2558 C C . VAL A 1 341 ? 2.608 21.446 22.535 1.00 74.56 341 VAL A C 1
ATOM 2560 O O . VAL A 1 341 ? 3.519 21.431 21.705 1.00 74.56 341 VAL A O 1
ATOM 2563 N N . GLU A 1 342 ? 2.004 22.564 22.929 1.00 75.75 342 GLU A N 1
ATOM 2564 C CA . GLU A 1 342 ? 2.464 23.891 22.514 1.00 75.75 342 GLU A CA 1
ATOM 2565 C C . GLU A 1 342 ? 3.832 24.211 23.130 1.00 75.75 342 GLU A C 1
ATOM 2567 O O . GLU A 1 342 ? 4.226 23.645 24.149 1.00 75.75 342 GLU A O 1
ATOM 2572 N N . ASP A 1 343 ? 4.599 25.080 22.474 1.00 75.00 343 ASP A N 1
ATOM 2573 C CA . ASP A 1 343 ? 5.926 25.446 22.966 1.00 75.00 343 ASP A CA 1
ATOM 2574 C C . ASP A 1 343 ? 5.806 26.202 24.299 1.00 75.00 343 ASP A C 1
ATOM 2576 O O . ASP A 1 343 ? 4.992 27.111 24.434 1.00 75.00 343 ASP A O 1
ATOM 2580 N N . GLY A 1 344 ? 6.589 25.798 25.297 1.00 75.88 344 GLY A N 1
ATOM 2581 C CA . GLY A 1 344 ? 6.516 26.306 26.669 1.00 75.88 344 GLY A CA 1
ATOM 2582 C C . GLY A 1 344 ? 5.490 25.597 27.562 1.00 75.88 344 GLY A C 1
ATOM 2583 O O . GLY A 1 344 ? 5.629 25.638 28.789 1.00 75.88 344 GLY A O 1
ATOM 2584 N N . GLU A 1 345 ? 4.523 24.877 26.989 1.00 83.12 345 GLU A N 1
ATOM 2585 C CA . GLU A 1 345 ? 3.492 24.176 27.756 1.00 83.12 345 GLU A CA 1
ATOM 2586 C C . GLU A 1 345 ? 3.998 22.865 28.361 1.00 83.12 345 GLU A C 1
ATOM 2588 O O . GLU A 1 345 ? 4.869 22.171 27.818 1.00 83.12 345 GLU A O 1
ATOM 2593 N N . GLN A 1 346 ? 3.421 22.507 29.508 1.00 86.88 346 GLN A N 1
ATOM 2594 C CA . GLN A 1 346 ? 3.730 21.254 30.184 1.00 86.88 346 GLN A CA 1
ATOM 2595 C C . GLN A 1 346 ? 3.212 20.064 29.370 1.00 86.88 346 GLN A C 1
ATOM 2597 O O . GLN A 1 346 ? 2.051 20.034 28.956 1.00 86.88 346 GLN A O 1
ATOM 2602 N N . ILE A 1 347 ? 4.040 19.028 29.198 1.00 86.81 347 ILE A N 1
ATOM 2603 C CA . ILE A 1 347 ? 3.580 17.775 28.593 1.00 86.81 347 ILE A CA 1
ATOM 2604 C C . ILE A 1 347 ? 2.492 17.177 29.489 1.00 86.81 347 ILE A C 1
ATOM 2606 O O . ILE A 1 347 ? 2.771 16.711 30.595 1.00 86.81 347 ILE A O 1
ATOM 2610 N N . LYS A 1 348 ? 1.247 17.187 29.003 1.00 88.75 348 LYS A N 1
ATOM 2611 C CA . LYS A 1 348 ? 0.091 16.605 29.688 1.00 88.75 348 LYS A CA 1
ATOM 2612 C C . LYS A 1 348 ? -0.948 16.118 28.679 1.00 88.75 348 LYS A C 1
ATOM 2614 O O . LYS A 1 348 ? -1.521 16.907 27.933 1.00 88.75 348 LYS A O 1
ATOM 2619 N N . GLY A 1 349 ? -1.224 14.819 28.684 1.00 86.44 349 GLY A N 1
ATOM 2620 C CA . GLY A 1 349 ? -2.236 14.195 27.833 1.00 86.44 349 GLY A CA 1
ATOM 2621 C C . GLY A 1 349 ? -2.931 13.043 28.545 1.00 86.44 349 GLY A C 1
ATOM 2622 O O . GLY A 1 349 ? -2.301 12.316 29.310 1.00 86.44 349 GLY A O 1
ATOM 2623 N N . VAL A 1 350 ? -4.228 12.879 28.301 1.00 89.56 350 VAL A N 1
ATOM 2624 C CA . VAL A 1 350 ? -5.010 11.739 28.791 1.00 89.56 350 VAL A CA 1
ATOM 2625 C C . VAL A 1 350 ? -5.759 11.158 27.605 1.00 89.56 350 VAL A C 1
ATOM 2627 O O . VAL A 1 350 ? -6.398 11.898 26.863 1.00 89.56 350 VAL A O 1
ATOM 2630 N N . PHE A 1 351 ? -5.646 9.849 27.418 1.00 84.44 351 PHE A N 1
ATOM 2631 C CA . PHE A 1 351 ? -6.222 9.137 26.288 1.00 84.44 351 PHE A CA 1
ATOM 2632 C C . PHE A 1 351 ? -7.021 7.945 26.793 1.00 84.44 351 PHE A C 1
ATOM 2634 O O . PHE A 1 351 ? -6.489 7.130 27.545 1.00 84.44 351 PHE A O 1
ATOM 2641 N N . THR A 1 352 ? -8.255 7.788 26.327 1.00 86.00 352 THR A N 1
ATOM 2642 C CA . THR A 1 352 ? -9.046 6.579 26.605 1.00 86.00 352 THR A CA 1
ATOM 2643 C C . THR A 1 352 ? -9.027 5.644 25.400 1.00 86.00 352 THR A C 1
ATOM 2645 O O . THR A 1 352 ? -9.128 6.093 24.255 1.00 86.00 352 THR A O 1
ATOM 2648 N N . ARG A 1 353 ? -8.885 4.335 25.629 1.00 83.00 353 ARG A N 1
ATOM 2649 C CA . ARG A 1 353 ? -8.962 3.299 24.588 1.00 83.00 353 ARG A CA 1
ATOM 2650 C C . ARG A 1 353 ? -9.890 2.171 25.004 1.00 83.00 353 ARG A C 1
ATOM 2652 O O . ARG A 1 353 ? -9.977 1.837 26.182 1.00 83.00 353 ARG A O 1
ATOM 2659 N N . LYS A 1 354 ? -10.548 1.572 24.011 1.00 85.81 354 LYS A N 1
ATOM 2660 C CA . LYS A 1 354 ? -11.380 0.373 24.144 1.00 85.81 354 LYS A CA 1
ATOM 2661 C C . LYS A 1 354 ? -10.803 -0.730 23.262 1.00 85.81 354 LYS A C 1
ATOM 2663 O O . LYS A 1 354 ? -10.691 -0.569 22.051 1.00 85.81 354 LYS A O 1
ATOM 2668 N N . VAL A 1 355 ? -10.451 -1.857 23.852 1.00 85.94 355 VAL A N 1
ATOM 2669 C CA . VAL A 1 355 ? -9.885 -3.021 23.159 1.00 85.94 355 VAL A CA 1
ATOM 2670 C C . VAL A 1 355 ? -10.873 -4.175 23.168 1.00 85.94 355 VAL A C 1
ATOM 2672 O O . VAL A 1 355 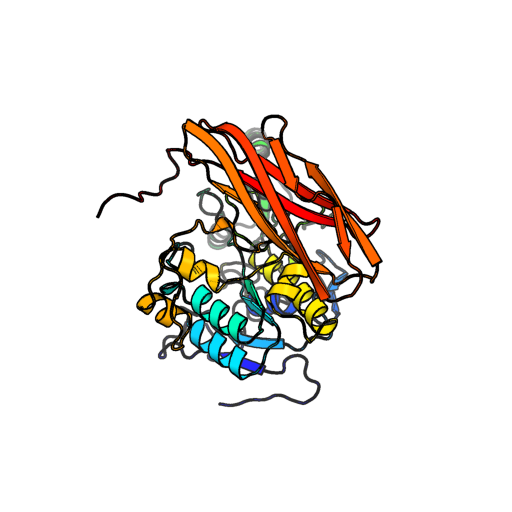? -11.707 -4.272 24.064 1.00 85.94 355 VAL A O 1
ATOM 2675 N N . MET A 1 356 ? -10.784 -5.031 22.155 1.00 83.94 356 MET A N 1
ATOM 2676 C CA . MET A 1 356 ? -11.601 -6.232 21.997 1.00 83.94 356 MET A CA 1
ATOM 2677 C C . MET A 1 356 ? -10.682 -7.444 21.900 1.00 83.94 356 MET A C 1
ATOM 2679 O O . MET A 1 356 ? -9.722 -7.409 21.129 1.00 83.94 356 MET A O 1
ATOM 2683 N N . ASN A 1 357 ? -10.983 -8.508 22.641 1.00 86.12 357 ASN A N 1
ATOM 2684 C CA . ASN A 1 357 ? -10.239 -9.753 22.522 1.00 86.12 357 ASN A CA 1
ATOM 2685 C C . ASN A 1 357 ? -10.554 -10.444 21.191 1.00 86.12 357 ASN A C 1
ATOM 2687 O O . ASN A 1 357 ? -11.711 -10.739 20.893 1.00 86.12 357 ASN A O 1
ATOM 2691 N N . VAL A 1 358 ? -9.516 -10.724 20.410 1.00 81.75 358 VAL A N 1
ATOM 2692 C CA . VAL A 1 358 ? -9.583 -11.539 19.185 1.00 81.75 358 VAL A CA 1
ATOM 2693 C C . VAL A 1 358 ? -8.712 -12.798 19.280 1.00 81.75 358 VAL A C 1
ATOM 2695 O O . VAL A 1 358 ? -8.646 -13.564 18.322 1.00 81.75 358 VAL A O 1
ATOM 2698 N N . GLY A 1 359 ? -8.028 -12.988 20.413 1.00 73.69 359 GLY A N 1
ATOM 2699 C CA . GLY A 1 359 ? -7.198 -14.147 20.724 1.00 73.69 359 GLY A CA 1
ATOM 2700 C C . GLY A 1 359 ? -7.972 -15.232 21.472 1.00 73.69 359 GLY A C 1
ATOM 2701 O O . GLY A 1 359 ? -9.197 -15.304 21.400 1.00 73.69 359 GLY A O 1
ATOM 2702 N N . ALA A 1 360 ? -7.251 -16.100 22.183 1.00 81.38 360 ALA A N 1
ATOM 2703 C CA . ALA A 1 360 ? -7.852 -17.180 22.960 1.00 81.38 360 ALA A CA 1
ATOM 2704 C C . ALA A 1 360 ? -8.748 -16.647 24.106 1.00 81.38 360 ALA A C 1
ATOM 2706 O O . ALA A 1 360 ? -8.501 -15.559 24.632 1.00 81.38 360 ALA A O 1
ATOM 2707 N N . PRO A 1 361 ? -9.795 -17.390 24.514 1.00 85.50 361 PRO A N 1
ATOM 2708 C CA . PRO A 1 361 ? -10.534 -17.085 25.740 1.00 85.50 361 PRO A CA 1
ATOM 2709 C C . PRO A 1 361 ? -9.644 -17.283 26.979 1.00 85.50 361 PRO A C 1
ATOM 2711 O O . PRO A 1 361 ? -8.704 -18.075 26.950 1.00 85.50 361 PRO A O 1
ATOM 2714 N N . ASN A 1 362 ? -9.976 -16.608 28.083 1.00 88.44 362 ASN A N 1
ATOM 2715 C CA . ASN A 1 362 ? -9.214 -16.608 29.343 1.00 88.44 362 ASN A CA 1
ATOM 2716 C C . ASN A 1 362 ? -7.778 -16.053 29.226 1.00 88.44 362 ASN A C 1
ATOM 2718 O O . ASN A 1 362 ? -6.889 -16.455 29.972 1.00 88.44 362 ASN A O 1
ATOM 2722 N N . SER A 1 363 ? -7.569 -15.105 28.311 1.00 87.75 363 SER A N 1
ATOM 2723 C CA . SER A 1 363 ? -6.316 -14.367 28.102 1.00 87.75 363 SER A CA 1
ATOM 2724 C C . SER A 1 363 ? -6.175 -13.201 29.088 1.00 87.75 363 SER A C 1
ATOM 2726 O O . SER A 1 363 ? -7.149 -12.463 29.301 1.00 87.75 363 SER A O 1
ATOM 2728 N N . THR A 1 364 ? -4.986 -12.988 29.657 1.00 90.62 364 THR A N 1
ATOM 2729 C CA . THR A 1 364 ? -4.698 -11.856 30.558 1.00 90.62 364 THR A CA 1
ATOM 2730 C C . THR A 1 364 ? -3.480 -11.077 30.093 1.00 90.62 364 THR A C 1
ATOM 2732 O O . THR A 1 364 ? -2.354 -11.549 30.162 1.00 90.62 364 THR A O 1
ATOM 2735 N N . TYR A 1 365 ? -3.706 -9.829 29.696 1.00 89.12 365 TYR A N 1
ATOM 2736 C CA . TYR A 1 365 ? -2.667 -8.949 29.186 1.00 89.12 365 TYR A CA 1
ATOM 2737 C C . TYR A 1 365 ? -2.163 -8.000 30.270 1.00 89.12 365 TYR A C 1
ATOM 2739 O O . TYR A 1 365 ? -2.959 -7.300 30.899 1.00 89.12 365 TYR A O 1
ATOM 2747 N N . THR A 1 366 ? -0.845 -7.914 30.432 1.00 91.31 366 THR A N 1
ATOM 2748 C CA . THR A 1 366 ? -0.181 -6.935 31.304 1.00 91.31 366 THR A CA 1
ATOM 2749 C C . THR A 1 366 ? 0.462 -5.839 30.463 1.00 91.31 366 THR A C 1
ATOM 2751 O O . THR A 1 366 ? 1.133 -6.127 29.473 1.00 91.31 366 THR A O 1
ATOM 2754 N N . SER A 1 367 ? 0.257 -4.575 30.837 1.00 90.12 367 SER A N 1
ATOM 2755 C CA . SER A 1 367 ? 0.848 -3.437 30.137 1.00 90.12 367 SER A CA 1
ATOM 2756 C C . SER A 1 367 ? 2.264 -3.135 30.630 1.00 90.12 367 SER A C 1
ATOM 2758 O O . SER A 1 367 ? 2.477 -2.955 31.830 1.00 90.12 367 SER A O 1
ATOM 2760 N N . SER A 1 368 ? 3.197 -2.952 29.705 1.00 85.50 368 SER A N 1
ATOM 2761 C CA . SER A 1 368 ? 4.512 -2.350 29.913 1.00 85.50 368 SER A CA 1
ATOM 2762 C C . SER A 1 368 ? 4.701 -1.163 28.960 1.00 85.50 368 SER A C 1
ATOM 2764 O O . SER A 1 368 ? 3.893 -0.921 28.058 1.00 85.50 368 SER A O 1
ATOM 2766 N N . MET A 1 369 ? 5.730 -0.348 29.180 1.00 79.94 369 MET A N 1
ATOM 2767 C CA . MET A 1 369 ? 5.950 0.849 28.370 1.00 79.94 369 MET A CA 1
ATOM 2768 C C . MET A 1 369 ? 7.415 1.237 28.302 1.00 79.94 369 MET A C 1
ATOM 2770 O O . MET A 1 369 ? 8.180 1.005 29.236 1.00 79.94 369 MET A O 1
ATOM 2774 N N . TYR A 1 370 ? 7.775 1.900 27.208 1.00 76.38 370 TYR A N 1
ATOM 2775 C CA . TYR A 1 370 ? 9.065 2.555 27.081 1.00 76.38 370 TYR A CA 1
ATOM 2776 C C . TYR A 1 370 ? 8.878 3.956 26.496 1.00 76.38 370 TYR A C 1
ATOM 2778 O O . TYR A 1 370 ? 8.194 4.142 25.487 1.00 76.38 370 TYR A O 1
ATOM 2786 N N . MET A 1 371 ? 9.496 4.941 27.140 1.00 74.50 371 MET A N 1
ATOM 2787 C CA . MET A 1 371 ? 9.588 6.336 26.708 1.00 74.50 371 MET A CA 1
ATOM 2788 C C . MET A 1 371 ? 10.936 6.906 27.169 1.00 74.50 371 MET A C 1
ATOM 2790 O O . MET A 1 371 ? 11.532 6.375 28.109 1.00 74.50 371 MET A O 1
ATOM 2794 N N . PRO A 1 372 ? 11.437 7.985 26.540 1.00 71.44 372 PRO A N 1
ATOM 2795 C CA . PRO A 1 372 ? 12.577 8.728 27.068 1.00 71.44 372 PRO A CA 1
ATOM 2796 C C . PRO A 1 372 ? 12.322 9.158 28.520 1.00 71.44 372 PRO A C 1
ATOM 2798 O O . PRO A 1 372 ? 11.217 9.588 28.839 1.00 71.44 372 PRO A O 1
ATOM 2801 N N . THR A 1 373 ? 13.349 9.095 29.372 1.00 68.38 373 THR A N 1
ATOM 2802 C CA . THR A 1 373 ? 13.254 9.191 30.848 1.00 68.38 373 THR A CA 1
ATOM 2803 C C . THR A 1 373 ? 12.566 10.443 31.400 1.00 68.38 373 THR A C 1
ATOM 2805 O O . THR A 1 373 ? 12.138 10.444 32.548 1.00 68.38 373 THR A O 1
ATOM 2808 N N . ILE A 1 374 ? 12.438 11.501 30.600 1.00 79.50 374 ILE A N 1
ATOM 2809 C CA . ILE A 1 374 ? 11.776 12.753 30.986 1.00 79.50 374 ILE A CA 1
ATOM 2810 C C . ILE A 1 374 ? 10.244 12.725 30.837 1.00 79.50 374 ILE A C 1
ATOM 2812 O O . ILE A 1 374 ? 9.579 13.612 31.364 1.00 79.50 374 ILE A O 1
ATOM 2816 N N . ILE A 1 375 ? 9.674 11.755 30.113 1.00 83.56 375 ILE A N 1
ATOM 2817 C CA . ILE A 1 375 ? 8.223 11.626 29.917 1.00 83.56 375 ILE A CA 1
ATOM 2818 C C . ILE A 1 375 ? 7.728 10.415 30.701 1.00 83.56 375 ILE A C 1
ATOM 2820 O O . ILE A 1 375 ? 8.152 9.285 30.462 1.00 83.56 375 ILE A O 1
ATOM 2824 N N . ILE A 1 376 ? 6.789 10.661 31.606 1.00 88.69 376 ILE A N 1
ATOM 2825 C CA . ILE A 1 376 ? 6.124 9.652 32.418 1.00 88.69 376 ILE A CA 1
ATOM 2826 C C . ILE A 1 376 ? 4.833 9.252 31.713 1.00 88.69 376 ILE A C 1
ATOM 2828 O O . ILE A 1 376 ? 4.031 10.093 31.308 1.00 88.69 376 ILE A O 1
ATOM 2832 N N . VAL A 1 377 ? 4.625 7.949 31.575 1.00 89.69 377 VAL A N 1
ATOM 2833 C CA . VAL A 1 377 ? 3.392 7.374 31.044 1.00 89.69 377 VAL A CA 1
ATOM 2834 C C . VAL A 1 377 ? 2.824 6.447 32.108 1.00 89.69 377 VAL A C 1
ATOM 2836 O O . VAL A 1 377 ? 3.575 5.761 32.792 1.00 89.69 377 VAL A O 1
ATOM 2839 N N . THR A 1 378 ? 1.508 6.441 32.286 1.00 91.94 378 THR A N 1
ATOM 2840 C CA . THR A 1 378 ? 0.819 5.480 33.153 1.00 91.94 378 THR A CA 1
ATOM 2841 C C . THR A 1 378 ? -0.409 4.925 32.447 1.00 91.94 378 THR A C 1
ATOM 2843 O O . THR A 1 378 ? -1.070 5.634 31.686 1.00 91.94 378 THR A O 1
ATOM 2846 N N . VAL A 1 379 ? -0.689 3.640 32.672 1.00 93.31 379 VAL A N 1
ATOM 2847 C CA . VAL A 1 379 ? -1.802 2.901 32.062 1.00 93.31 379 VAL A CA 1
ATOM 2848 C C . VAL A 1 379 ? -2.694 2.355 33.169 1.00 93.31 379 VAL A C 1
ATOM 2850 O O . VAL A 1 379 ? -2.200 1.732 34.106 1.00 93.31 379 VAL A O 1
ATOM 2853 N N . GLU A 1 380 ? -3.997 2.604 33.070 1.00 94.50 380 GLU A N 1
ATOM 2854 C CA . GLU A 1 380 ? -4.970 2.255 34.105 1.00 94.50 380 GLU A CA 1
ATOM 2855 C C . GLU A 1 380 ? -6.261 1.667 33.491 1.00 94.50 380 GLU A C 1
ATOM 2857 O O . GLU A 1 380 ? -6.925 2.361 32.715 1.00 94.50 380 GLU A O 1
ATOM 2862 N N . PRO A 1 381 ? -6.648 0.418 33.821 1.00 96.00 381 PRO A N 1
ATOM 2863 C CA . PRO A 1 381 ? -5.879 -0.555 34.604 1.00 96.00 381 PRO A CA 1
ATOM 2864 C C . PRO A 1 381 ? -4.647 -1.052 33.828 1.00 96.00 381 PRO A C 1
ATOM 2866 O O . PRO A 1 381 ? -4.658 -1.081 32.600 1.00 96.00 381 PRO A O 1
ATOM 2869 N N . SER A 1 382 ? -3.596 -1.469 34.537 1.00 93.06 382 SER A N 1
ATOM 2870 C CA . SER A 1 382 ? -2.374 -2.027 33.932 1.00 93.06 382 SER A CA 1
ATOM 2871 C C . SER A 1 382 ? -2.498 -3.505 33.537 1.00 93.06 382 SER A C 1
ATOM 2873 O O . SER A 1 382 ? -1.587 -4.060 32.927 1.00 93.06 382 SER A O 1
ATOM 2875 N N . VAL A 1 383 ? -3.617 -4.149 33.881 1.00 93.12 383 VAL A N 1
ATOM 2876 C CA . VAL A 1 383 ? -3.916 -5.551 33.567 1.00 93.12 383 VAL A CA 1
ATOM 2877 C C . VAL A 1 383 ? -5.331 -5.652 33.007 1.00 93.12 383 VAL A C 1
ATOM 2879 O O . VAL A 1 383 ? -6.269 -5.087 33.574 1.00 93.12 383 VAL A O 1
ATOM 2882 N N . LEU A 1 384 ? -5.489 -6.378 31.901 1.00 93.31 384 LEU A N 1
ATOM 2883 C CA . LEU A 1 384 ? -6.770 -6.634 31.244 1.00 93.31 384 LEU A CA 1
ATOM 2884 C C . LEU A 1 384 ? -6.980 -8.137 31.057 1.00 93.31 384 LEU A C 1
ATOM 2886 O O . LEU A 1 384 ? -6.278 -8.769 30.271 1.00 93.31 384 LEU A O 1
ATOM 2890 N N . SER A 1 385 ? -7.984 -8.693 31.734 1.00 92.44 385 SER A N 1
ATOM 2891 C CA . SER A 1 385 ? -8.390 -10.095 31.580 1.00 92.44 385 SER A CA 1
ATOM 2892 C C . SER A 1 385 ? -9.669 -10.213 30.756 1.00 92.44 385 SER A C 1
ATOM 2894 O O . SER A 1 385 ? -10.643 -9.490 30.999 1.00 92.44 385 SER A O 1
ATOM 2896 N N . PHE A 1 386 ? -9.669 -11.147 29.807 1.00 92.56 386 PHE A N 1
ATOM 2897 C CA . PHE A 1 386 ? -10.791 -11.438 28.917 1.00 92.56 386 PHE A CA 1
ATOM 2898 C C . PHE A 1 386 ? -11.198 -12.904 29.049 1.00 92.56 386 PHE A C 1
ATOM 2900 O O . PHE A 1 386 ? -10.383 -13.806 28.896 1.00 92.56 386 PHE A O 1
ATOM 2907 N N . SER A 1 387 ? -12.479 -13.139 29.297 1.00 92.25 387 SER A N 1
ATOM 2908 C CA . SER A 1 387 ? -13.093 -14.460 29.460 1.00 92.25 387 SER A CA 1
ATOM 2909 C C . SER A 1 387 ? -13.489 -15.108 28.131 1.00 92.25 387 SER A C 1
ATOM 2911 O O . SER A 1 387 ? -13.511 -16.330 28.013 1.00 92.25 387 SER A O 1
ATOM 2913 N N . SER A 1 388 ? -13.788 -14.304 27.107 1.00 88.00 388 SER A N 1
ATOM 2914 C CA . SER A 1 388 ? -14.311 -14.785 25.824 1.00 88.00 388 SER A CA 1
ATOM 2915 C C . SER A 1 388 ? -13.792 -13.980 24.630 1.00 88.00 388 SER A C 1
ATOM 2917 O O . SER A 1 388 ? -13.308 -12.853 24.766 1.00 88.00 388 SER A O 1
ATOM 2919 N N . ILE A 1 389 ? -13.883 -14.583 23.441 1.00 85.62 389 ILE A N 1
ATOM 2920 C CA . ILE A 1 389 ? -13.588 -13.919 22.166 1.00 85.62 389 ILE A CA 1
ATOM 2921 C C . ILE A 1 389 ? -14.677 -12.874 21.901 1.00 85.62 389 ILE A C 1
ATOM 2923 O O . ILE A 1 389 ? -15.865 -13.168 22.016 1.00 85.62 389 ILE A O 1
ATOM 2927 N N . GLY A 1 390 ? -14.280 -11.657 21.536 1.00 79.75 390 GLY A N 1
ATOM 2928 C CA . GLY A 1 390 ? -15.182 -10.527 21.308 1.00 79.75 390 GLY A CA 1
ATOM 2929 C C . GLY A 1 390 ? -15.492 -9.701 22.560 1.00 79.75 390 GLY A C 1
ATOM 2930 O O . GLY A 1 390 ? -16.105 -8.639 22.442 1.00 79.75 390 GLY A O 1
ATOM 2931 N N . GLU A 1 391 ? -15.043 -10.121 23.748 1.00 88.38 391 GLU A N 1
ATOM 2932 C CA . GLU A 1 391 ? -15.175 -9.310 24.960 1.00 88.38 391 GLU A CA 1
ATOM 2933 C C . GLU A 1 391 ? -14.373 -8.009 24.825 1.00 88.38 391 GLU A C 1
ATOM 2935 O O . GLU A 1 391 ? -13.230 -8.008 24.363 1.00 88.38 391 GLU A O 1
ATOM 2940 N N . THR A 1 392 ? -14.965 -6.890 25.254 1.00 89.38 392 THR A N 1
ATOM 2941 C CA . THR A 1 392 ? -14.313 -5.579 25.203 1.00 89.38 392 THR A CA 1
ATOM 2942 C C . THR A 1 392 ? -13.999 -5.028 26.584 1.00 89.38 392 THR A C 1
ATOM 2944 O O . THR A 1 392 ? -14.857 -5.069 27.466 1.00 89.38 392 THR A O 1
ATOM 2947 N N . LYS A 1 393 ? -12.826 -4.416 26.743 1.00 91.50 393 LYS A N 1
ATOM 2948 C CA . LYS A 1 393 ? -12.407 -3.689 27.951 1.00 91.50 393 LYS A CA 1
ATOM 2949 C C . LYS A 1 393 ? -11.876 -2.306 27.581 1.00 91.50 393 LYS A C 1
ATOM 2951 O O . LYS A 1 393 ? -11.482 -2.086 26.438 1.00 91.50 393 LYS A O 1
ATOM 2956 N N . SER A 1 394 ? -11.839 -1.392 28.545 1.00 92.31 394 SER A N 1
ATOM 2957 C CA . SER A 1 394 ? -11.282 -0.050 28.356 1.00 92.31 394 SER A CA 1
ATOM 2958 C C . SER A 1 394 ? -10.109 0.201 29.296 1.00 92.31 394 SER A C 1
ATOM 2960 O O . SER A 1 394 ? -10.086 -0.323 30.407 1.00 92.31 394 SER A O 1
ATOM 2962 N N . PHE A 1 395 ? -9.166 1.027 28.854 1.00 92.06 395 PHE A N 1
ATOM 2963 C CA . PHE A 1 395 ? -8.058 1.524 29.664 1.00 92.06 395 PHE A CA 1
ATOM 2964 C C . PHE A 1 395 ? -7.764 2.989 29.338 1.00 92.06 395 PHE A C 1
ATOM 2966 O O . PHE A 1 395 ? -8.114 3.495 28.267 1.00 92.06 395 PHE A O 1
ATOM 2973 N N . THR A 1 396 ? -7.105 3.665 30.271 1.00 92.25 396 THR A N 1
ATOM 2974 C CA . THR A 1 396 ? -6.701 5.065 30.163 1.00 92.25 396 THR A CA 1
ATOM 2975 C C . THR A 1 396 ? -5.186 5.168 30.183 1.00 92.25 396 THR A C 1
ATOM 2977 O O . THR A 1 396 ? -4.530 4.527 30.999 1.00 92.25 396 THR A O 1
ATOM 2980 N N . VAL A 1 397 ? -4.634 6.001 29.308 1.00 90.38 397 VAL A N 1
ATOM 2981 C CA . VAL A 1 397 ? -3.214 6.351 29.267 1.00 90.38 397 VAL A CA 1
ATOM 2982 C C . VAL A 1 397 ? -3.057 7.800 29.687 1.00 90.38 397 VAL A C 1
ATOM 2984 O O . VAL A 1 397 ? -3.621 8.689 29.049 1.00 90.38 397 VAL A O 1
ATOM 2987 N N . LYS A 1 398 ? -2.273 8.056 30.731 1.00 92.50 398 LYS A N 1
ATOM 2988 C CA . LYS A 1 398 ? -1.895 9.408 31.155 1.00 92.50 398 LYS A CA 1
ATOM 2989 C C . LYS A 1 398 ? -0.429 9.630 30.796 1.00 92.50 398 LYS A C 1
ATOM 2991 O O . LYS A 1 398 ? 0.411 8.784 31.079 1.00 92.50 398 LYS A O 1
ATOM 2996 N N . VAL A 1 399 ? -0.131 10.754 30.158 1.00 90.25 399 VAL A N 1
ATOM 2997 C CA . VAL A 1 399 ? 1.216 11.159 29.740 1.00 90.25 399 VAL A CA 1
ATOM 2998 C C . VAL A 1 399 ? 1.531 12.482 30.418 1.00 90.25 399 VAL A C 1
ATOM 3000 O O . VAL A 1 399 ? 0.778 13.442 30.253 1.00 90.25 399 VAL A O 1
ATOM 3003 N N . THR A 1 400 ? 2.620 12.539 31.176 1.00 91.19 400 THR A N 1
ATOM 3004 C CA . T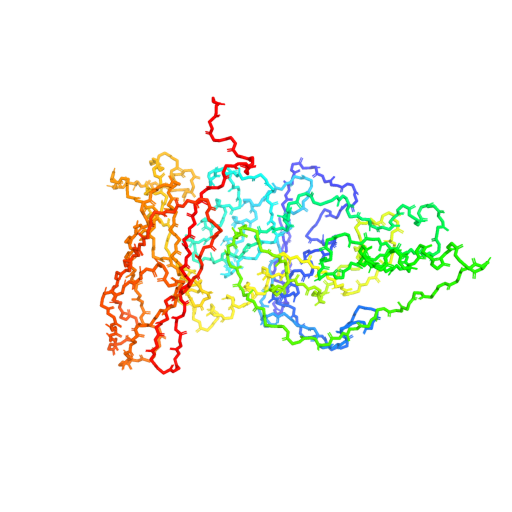HR A 1 400 ? 3.082 13.738 31.880 1.00 91.19 400 THR A CA 1
ATOM 3005 C C . THR A 1 400 ? 4.579 13.949 31.673 1.00 91.19 400 THR A C 1
ATOM 3007 O O . THR A 1 400 ? 5.332 13.009 31.438 1.00 91.19 400 THR A O 1
ATOM 3010 N N . GLY A 1 401 ? 5.040 15.192 31.736 1.00 88.06 401 GLY A N 1
ATOM 3011 C CA . GLY A 1 401 ? 6.457 15.516 31.592 1.00 88.06 401 GLY A CA 1
ATOM 3012 C C . GLY A 1 401 ? 6.748 16.988 31.880 1.00 88.06 401 GLY A C 1
ATOM 3013 O O . GLY A 1 401 ? 5.843 17.722 32.289 1.00 88.06 401 GLY A O 1
ATOM 3014 N N . PRO A 1 402 ? 8.002 17.432 31.699 1.00 86.56 402 PRO A N 1
ATOM 3015 C CA . PRO A 1 402 ? 8.368 18.840 31.821 1.00 86.56 402 PRO A CA 1
ATOM 3016 C C . PRO A 1 402 ? 7.747 19.679 30.694 1.00 86.56 402 PRO A C 1
ATOM 3018 O O . PRO A 1 402 ? 7.193 19.137 29.734 1.00 86.56 402 PRO A O 1
ATOM 3021 N N . SER A 1 403 ? 7.863 21.004 30.795 1.00 84.00 403 SER A N 1
ATOM 3022 C CA . SER A 1 403 ? 7.555 21.895 29.675 1.00 84.00 403 SER A CA 1
ATOM 3023 C C . SER A 1 403 ? 8.446 21.597 28.475 1.00 84.00 403 SER A C 1
ATOM 3025 O O . SER A 1 403 ? 9.658 21.407 28.619 1.00 84.00 403 SER A O 1
ATOM 3027 N N . ILE A 1 404 ? 7.843 21.535 27.290 1.00 72.06 404 ILE A N 1
ATOM 3028 C CA . ILE A 1 404 ? 8.580 21.308 26.048 1.00 72.06 404 ILE A CA 1
ATOM 3029 C C . ILE A 1 404 ? 9.062 22.649 25.491 1.00 72.06 404 ILE A C 1
ATOM 3031 O O . ILE A 1 404 ? 8.283 23.582 25.368 1.00 72.06 404 ILE A O 1
ATOM 3035 N N . ALA A 1 405 ? 10.348 22.755 25.161 1.00 67.81 405 ALA A N 1
ATOM 3036 C CA . ALA A 1 405 ? 10.914 23.922 24.487 1.00 67.81 405 ALA A CA 1
ATOM 3037 C C . ALA A 1 405 ? 11.728 23.444 23.282 1.00 67.81 405 ALA A C 1
ATOM 3039 O O . ALA A 1 405 ? 12.744 22.768 23.464 1.00 67.81 405 ALA A O 1
ATOM 3040 N N . GLN A 1 406 ? 11.254 23.732 22.066 1.00 57.09 406 GLN A N 1
ATOM 3041 C CA . GLN A 1 406 ? 11.948 23.483 20.789 1.00 57.09 406 GLN A CA 1
ATOM 3042 C C . GLN A 1 406 ? 12.679 22.121 20.690 1.00 57.09 406 GLN A C 1
ATOM 3044 O O . GLN A 1 406 ? 13.858 22.052 20.332 1.00 57.09 406 GLN A O 1
ATOM 3049 N N . GLN A 1 407 ? 12.006 21.007 21.013 1.00 55.75 407 GLN A N 1
ATOM 3050 C CA . GLN A 1 407 ? 12.618 19.670 20.969 1.00 55.75 407 GLN A CA 1
ATOM 3051 C C . GLN A 1 407 ? 12.150 18.831 19.775 1.00 55.75 407 GLN A C 1
ATOM 3053 O O . GLN A 1 407 ? 11.006 18.890 19.344 1.00 55.75 407 GLN A O 1
ATOM 3058 N N . ARG A 1 408 ? 13.035 17.962 19.261 1.00 56.16 408 ARG A N 1
ATOM 3059 C CA . ARG A 1 408 ? 12.655 16.931 18.275 1.00 56.16 408 ARG A CA 1
ATOM 3060 C C . ARG A 1 408 ? 11.615 15.963 18.860 1.00 56.16 408 ARG A C 1
ATOM 3062 O O . ARG A 1 408 ? 11.633 15.686 20.059 1.00 56.16 408 ARG A O 1
ATOM 3069 N N . ILE A 1 409 ? 10.792 15.397 17.970 1.00 58.28 409 ILE A N 1
ATOM 3070 C CA . ILE A 1 409 ? 9.796 14.346 18.237 1.00 58.28 409 ILE A CA 1
ATOM 3071 C C . ILE A 1 409 ? 10.353 13.286 19.205 1.00 58.28 409 ILE A C 1
ATOM 3073 O O . ILE A 1 409 ? 11.408 12.698 18.945 1.00 58.28 409 ILE A O 1
ATOM 3077 N N . LYS A 1 410 ? 9.635 13.023 20.303 1.00 65.12 410 LYS A N 1
ATOM 3078 C CA . LYS A 1 410 ? 9.943 11.950 21.260 1.00 65.12 410 LYS A CA 1
ATOM 3079 C C . LYS A 1 410 ? 8.992 10.782 21.023 1.00 65.12 410 LYS A C 1
ATOM 3081 O O . LYS A 1 410 ? 7.778 10.962 21.070 1.00 65.12 410 LYS A O 1
ATOM 3086 N N . SER A 1 411 ? 9.545 9.595 20.795 1.00 62.22 411 SER A N 1
ATOM 3087 C CA . SER A 1 411 ? 8.777 8.392 20.461 1.00 62.22 411 SER A CA 1
ATOM 3088 C C . SER A 1 411 ? 8.986 7.295 21.498 1.00 62.22 411 SER A C 1
ATOM 3090 O O . SER A 1 411 ? 10.098 7.096 21.986 1.00 62.22 411 SER A O 1
ATOM 3092 N N . GLY A 1 412 ? 7.930 6.539 21.760 1.00 65.38 412 GLY A N 1
ATOM 3093 C CA . GLY A 1 412 ? 7.925 5.345 22.591 1.00 65.38 412 GLY A CA 1
ATOM 3094 C C . GLY A 1 412 ? 6.774 4.422 22.219 1.00 65.38 412 GLY A C 1
ATOM 3095 O O . GLY A 1 412 ? 6.187 4.557 21.140 1.00 65.38 412 GLY A O 1
ATOM 3096 N N . ALA A 1 413 ? 6.447 3.470 23.085 1.00 68.44 413 ALA A N 1
ATOM 3097 C CA . ALA A 1 413 ? 5.266 2.632 22.904 1.00 68.44 413 ALA A CA 1
ATOM 3098 C C . ALA A 1 413 ? 4.763 2.040 24.222 1.00 68.44 413 ALA A C 1
ATOM 3100 O O . ALA A 1 413 ? 5.517 1.879 25.182 1.00 68.44 413 ALA A O 1
ATOM 3101 N N . ILE A 1 414 ? 3.488 1.669 24.207 1.00 77.94 414 ILE A N 1
ATOM 3102 C CA . ILE A 1 414 ? 2.835 0.833 25.212 1.00 77.94 414 ILE A CA 1
ATOM 3103 C C . ILE A 1 414 ? 2.741 -0.573 24.637 1.00 77.94 414 ILE A C 1
ATOM 3105 O O . ILE A 1 414 ? 2.375 -0.743 23.472 1.00 77.94 414 ILE A O 1
ATOM 3109 N N . ILE A 1 415 ? 3.089 -1.570 25.432 1.00 79.44 415 ILE A N 1
ATOM 3110 C CA . ILE A 1 415 ? 3.123 -2.971 25.038 1.00 79.44 415 ILE A CA 1
ATOM 3111 C C . ILE A 1 415 ? 2.175 -3.727 25.965 1.00 79.44 415 ILE A C 1
ATOM 3113 O O . ILE A 1 415 ? 2.240 -3.552 27.173 1.00 79.44 415 ILE A O 1
ATOM 3117 N N . TRP A 1 416 ? 1.281 -4.533 25.408 1.00 82.62 416 TRP A N 1
ATOM 3118 C CA . TRP A 1 416 ? 0.445 -5.464 26.162 1.00 82.62 416 TRP A CA 1
ATOM 3119 C C . TRP A 1 416 ? 0.921 -6.885 25.895 1.00 82.62 416 TRP A C 1
ATOM 3121 O O . TRP A 1 416 ? 0.996 -7.296 24.734 1.00 82.62 416 TRP A O 1
ATOM 3131 N N . GLU A 1 417 ? 1.232 -7.619 26.956 1.00 82.50 417 GLU A N 1
ATOM 3132 C CA . GLU A 1 417 ? 1.820 -8.958 26.884 1.00 82.50 417 GLU A CA 1
ATOM 3133 C C . GLU A 1 417 ? 0.933 -9.977 27.602 1.00 82.50 417 GLU A C 1
ATOM 3135 O O . GLU A 1 417 ? 0.548 -9.766 28.751 1.00 82.50 417 GLU A O 1
ATOM 3140 N N . ASP A 1 418 ? 0.639 -11.082 26.917 1.00 75.06 418 ASP A N 1
ATOM 3141 C CA . ASP A 1 418 ? 0.025 -12.305 27.457 1.00 75.06 418 ASP A CA 1
ATOM 3142 C C . ASP A 1 418 ? 0.819 -13.511 26.918 1.00 75.06 418 ASP A C 1
ATOM 3144 O O . ASP A 1 418 ? 0.345 -14.314 26.114 1.00 75.06 418 ASP A O 1
ATOM 3148 N N . GLY A 1 419 ? 2.126 -13.531 27.207 1.00 71.69 419 GLY A N 1
ATOM 3149 C CA . GLY A 1 419 ? 3.071 -14.417 26.520 1.00 71.69 419 GLY A CA 1
ATOM 3150 C C . GLY A 1 419 ? 3.231 -14.049 25.036 1.00 71.69 419 GLY A C 1
ATOM 3151 O O . GLY A 1 419 ? 3.717 -12.967 24.713 1.00 71.69 419 GLY A O 1
ATOM 3152 N N . VAL A 1 420 ? 2.842 -14.946 24.120 1.00 55.56 420 VAL A N 1
ATOM 3153 C CA . VAL A 1 420 ? 2.777 -14.692 22.665 1.00 55.56 420 VAL A CA 1
ATOM 3154 C C . VAL A 1 420 ? 1.304 -14.799 22.266 1.00 55.56 420 VAL A C 1
ATOM 3156 O O . VAL A 1 420 ? 0.806 -15.917 22.121 1.00 55.56 420 VAL A O 1
ATOM 3159 N N . PRO A 1 421 ? 0.580 -13.669 22.147 1.00 51.16 421 PRO A N 1
ATOM 3160 C CA . PRO A 1 421 ? 0.967 -12.506 21.340 1.00 51.16 421 PRO A CA 1
ATOM 3161 C C . PRO A 1 421 ? 1.258 -11.211 22.126 1.00 51.16 421 PRO A C 1
ATOM 3163 O O . PRO A 1 421 ? 0.699 -10.962 23.191 1.00 51.16 421 PRO A O 1
ATOM 3166 N N . VAL A 1 422 ? 2.068 -10.334 21.516 1.00 67.25 422 VAL A N 1
ATOM 3167 C CA . VAL A 1 422 ? 2.422 -8.997 22.024 1.00 67.25 422 VAL A CA 1
ATOM 3168 C C . VAL A 1 422 ? 1.700 -7.913 21.214 1.00 67.25 422 VAL A C 1
ATOM 3170 O O . VAL A 1 422 ? 1.877 -7.828 19.997 1.00 67.25 422 VAL A O 1
ATOM 3173 N N . VAL A 1 423 ? 0.921 -7.045 21.867 1.00 71.50 423 VAL A N 1
ATOM 3174 C CA . VAL A 1 423 ? 0.245 -5.906 21.215 1.00 71.50 423 VAL A CA 1
ATOM 3175 C C . VAL A 1 423 ? 1.013 -4.619 21.508 1.00 71.50 423 VAL A C 1
ATOM 3177 O O . VAL A 1 423 ? 0.985 -4.102 22.622 1.00 71.50 423 VAL A O 1
ATOM 3180 N N . ARG A 1 424 ? 1.687 -4.065 20.495 1.00 69.69 424 ARG A N 1
ATOM 3181 C CA . ARG A 1 424 ? 2.477 -2.829 20.611 1.00 69.69 424 ARG A CA 1
ATOM 3182 C C . ARG A 1 424 ? 1.733 -1.624 20.034 1.00 69.69 424 ARG A C 1
ATOM 3184 O O . ARG A 1 424 ? 1.337 -1.629 18.874 1.00 69.69 424 ARG A O 1
ATOM 3191 N N . THR A 1 425 ? 1.637 -0.555 20.819 1.00 66.31 425 THR A N 1
ATOM 3192 C CA . THR A 1 425 ? 0.912 0.684 20.500 1.00 66.31 425 THR A CA 1
ATOM 3193 C C . THR A 1 425 ? 1.863 1.885 20.587 1.00 66.31 425 THR A C 1
ATOM 3195 O O . THR A 1 425 ? 2.234 2.279 21.695 1.00 66.31 425 THR A O 1
ATOM 3198 N N . PRO A 1 426 ? 2.309 2.473 19.460 1.00 63.69 426 PRO A N 1
ATOM 3199 C CA . PRO A 1 426 ? 3.227 3.612 19.470 1.00 63.69 426 PRO A CA 1
ATOM 3200 C C . PRO A 1 426 ? 2.665 4.846 20.190 1.00 63.69 426 PRO A C 1
ATOM 3202 O O . PRO A 1 426 ? 1.491 5.182 20.048 1.00 63.69 426 PRO A O 1
ATOM 3205 N N . LEU A 1 427 ? 3.524 5.565 20.906 1.00 66.19 427 LEU A N 1
ATOM 3206 C CA . LEU A 1 427 ? 3.238 6.854 21.536 1.00 66.19 427 LEU A CA 1
ATOM 3207 C C . LEU A 1 427 ? 4.253 7.881 21.036 1.00 66.19 427 LEU A C 1
ATOM 3209 O O . LEU A 1 427 ? 5.455 7.627 21.048 1.00 66.19 427 LEU A O 1
ATOM 3213 N N . VAL A 1 428 ? 3.777 9.047 20.613 1.00 69.06 428 VAL A N 1
ATOM 3214 C CA . VAL A 1 428 ? 4.623 10.145 20.142 1.00 69.06 428 VAL A CA 1
ATOM 3215 C C . VAL A 1 428 ? 4.208 11.449 20.812 1.00 69.06 428 VAL A C 1
ATOM 3217 O O . VAL A 1 428 ? 3.024 11.783 20.830 1.00 69.06 428 VAL A O 1
ATOM 3220 N N . VAL A 1 429 ? 5.186 12.200 21.320 1.00 68.62 429 VAL A N 1
ATOM 3221 C CA . VAL A 1 429 ? 5.028 13.564 21.847 1.00 68.62 429 VAL A CA 1
ATOM 3222 C C . VAL A 1 429 ? 5.812 14.526 20.954 1.00 68.62 429 VAL A C 1
ATOM 3224 O O . VAL A 1 429 ? 6.982 14.271 20.647 1.00 68.62 429 VAL A O 1
ATOM 3227 N N . TYR A 1 430 ? 5.178 15.611 20.508 1.00 68.00 430 TYR A N 1
ATOM 3228 C CA . TYR A 1 430 ? 5.785 16.576 19.586 1.00 68.00 430 TYR A CA 1
ATOM 3229 C C . TYR A 1 430 ? 5.280 18.010 19.818 1.00 68.00 430 TYR A C 1
ATOM 3231 O O . TYR A 1 430 ? 4.143 18.205 20.243 1.00 68.00 430 TYR A O 1
ATOM 3239 N N . ASN A 1 431 ? 6.121 19.001 19.502 1.00 67.31 431 ASN A N 1
ATOM 3240 C CA . ASN A 1 431 ? 5.780 20.427 19.463 1.00 67.31 431 ASN A CA 1
ATOM 3241 C C . ASN A 1 431 ? 6.074 21.029 18.074 1.00 67.31 431 ASN A C 1
ATOM 3243 O O . ASN A 1 431 ? 6.653 20.377 17.198 1.00 67.31 431 ASN A O 1
ATOM 3247 N N . TYR A 1 432 ? 5.630 22.266 17.851 1.00 57.72 432 TYR A N 1
ATOM 3248 C CA . TYR A 1 432 ? 5.915 23.012 16.625 1.00 57.72 432 TYR A CA 1
ATOM 3249 C C . TYR A 1 432 ? 7.310 23.657 16.673 1.00 57.72 432 TYR A C 1
ATOM 3251 O O . TYR A 1 432 ? 7.692 24.241 17.682 1.00 57.72 432 TYR A O 1
ATOM 3259 N N . PHE A 1 433 ? 8.054 23.590 15.563 1.00 50.72 433 PHE A N 1
ATOM 3260 C CA . PHE A 1 433 ? 9.294 24.349 15.363 1.00 50.72 433 PHE A CA 1
ATOM 3261 C C . PHE A 1 433 ? 8.994 25.625 14.558 1.00 50.72 433 PHE A C 1
ATOM 3263 O O . PHE A 1 433 ? 8.597 25.509 13.390 1.00 50.72 433 PHE A O 1
ATOM 3270 N N . PRO A 1 434 ? 9.225 26.833 15.106 1.00 38.78 434 PRO A N 1
ATOM 3271 C CA . PRO A 1 434 ? 9.172 28.066 14.326 1.00 38.78 434 PRO A CA 1
ATOM 3272 C C . PRO A 1 434 ? 10.187 27.997 13.169 1.00 38.78 434 PRO A C 1
ATOM 3274 O O . PRO A 1 434 ? 11.382 27.839 13.403 1.00 38.78 434 PRO A O 1
ATOM 3277 N N . GLY A 1 435 ? 9.716 28.061 11.916 1.00 41.69 435 GLY A N 1
ATOM 3278 C CA . GLY A 1 435 ? 10.562 28.029 10.706 1.00 41.69 435 GLY A CA 1
ATOM 3279 C C . GLY A 1 435 ? 10.193 26.965 9.663 1.00 41.69 435 GLY A C 1
ATOM 3280 O O . GLY A 1 435 ? 10.600 27.068 8.504 1.00 41.69 435 GLY A O 1
ATOM 3281 N N . ALA A 1 436 ? 9.359 25.978 10.007 1.00 39.78 436 ALA A N 1
ATOM 3282 C CA . ALA A 1 436 ? 8.684 25.162 9.001 1.00 39.78 436 ALA A CA 1
ATOM 3283 C C . ALA A 1 436 ? 7.588 26.021 8.351 1.00 39.78 436 ALA A C 1
ATOM 3285 O O . ALA A 1 436 ? 6.587 26.295 8.994 1.00 39.78 436 ALA A O 1
ATOM 3286 N N . ARG A 1 437 ? 7.776 26.489 7.108 1.00 33.25 437 ARG A N 1
ATOM 3287 C CA . ARG A 1 437 ? 6.803 27.348 6.401 1.00 33.25 437 ARG A CA 1
ATOM 3288 C C . ARG A 1 437 ? 5.401 26.724 6.383 1.00 33.25 437 ARG A C 1
ATOM 3290 O O . ARG A 1 437 ? 5.090 25.916 5.509 1.00 33.25 437 ARG A O 1
ATOM 3297 N N . ILE A 1 438 ? 4.568 27.113 7.338 1.00 38.06 438 ILE A N 1
ATOM 3298 C CA . ILE A 1 438 ? 3.119 26.959 7.337 1.00 38.06 438 ILE A CA 1
ATOM 3299 C C . ILE A 1 438 ? 2.596 28.240 7.991 1.00 38.06 438 ILE A C 1
ATOM 3301 O O . ILE A 1 438 ? 2.509 28.328 9.210 1.00 38.06 438 ILE A O 1
ATOM 3305 N N . ASN A 1 439 ? 2.312 29.260 7.178 1.00 30.00 439 ASN A N 1
ATOM 3306 C CA . ASN A 1 439 ? 1.444 30.344 7.625 1.00 30.00 439 ASN A CA 1
ATOM 3307 C C . ASN A 1 439 ? 0.057 29.728 7.813 1.00 30.00 439 ASN A C 1
ATOM 3309 O O . ASN A 1 439 ? -0.580 29.360 6.828 1.00 30.00 439 ASN A O 1
ATOM 3313 N N . LEU A 1 440 ? -0.359 29.555 9.066 1.00 37.91 440 LEU A N 1
ATOM 3314 C CA . LEU A 1 440 ? -1.763 29.335 9.416 1.00 37.91 440 LEU A CA 1
ATOM 3315 C C . LEU A 1 440 ? -2.484 30.636 9.771 1.00 37.91 440 LEU A C 1
ATOM 3317 O O . LEU A 1 440 ? -3.686 30.594 9.971 1.00 37.91 440 LEU A O 1
ATOM 3321 N N . ASP A 1 441 ? -1.796 31.777 9.725 1.00 36.06 441 ASP A N 1
ATOM 3322 C CA . ASP A 1 441 ? -2.403 33.083 9.940 1.00 36.06 441 ASP A CA 1
ATOM 3323 C C . ASP A 1 441 ? -2.018 34.021 8.790 1.00 36.06 441 ASP A C 1
ATOM 3325 O O . ASP A 1 441 ? -0.857 34.416 8.653 1.00 36.06 441 ASP A O 1
ATOM 3329 N N . ASN A 1 442 ? -2.978 34.285 7.898 1.00 29.88 442 ASN A N 1
ATOM 3330 C CA . ASN A 1 442 ? -3.412 35.631 7.502 1.00 29.88 442 ASN A CA 1
ATOM 3331 C C . ASN A 1 442 ? -4.388 35.559 6.310 1.00 29.88 442 ASN A C 1
ATOM 3333 O O . ASN A 1 442 ? -3.961 35.373 5.170 1.00 29.88 442 ASN A O 1
ATOM 3337 N N . ASN A 1 443 ? -5.659 35.814 6.651 1.00 31.91 443 ASN A N 1
ATOM 3338 C CA . ASN A 1 443 ? -6.861 36.084 5.843 1.00 31.91 443 ASN A CA 1
ATOM 3339 C C . ASN A 1 443 ? -7.529 34.935 5.086 1.00 31.91 443 ASN A C 1
ATOM 3341 O O . ASN A 1 443 ? -7.054 34.561 3.992 1.00 31.91 443 ASN A O 1
#

Secondary structure (DSSP, 8-state):
------TT-SEEEEEE---TT---TTS-SSS--SSSHHHHHHHHHHPPPEEEEEETTEEEEEE--S-TTS-EEEEE--SSS--HHHHHHHHHHTT-SEEEE----SS---TTT-HHHHHHHHHHHTT-EEEE------S-------SHHHHHTT-S-EEEEETT--S-----SSSEEEEEHHHHHHHHHHHHH-SS-----PPP---------B---S-PTT--GGGBTTSSEEEE--TTS-SSS-TTT-----SEEEE-SHHHHHHHHHHHHHHHHHH-TT--HHHHHHHHH----HHHHHHTT--HHHHHHHH-S-----------GGGS--SSEEEE--TTSEEEEEEEEEEE--S-TTEEEEEEEE--TT-EEEEESSEEEESSTT-EEEEEEEEEEEEP-S---EEEEEEEESSS-EEEEEEEEE-PPTTS-------

Solvent-accessible surface area (backbone atoms only — not comparable to full-atom values): 26034 Å² total; per-residue (Å²): 135,87,83,83,58,56,93,90,48,59,59,53,42,69,37,54,65,82,49,89,84,64,67,59,91,88,54,60,102,52,56,62,59,54,67,16,62,66,44,23,33,51,23,37,18,32,18,54,80,37,76,76,36,42,44,96,71,36,73,61,36,70,41,53,16,64,29,46,85,50,75,40,69,46,67,42,36,89,62,91,56,72,48,55,43,64,48,37,53,51,42,54,73,73,61,56,68,62,45,67,41,64,58,75,74,94,68,90,64,58,62,83,73,28,54,66,50,31,30,40,46,53,29,42,77,72,52,15,35,64,32,56,23,60,58,80,83,67,80,94,67,75,86,78,85,65,56,59,70,44,52,77,68,70,48,82,57,49,82,43,76,36,84,74,69,67,85,55,70,79,64,56,83,53,58,65,49,75,40,45,61,72,54,48,56,55,52,53,48,47,51,74,76,36,99,75,69,81,86,82,88,75,80,87,78,77,74,93,72,95,75,79,60,54,90,76,92,65,72,72,86,90,70,78,73,83,43,42,69,12,51,58,41,74,28,38,29,24,60,73,9,33,82,43,95,52,52,94,79,30,80,59,64,41,66,32,41,61,47,62,37,37,42,45,29,20,17,43,54,33,10,53,42,47,51,47,37,70,78,36,72,87,53,45,31,40,52,43,34,34,81,78,50,37,43,66,63,75,69,44,49,36,26,68,66,46,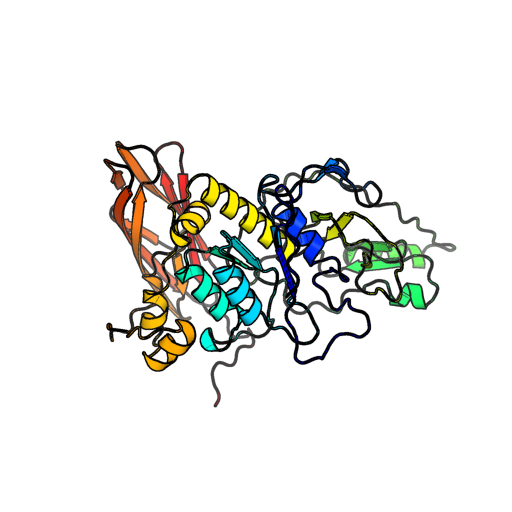50,43,73,59,44,28,73,41,67,76,48,92,65,71,64,87,62,87,68,77,46,72,67,61,58,42,45,46,46,50,46,73,43,82,38,58,72,67,37,59,38,70,48,75,33,50,41,70,49,63,40,83,60,70,56,68,41,55,31,40,58,49,74,50,57,59,91,69,49,49,73,49,58,45,66,46,62,52,76,36,76,40,64,66,43,69,52,69,36,37,39,40,38,38,40,60,57,42,68,86,55,79,75,47,67,35,34,40,34,33,37,46,78,88,62,71,51,76,30,45,33,37,41,38,54,73,61,95,82,67,93,66,83,87,76,85,137

InterPro domains:
  IPR000209 Peptidase S8/S53 domain [PF00082] (23-296)
  IPR015500 Peptidase S8, subtilisin-related [PR00723] (33-46)
  IPR015500 Peptidase S8, subtilisin-related [PR00723] (260-276)
  IPR023828 Peptidase S8, subtilisin, Ser-active site [PS00138] (261-271)
  IPR036852 Peptidase S8/S53 domain superfamily [G3DSA:3.40.50.200] (2-317)
  IPR036852 Peptidase S8/S53 domain superfamily [SSF52743] (14-295)
  IPR041469 Subtilisin-like protease, fibronectin type-III domain [PF17766] (331-429)
  IPR045051 Subtilisin-like protease [PTHR10795] (9-142)

Foldseek 3Di:
DDQDADPPDLARAAEEDDPVVDFDPQDDPGSDDLAFLQQFLQQQQANAWDAQFDDVNHPHGTRGHLHPPHHDHGYHQDGPDGDVQVVLVVCLVVPDAEAFEADDDPDDDDLLVDSVSLSQLQCLVSLYHYFYFLDDDDPDDDDDPQQLVCVVVVHQEEEAEDQPPQLADADHLHLYDYDYPVVVVVVVVQVVPDPDDDDDRDDDDDDDDPAAAAQDRYNDPDDGQRHHPFGFDKGAGDQSHFLGPDCVRHVGGDRIHTGGGSSSSRSNLRNQLVVVCVVPVPDGSQVSCVVVWHFDPLVLCLLCVNAQVSSCSRNVDNDGSPDPPNDDSQQTQTLAGEAEDEAQGWRKDKYKHKDFAQDDAQFKKAKDKDWPPQKDKDKPPRMDTGRDGGDMDMMMIIIGGGGDHQDDKTKMWMWIDRPPPIRIRIYIYDYDDPPPPDPPDDD

pLDDT: mean 71.45, std 17.62, range [29.19, 96.44]

Sequence (443 aa):
MASTAMEGSKLIGARYCHSEGQYDVSDFRSPRDSIGHGTHTASIAAGREVPGASYMGLAEGVARGGVPSSRIAVYKVCWYLVCPLAAFDDAIADGVDIISVSLGSRIKKAYFEDALAIGSFHAMKNRILTAYSAGNSAPPAGEYAEGTGILIASGLGTIMVDPTLIDTASNYPLPATAISAEDVLKVLDYIRTSDKPIATIMVGEARKEGYCCFLFFQRTKPYHPRHSQGVDILAAWSPAASPTYNKDVDTRSFKYNVISGTSMSCPHASGAAAYIKAAHPNWSPAAIKSALMTTDYMNLLCKQGYNTSTLRLVTGDANVCNNTNIERAWDLNYPSFSLYVEDGEQIKGVFTRKVMNVGAPNSTYTSSMYMPTIIIVTVEPSVLSFSSIGETKSFTVKVTGPSIAQQRIKSGAIIWEDGVPVVRTPLVVYNYFPGARINLDNN

Nearest PDB structures (foldseek):
  3vta-assembly2_B  TM=8.175E-01  e=2.159E-35  Cucumis melo
  4yn3-assembly3_A  TM=7.894E-01  e=4.717E-36  Cucumis melo
  3vta-assembly1_A  TM=7.853E-01  e=5.714E-35  Cucumis melo
  3i74-assembly1_B  TM=7.751E-01  e=3.064E-30  Solanum lycopersicum
  7op0-assembly1_A  TM=6.233E-01  e=1.248E-02  Homo sapiens

Radius of gyration: 24.82 Å; Cα contacts (8 Å, |Δi|>4): 791; chains: 1; bounding box: 76×54×62 Å

Mean predicted aligned error: 14.38 Å

Organism: NCBI:txid1293975